Protein AF-A0A0S8GII3-F1 (afdb_monomer_lite)

Structure (mmCIF, N/CA/C/O backbone):
data_AF-A0A0S8GII3-F1
#
_entry.id   AF-A0A0S8GII3-F1
#
loop_
_atom_site.group_PDB
_atom_site.id
_atom_site.type_symbol
_atom_site.label_atom_id
_atom_site.label_alt_id
_atom_site.label_comp_id
_atom_site.label_asym_id
_atom_site.label_entity_id
_atom_site.label_seq_id
_atom_site.pdbx_PDB_ins_code
_atom_site.Cartn_x
_atom_site.Cartn_y
_atom_site.Cartn_z
_atom_site.occupancy
_atom_site.B_iso_or_equiv
_atom_site.auth_seq_id
_atom_site.auth_comp_id
_atom_site.auth_asym_id
_atom_site.auth_atom_id
_atom_site.pdbx_PDB_model_num
ATOM 1 N N . LEU A 1 1 ? -8.214 -13.212 -15.141 1.00 91.00 1 LEU A N 1
ATOM 2 C CA . LEU A 1 1 ? -7.476 -11.940 -15.304 1.00 91.00 1 LEU A CA 1
ATOM 3 C C . LEU A 1 1 ? -8.509 -10.834 -15.435 1.00 91.00 1 LEU A C 1
ATOM 5 O O . LEU A 1 1 ? -9.428 -11.006 -16.223 1.00 91.00 1 LEU A O 1
ATOM 9 N N . LEU A 1 2 ? -8.382 -9.762 -14.656 1.00 94.44 2 LEU A N 1
ATOM 10 C CA . LEU A 1 2 ? -9.183 -8.545 -14.803 1.00 94.44 2 LEU A CA 1
ATOM 11 C C . LEU A 1 2 ? -8.258 -7.447 -15.325 1.00 94.44 2 LEU A C 1
ATOM 13 O O . LEU A 1 2 ? -7.111 -7.370 -14.886 1.00 94.44 2 LEU A O 1
ATOM 17 N N . THR A 1 3 ? -8.733 -6.628 -16.258 1.00 94.00 3 THR A N 1
ATOM 18 C CA . THR A 1 3 ? -7.929 -5.567 -16.876 1.00 94.00 3 THR A CA 1
ATOM 19 C C . THR A 1 3 ? -8.711 -4.266 -16.920 1.00 94.00 3 THR A C 1
ATOM 21 O O . THR A 1 3 ? -9.784 -4.220 -17.521 1.00 94.00 3 THR A O 1
ATOM 24 N N . THR A 1 4 ? -8.133 -3.209 -16.356 1.00 94.25 4 THR A N 1
ATOM 25 C CA . THR A 1 4 ? -8.605 -1.832 -16.520 1.00 94.25 4 THR A CA 1
ATOM 26 C C . THR A 1 4 ? -7.631 -1.125 -17.461 1.00 94.25 4 THR A C 1
ATOM 28 O O . THR A 1 4 ? -6.582 -0.678 -17.004 1.00 94.25 4 THR A O 1
ATOM 31 N N . PRO A 1 5 ? -7.908 -1.077 -18.778 1.00 93.12 5 PRO A N 1
ATOM 32 C CA . PRO A 1 5 ? -6.940 -0.581 -19.758 1.00 93.12 5 PRO A CA 1
ATOM 33 C C . PRO A 1 5 ? -6.629 0.909 -19.579 1.00 93.12 5 PRO A C 1
ATOM 35 O O . PRO A 1 5 ? -5.501 1.330 -19.810 1.00 93.12 5 PRO A O 1
ATOM 38 N N . ILE A 1 6 ? -7.618 1.697 -19.145 1.00 95.00 6 ILE A N 1
ATOM 39 C CA . ILE A 1 6 ? -7.472 3.125 -18.864 1.00 95.00 6 ILE A CA 1
ATOM 40 C C . ILE A 1 6 ? -8.139 3.398 -17.519 1.00 95.00 6 ILE A C 1
ATOM 42 O O . ILE A 1 6 ? -9.363 3.426 -17.421 1.00 95.00 6 ILE A O 1
ATOM 46 N N . TYR A 1 7 ? -7.327 3.555 -16.472 1.00 95.50 7 TYR A N 1
ATOM 47 C CA . TYR A 1 7 ? -7.830 3.834 -15.126 1.00 95.50 7 TYR A CA 1
ATOM 48 C C . TYR A 1 7 ? -8.276 5.294 -14.967 1.00 95.50 7 TYR A C 1
ATOM 50 O O . TYR A 1 7 ? -9.319 5.551 -14.385 1.00 95.50 7 TYR A O 1
ATOM 58 N N . ASN A 1 8 ? -7.523 6.238 -15.543 1.00 96.44 8 ASN A N 1
ATOM 59 C CA . ASN A 1 8 ? -7.852 7.663 -15.557 1.00 96.44 8 ASN A CA 1
ATOM 60 C C . ASN A 1 8 ? -8.403 8.074 -16.933 1.00 96.44 8 ASN A C 1
ATOM 62 O O . ASN A 1 8 ? -7.659 8.623 -17.750 1.00 96.44 8 ASN A O 1
ATOM 66 N N . ILE A 1 9 ? -9.675 7.777 -17.211 1.00 95.00 9 ILE A N 1
ATOM 67 C CA . ILE A 1 9 ? -10.277 8.080 -18.521 1.00 95.00 9 ILE A CA 1
ATOM 68 C C . ILE A 1 9 ? -10.354 9.591 -18.776 1.00 95.00 9 ILE A C 1
ATOM 70 O O . ILE A 1 9 ? -9.913 10.058 -19.822 1.00 95.00 9 ILE A O 1
ATOM 74 N N . ASP A 1 10 ? -10.778 10.375 -17.784 1.00 95.00 10 ASP A N 1
ATOM 75 C CA . ASP A 1 10 ? -10.892 11.833 -17.902 1.00 95.00 10 ASP A CA 1
ATOM 76 C C . ASP A 1 10 ? -9.543 12.507 -18.169 1.00 95.00 10 ASP A C 1
ATOM 78 O O . ASP A 1 10 ? -9.454 13.483 -18.914 1.00 95.00 10 ASP A O 1
ATOM 82 N N . GLY A 1 11 ? -8.479 12.018 -17.531 1.00 95.81 11 GLY A N 1
ATOM 83 C CA . GLY A 1 11 ? -7.125 12.495 -17.772 1.00 95.81 11 GLY A CA 1
ATOM 84 C C . GLY A 1 11 ? -6.608 12.071 -19.141 1.00 95.81 11 GLY A C 1
ATOM 85 O O . GLY A 1 11 ? -5.987 12.888 -19.821 1.00 95.81 11 GLY A O 1
ATOM 86 N N . ASN A 1 12 ? -6.885 10.831 -19.560 1.00 95.06 12 ASN A N 1
ATOM 87 C CA . ASN A 1 12 ? -6.464 10.289 -20.852 1.00 95.06 12 ASN A CA 1
ATOM 88 C C . ASN A 1 12 ? -7.051 11.078 -22.030 1.00 95.06 12 ASN A C 1
ATOM 90 O O . ASN A 1 12 ? -6.300 11.494 -22.908 1.00 95.06 12 ASN A O 1
ATOM 94 N N . GLU A 1 13 ? -8.360 11.347 -22.002 1.00 95.06 13 GLU A N 1
ATOM 95 C CA . GLU A 1 13 ? -9.087 11.989 -23.108 1.00 95.06 13 GLU A CA 1
ATOM 96 C C . GLU A 1 13 ? -8.852 13.506 -23.219 1.00 95.06 13 GLU A C 1
ATOM 98 O O . GLU A 1 13 ? -9.235 14.133 -24.208 1.00 95.06 13 GLU A O 1
ATOM 103 N N . LYS A 1 14 ? -8.167 14.126 -22.249 1.00 94.81 14 LYS A N 1
ATOM 104 C CA . LYS A 1 14 ? -7.734 15.536 -22.315 1.00 94.81 14 LYS A CA 1
ATOM 105 C C . LYS A 1 14 ? -6.505 15.702 -23.215 1.00 94.81 14 LYS A C 1
ATOM 107 O O . LYS A 1 14 ? -5.453 16.169 -22.769 1.00 94.81 14 LYS A O 1
ATOM 112 N N . PHE A 1 15 ? -6.631 15.305 -24.478 1.00 94.88 15 PHE A N 1
ATOM 113 C CA . PHE A 1 15 ? -5.554 15.349 -25.463 1.00 94.88 15 PHE A CA 1
ATOM 114 C C . PHE A 1 15 ? -5.030 16.766 -25.696 1.00 94.88 15 PHE A C 1
ATOM 116 O O . PHE A 1 15 ? -5.774 17.718 -25.920 1.00 94.88 15 PHE A O 1
ATOM 123 N N . GLY A 1 16 ? -3.708 16.889 -25.682 1.00 94.38 16 GLY A N 1
ATOM 124 C CA . GLY A 1 16 ? -3.002 18.120 -25.998 1.00 94.38 16 GLY A CA 1
ATOM 125 C C . GLY A 1 16 ? -1.494 17.917 -25.941 1.00 94.38 16 GLY A C 1
ATOM 126 O O . GLY A 1 16 ? -1.000 16.825 -25.653 1.00 94.38 16 GLY A O 1
ATOM 127 N N . GLN A 1 17 ? -0.739 18.993 -26.149 1.00 91.38 17 GLN A N 1
ATOM 128 C CA . GLN A 1 17 ? 0.716 18.997 -25.967 1.00 91.38 17 GLN A CA 1
ATOM 129 C C . GLN A 1 17 ? 1.098 19.066 -24.477 1.00 91.38 17 GLN A C 1
ATOM 131 O O . GLN A 1 17 ? 1.864 19.929 -24.045 1.00 91.38 17 GLN A O 1
ATOM 136 N N . ASN A 1 18 ? 0.556 18.159 -23.665 1.00 91.19 18 ASN A N 1
ATOM 137 C CA . ASN A 1 18 ? 0.649 18.205 -22.205 1.00 91.19 18 ASN A CA 1
ATOM 138 C C . ASN A 1 18 ? 2.005 17.715 -21.660 1.00 91.19 18 ASN A C 1
ATOM 140 O O . ASN A 1 18 ? 2.262 17.809 -20.460 1.00 91.19 18 ASN A O 1
ATOM 144 N N . ARG A 1 19 ? 2.889 17.180 -22.519 1.00 87.06 19 ARG A N 1
ATOM 145 C CA . ARG A 1 19 ? 4.172 16.557 -22.136 1.00 87.06 19 ARG A CA 1
ATOM 146 C C . ARG A 1 19 ? 5.335 16.925 -23.073 1.00 87.06 19 ARG A C 1
ATOM 148 O O . ARG A 1 19 ? 6.070 16.052 -23.517 1.00 87.06 19 ARG A O 1
ATOM 155 N N . ARG A 1 20 ? 5.559 18.222 -23.322 1.00 78.50 20 ARG A N 1
ATOM 156 C CA . ARG A 1 20 ? 6.575 18.766 -24.266 1.00 78.50 20 ARG A CA 1
ATOM 157 C C . ARG A 1 20 ? 8.039 18.305 -24.068 1.00 78.50 20 ARG A C 1
ATOM 159 O O . ARG A 1 20 ? 8.876 18.586 -24.915 1.00 78.50 20 ARG A O 1
ATOM 166 N N . GLY A 1 21 ? 8.364 17.619 -22.969 1.00 78.94 21 GLY A N 1
ATOM 167 C CA . GLY A 1 21 ? 9.697 17.066 -22.678 1.00 78.94 21 GLY A CA 1
ATOM 168 C C . GLY A 1 21 ? 9.796 15.538 -22.738 1.00 78.94 21 GLY A C 1
ATOM 169 O O . GLY A 1 21 ? 10.797 14.986 -22.290 1.00 78.94 21 GLY A O 1
ATOM 170 N N . GLN A 1 22 ? 8.756 14.849 -23.211 1.00 86.44 22 GLN A N 1
ATOM 171 C CA . GLN A 1 22 ? 8.733 13.392 -23.340 1.00 86.44 22 GLN A CA 1
ATOM 172 C C . GLN A 1 22 ? 8.852 12.975 -24.807 1.00 86.44 22 GLN A C 1
ATOM 174 O O . GLN A 1 22 ? 8.373 13.666 -25.701 1.00 86.44 22 GLN A O 1
ATOM 179 N N . ASN A 1 23 ? 9.453 11.811 -25.044 1.00 88.62 23 ASN A N 1
ATOM 180 C CA . ASN A 1 23 ? 9.511 11.164 -26.349 1.00 88.62 23 ASN A CA 1
ATOM 181 C C . ASN A 1 23 ? 8.264 10.282 -26.536 1.00 88.62 23 ASN A C 1
ATOM 183 O O . ASN A 1 23 ? 8.283 9.059 -26.355 1.00 88.62 23 ASN A O 1
ATOM 187 N N . GLY A 1 24 ? 7.122 10.931 -26.750 1.00 87.00 24 GLY A N 1
ATOM 188 C CA . GLY A 1 24 ? 5.809 10.295 -26.820 1.00 87.00 24 GLY A CA 1
ATOM 189 C C . GLY A 1 24 ? 4.994 10.716 -28.037 1.00 87.00 24 GLY A C 1
ATOM 190 O O . GLY A 1 24 ? 5.507 11.434 -28.891 1.00 87.00 24 GLY A O 1
ATOM 191 N N . PRO A 1 25 ? 3.731 10.263 -28.114 1.00 89.12 25 PRO A N 1
ATOM 192 C CA . PRO A 1 25 ? 2.791 10.733 -29.125 1.00 89.12 25 PRO A CA 1
ATOM 193 C C . PRO A 1 25 ? 2.662 12.262 -29.111 1.00 89.12 25 PRO A C 1
ATOM 195 O O . PRO A 1 25 ? 2.862 12.894 -28.072 1.00 89.12 25 PRO A O 1
ATOM 198 N N . GLU A 1 26 ? 2.294 12.846 -30.254 1.00 89.50 26 GLU A N 1
ATOM 199 C CA . GLU A 1 26 ? 2.123 14.300 -30.403 1.00 89.50 26 GLU A CA 1
ATOM 200 C C . GLU A 1 26 ? 1.080 14.868 -29.427 1.00 89.50 26 GLU A C 1
ATOM 202 O O . GLU A 1 26 ? 1.285 15.924 -28.821 1.00 89.50 26 GLU A O 1
ATOM 207 N N . LEU A 1 27 ? -0.019 14.134 -29.247 1.00 93.56 27 LEU A N 1
ATOM 208 C CA . LEU A 1 27 ? -1.090 14.457 -28.316 1.00 93.56 27 LEU A CA 1
ATOM 209 C C . LEU A 1 27 ? -1.141 13.410 -27.208 1.00 93.56 27 LEU A C 1
ATOM 211 O O . LEU A 1 27 ? -1.164 12.208 -27.465 1.00 93.56 27 LEU A O 1
ATOM 215 N N . VAL A 1 28 ? -1.194 13.874 -25.965 1.00 93.50 28 VAL A N 1
ATOM 216 C CA . VAL A 1 28 ? -1.292 13.027 -24.772 1.00 93.50 28 VAL A CA 1
ATOM 217 C C . VAL A 1 28 ? -2.216 13.664 -23.742 1.00 93.50 28 VAL A C 1
ATOM 219 O O . VAL A 1 28 ? -2.394 14.882 -23.732 1.00 93.50 28 VAL A O 1
ATOM 222 N N . GLY A 1 29 ? -2.775 12.844 -22.857 1.00 94.75 29 GLY A N 1
ATOM 223 C CA . GLY A 1 29 ? -3.607 13.297 -21.747 1.00 94.75 29 GLY A CA 1
ATOM 224 C C . GLY A 1 29 ? -2.853 14.039 -20.634 1.00 94.75 29 GLY A C 1
ATOM 225 O O . GLY A 1 29 ? -1.646 14.314 -20.705 1.00 94.75 29 GLY A O 1
ATOM 226 N N . VAL A 1 30 ? -3.572 14.331 -19.553 1.00 94.69 30 VAL A N 1
AT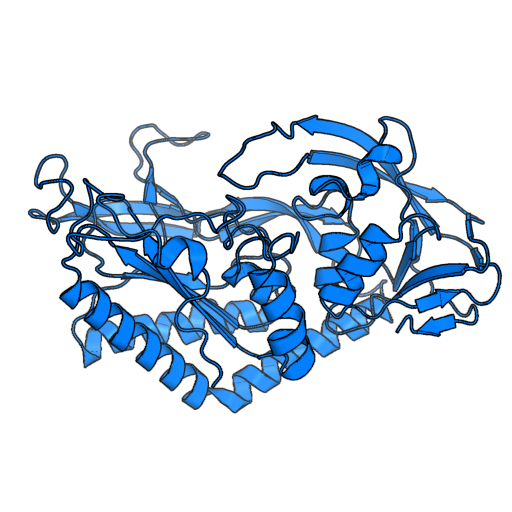OM 227 C CA . VAL A 1 30 ? -3.058 14.947 -18.319 1.00 94.69 30 VAL A CA 1
ATOM 228 C C . VAL A 1 30 ? -2.928 13.920 -17.189 1.00 94.69 30 VAL A C 1
ATOM 230 O O . VAL A 1 30 ? -3.477 12.826 -17.251 1.00 94.69 30 VAL A O 1
ATOM 233 N N . ARG A 1 31 ? -2.148 14.250 -16.148 1.00 92.75 31 ARG A N 1
ATOM 234 C CA . ARG A 1 31 ? -1.897 13.332 -15.018 1.00 92.75 31 ARG A CA 1
ATOM 235 C C . ARG A 1 31 ? -3.133 13.117 -14.144 1.00 92.75 31 ARG A C 1
ATOM 237 O O . ARG A 1 31 ? -3.384 11.992 -13.730 1.00 92.75 31 ARG A O 1
ATOM 244 N N . SER A 1 32 ? -3.822 14.199 -13.803 1.00 93.06 32 SER A N 1
ATOM 245 C CA . SER A 1 32 ? -4.937 14.180 -12.864 1.00 93.06 32 SER A CA 1
ATOM 246 C C . SER A 1 32 ? -6.241 13.761 -13.538 1.00 93.06 32 SER A C 1
ATOM 248 O O . SER A 1 32 ? -6.361 13.841 -14.762 1.00 93.06 32 SER A O 1
ATOM 250 N N . ASN A 1 33 ? -7.216 13.301 -12.759 1.00 94.50 33 ASN A N 1
ATOM 251 C CA . ASN A 1 33 ? -8.548 12.997 -13.285 1.00 94.50 33 ASN A CA 1
ATOM 252 C C . ASN A 1 33 ? -9.400 14.265 -13.502 1.00 94.50 33 ASN A C 1
ATOM 254 O O . ASN A 1 33 ? -8.914 15.398 -13.378 1.00 94.50 33 ASN A O 1
ATOM 258 N N . GLY A 1 34 ? -10.687 14.094 -13.826 1.00 93.81 34 GLY A N 1
ATOM 259 C CA . GLY A 1 34 ? -11.647 15.190 -13.997 1.00 93.81 34 GLY A CA 1
ATOM 260 C C . GLY A 1 34 ? -11.789 16.092 -12.765 1.00 93.81 34 GLY A C 1
ATOM 261 O O . GLY A 1 34 ? -12.039 17.286 -12.912 1.00 93.81 34 GLY A O 1
ATOM 262 N N . GLN A 1 35 ? -11.536 15.552 -11.569 1.00 93.19 35 GLN A N 1
ATOM 263 C CA . GLN A 1 35 ? -11.593 16.249 -10.277 1.00 93.19 35 GLN A CA 1
ATOM 264 C C . GLN A 1 35 ? -10.239 16.834 -9.838 1.00 93.19 35 GLN A C 1
ATOM 266 O O . GLN A 1 35 ? -10.115 17.334 -8.723 1.00 93.19 35 GLN A O 1
ATOM 271 N N . ASN A 1 36 ? -9.220 16.787 -10.702 1.00 92.12 36 ASN A N 1
ATOM 272 C CA . ASN A 1 36 ? -7.838 17.176 -10.404 1.00 92.12 36 ASN A CA 1
ATOM 273 C C . ASN A 1 36 ? -7.146 16.326 -9.317 1.00 92.12 36 ASN A C 1
ATOM 275 O O . ASN A 1 36 ? -6.165 16.772 -8.721 1.00 92.12 36 ASN A O 1
ATOM 279 N N . LEU A 1 37 ? -7.606 15.093 -9.090 1.00 91.62 37 LEU A N 1
ATOM 280 C CA . LEU A 1 37 ? -6.994 14.150 -8.153 1.00 91.62 37 LEU A CA 1
ATOM 281 C C . LEU A 1 37 ? -5.872 13.345 -8.825 1.00 91.62 37 LEU A C 1
ATOM 283 O O . LEU A 1 37 ? -5.947 13.017 -10.012 1.00 91.62 37 LEU A O 1
ATOM 287 N N . ASP A 1 38 ? -4.836 13.003 -8.054 1.00 92.19 38 ASP A N 1
ATOM 288 C CA . ASP A 1 38 ? -3.830 12.011 -8.448 1.00 92.19 38 ASP A CA 1
ATOM 289 C C . ASP A 1 38 ? -4.301 10.621 -8.009 1.00 92.19 38 ASP A C 1
ATOM 291 O O . ASP A 1 38 ? -4.228 10.271 -6.830 1.00 92.19 38 ASP A O 1
ATOM 295 N N . LEU A 1 39 ? -4.774 9.817 -8.964 1.00 94.44 39 LEU A N 1
ATOM 296 C CA . LEU A 1 39 ? -5.328 8.495 -8.666 1.00 94.44 39 LEU A CA 1
ATOM 297 C C . LEU A 1 39 ? -4.299 7.535 -8.044 1.00 94.44 39 LEU A C 1
ATOM 299 O O . LEU A 1 39 ? -4.681 6.640 -7.296 1.00 94.44 39 LEU A O 1
ATOM 303 N N . ASN A 1 40 ? -2.994 7.737 -8.279 1.00 94.00 40 ASN A N 1
ATOM 304 C CA . ASN A 1 40 ? -1.933 6.939 -7.648 1.00 94.00 40 ASN A CA 1
ATOM 305 C C . ASN A 1 40 ? -1.511 7.497 -6.269 1.00 94.00 40 ASN A C 1
ATOM 307 O O . ASN A 1 40 ? -0.396 7.265 -5.793 1.00 94.00 40 ASN A O 1
ATOM 311 N N . ARG A 1 41 ? -2.378 8.297 -5.641 1.00 93.44 41 ARG A N 1
ATOM 312 C CA . ARG A 1 41 ? -2.329 8.702 -4.226 1.00 93.44 41 ARG A CA 1
ATOM 313 C C . ARG A 1 41 ? -3.673 8.509 -3.522 1.00 93.44 41 ARG A C 1
ATOM 315 O O . ARG A 1 41 ? -3.808 8.910 -2.372 1.00 93.44 41 ARG A O 1
ATOM 322 N N . ASP A 1 42 ? -4.652 7.916 -4.199 1.00 94.88 42 ASP A N 1
ATOM 323 C CA . ASP A 1 42 ? -6.036 7.871 -3.733 1.00 94.88 42 ASP A CA 1
ATOM 324 C C . ASP A 1 42 ? -6.445 6.496 -3.186 1.00 94.88 42 ASP A C 1
ATOM 326 O O . ASP A 1 42 ? -7.574 6.319 -2.752 1.00 94.88 42 ASP A O 1
ATOM 330 N N . ALA A 1 43 ? -5.550 5.502 -3.159 1.00 95.94 43 ALA A N 1
ATOM 331 C CA . ALA A 1 43 ? -5.949 4.121 -2.870 1.00 95.94 43 ALA A CA 1
ATOM 332 C C . ALA A 1 43 ? -6.529 3.907 -1.458 1.00 95.94 43 ALA A C 1
ATOM 334 O O . ALA A 1 43 ? -7.336 2.998 -1.269 1.00 95.94 43 ALA A O 1
ATOM 335 N N . VAL A 1 44 ? -6.141 4.743 -0.485 1.00 94.94 44 VAL A N 1
ATOM 336 C CA . VAL A 1 44 ? -6.660 4.702 0.895 1.00 94.94 44 VAL A CA 1
ATOM 337 C C . VAL A 1 44 ? -7.737 5.755 1.137 1.00 94.94 44 VAL A C 1
ATOM 339 O O . VAL A 1 44 ? -8.740 5.462 1.765 1.00 94.94 44 VAL A O 1
ATOM 342 N N . LYS A 1 45 ? -7.566 6.984 0.644 1.00 95.00 45 LYS A N 1
ATOM 343 C CA . LYS A 1 45 ? -8.573 8.035 0.856 1.00 95.00 45 LYS A CA 1
ATOM 344 C C . LYS A 1 45 ? -9.837 7.799 0.022 1.00 95.00 45 LYS A C 1
ATOM 346 O O . LYS A 1 45 ? -10.927 8.166 0.451 1.00 95.00 45 LYS A O 1
ATOM 351 N N . ALA A 1 46 ? -9.667 7.163 -1.137 1.00 95.62 46 ALA A N 1
ATOM 352 C CA . ALA A 1 46 ? -10.701 6.761 -2.078 1.00 95.62 46 ALA A CA 1
ATOM 353 C C . ALA A 1 46 ? -11.709 7.883 -2.367 1.00 95.62 46 ALA A C 1
ATOM 355 O O . ALA A 1 46 ? -12.920 7.668 -2.317 1.00 95.62 46 ALA A O 1
ATOM 356 N N . GLU A 1 47 ? -11.224 9.093 -2.648 1.00 94.12 47 GLU A N 1
ATOM 357 C CA . GLU A 1 47 ? -12.071 10.248 -2.960 1.00 94.12 47 GLU A CA 1
ATOM 358 C C . GLU A 1 47 ? -12.627 10.175 -4.381 1.00 94.12 47 GLU A C 1
ATOM 360 O O . GLU A 1 47 ? -13.785 10.551 -4.617 1.00 94.12 47 GLU A O 1
ATOM 365 N N . SER A 1 48 ? -11.809 9.680 -5.310 1.00 95.81 48 SER A N 1
ATOM 366 C CA . SER A 1 48 ? -12.125 9.600 -6.732 1.00 95.81 48 SER A CA 1
ATOM 367 C C . SER A 1 48 ? -13.218 8.573 -7.017 1.00 95.81 48 SER A C 1
ATOM 369 O O . SER A 1 48 ? -13.360 7.552 -6.334 1.00 95.81 48 SER A O 1
ATOM 371 N N . ASN A 1 49 ? -14.002 8.829 -8.064 1.00 95.88 49 ASN A N 1
ATOM 372 C CA . ASN A 1 49 ? -15.005 7.872 -8.529 1.00 95.88 49 ASN A CA 1
ATOM 373 C C . ASN A 1 49 ? -14.345 6.583 -9.034 1.00 95.88 49 ASN A C 1
ATOM 375 O O . ASN A 1 49 ? -14.884 5.493 -8.844 1.00 95.88 49 ASN A O 1
ATOM 379 N N . GLU A 1 50 ? -13.162 6.703 -9.626 1.00 96.75 50 GLU A N 1
ATOM 380 C CA . GLU A 1 50 ? -12.362 5.608 -10.153 1.00 96.75 50 GLU A CA 1
ATOM 381 C C . GLU A 1 50 ? -11.931 4.651 -9.037 1.00 96.75 50 GLU A C 1
ATOM 383 O O . GLU A 1 50 ? -12.177 3.445 -9.140 1.00 96.75 50 GLU A O 1
ATOM 388 N N . MET A 1 51 ? -11.379 5.167 -7.932 1.00 96.75 51 MET A N 1
ATOM 389 C CA . MET A 1 51 ? -10.973 4.313 -6.813 1.00 96.75 51 MET A CA 1
ATOM 390 C C . MET A 1 51 ? -12.184 3.706 -6.101 1.00 96.75 51 MET A C 1
ATOM 392 O O . MET A 1 51 ? -12.181 2.509 -5.806 1.00 96.75 51 MET A O 1
ATOM 396 N N . LYS A 1 52 ? -13.263 4.475 -5.891 1.00 97.12 52 LYS A N 1
ATOM 397 C CA . LYS A 1 52 ? -14.532 3.950 -5.347 1.00 97.12 52 LYS A CA 1
ATOM 398 C C . LYS A 1 52 ? -15.067 2.787 -6.185 1.00 97.12 52 LYS A C 1
ATOM 400 O O . LYS A 1 52 ? -15.473 1.762 -5.632 1.00 97.12 52 LYS A O 1
ATOM 405 N N . ALA A 1 53 ? -15.040 2.919 -7.512 1.00 95.75 53 ALA A N 1
ATOM 406 C CA . ALA A 1 53 ? -15.483 1.876 -8.429 1.00 95.75 53 ALA A CA 1
ATOM 407 C C . ALA A 1 53 ? -14.581 0.636 -8.363 1.00 95.75 53 ALA A C 1
ATOM 409 O O . ALA A 1 53 ? -15.091 -0.481 -8.288 1.00 95.75 53 ALA A O 1
ATOM 410 N N . VAL A 1 54 ? -13.257 0.811 -8.325 1.00 96.00 54 VAL A N 1
ATOM 411 C CA . VAL A 1 54 ? -12.302 -0.299 -8.163 1.00 96.00 54 VAL A CA 1
ATOM 412 C C . VAL A 1 54 ? -12.536 -1.038 -6.845 1.00 96.00 54 VAL A C 1
ATOM 414 O O . VAL A 1 54 ? -12.598 -2.269 -6.831 1.00 96.00 54 VAL A O 1
ATOM 417 N N . LEU A 1 55 ? -12.731 -0.325 -5.737 1.00 96.88 55 LEU A N 1
ATOM 418 C CA . LEU A 1 55 ? -13.018 -0.952 -4.448 1.00 96.88 55 LEU A CA 1
ATOM 419 C C . LEU A 1 55 ? -14.319 -1.765 -4.496 1.00 96.88 55 LEU A C 1
ATOM 421 O O . LEU A 1 55 ? -14.317 -2.951 -4.164 1.00 96.88 55 LEU A O 1
ATOM 425 N N . LYS A 1 56 ? -15.404 -1.169 -4.999 1.00 94.81 56 LYS A N 1
ATOM 426 C CA . LYS A 1 56 ? -16.735 -1.793 -5.024 1.00 94.81 56 LYS A CA 1
ATOM 427 C C . LYS A 1 56 ? -16.862 -2.946 -6.022 1.00 94.81 56 LYS A C 1
ATOM 429 O O . LYS A 1 56 ? -17.485 -3.956 -5.706 1.00 94.81 56 LYS A O 1
ATOM 434 N N . HIS A 1 57 ? -16.304 -2.801 -7.220 1.00 93.81 57 HIS A N 1
ATOM 435 C CA . HIS A 1 57 ? -16.556 -3.713 -8.343 1.00 93.81 57 HIS A CA 1
ATOM 436 C C . HIS A 1 57 ? -15.391 -4.660 -8.643 1.00 93.81 57 HIS A C 1
ATOM 438 O O . HIS A 1 57 ? -15.577 -5.657 -9.336 1.00 93.81 57 HIS A O 1
ATOM 444 N N . VAL A 1 58 ? -14.197 -4.392 -8.108 1.00 94.88 58 VAL A N 1
ATOM 445 C CA . VAL A 1 58 ? -13.034 -5.276 -8.270 1.00 94.88 58 VAL A CA 1
ATOM 446 C C . VAL A 1 58 ? -12.660 -5.913 -6.941 1.00 94.88 58 VAL A C 1
ATOM 448 O O . VAL A 1 58 ? -12.720 -7.135 -6.821 1.00 94.88 58 VAL A O 1
ATOM 451 N N . TYR A 1 59 ? -12.316 -5.122 -5.923 1.00 95.19 59 TYR A N 1
ATOM 452 C CA . TYR A 1 59 ? -11.838 -5.682 -4.655 1.00 95.19 59 TYR A CA 1
ATOM 453 C C . TYR A 1 59 ? -12.924 -6.426 -3.886 1.00 95.19 59 TYR A C 1
ATOM 455 O O . TYR A 1 59 ? -12.673 -7.545 -3.448 1.00 95.19 59 TYR A O 1
ATOM 463 N N . THR A 1 60 ? -14.122 -5.860 -3.754 1.00 90.31 60 THR A N 1
ATOM 464 C CA . THR A 1 60 ? -15.218 -6.532 -3.040 1.00 90.31 60 THR A CA 1
ATOM 465 C C . THR A 1 60 ? -15.727 -7.762 -3.790 1.00 90.31 60 THR A C 1
ATOM 467 O O . THR A 1 60 ? -16.076 -8.756 -3.161 1.00 90.31 60 THR A O 1
ATOM 470 N N . GLN A 1 61 ? -15.745 -7.728 -5.125 1.00 92.62 61 GLN A N 1
ATOM 471 C CA . GLN A 1 61 ? -16.284 -8.827 -5.930 1.00 92.62 61 GLN A CA 1
ATOM 472 C C . GLN A 1 61 ? -15.281 -9.971 -6.143 1.00 92.62 61 GLN A C 1
ATOM 474 O O . GLN A 1 61 ? -15.667 -11.136 -6.099 1.00 92.62 61 GLN A O 1
ATOM 479 N N . TRP A 1 62 ? -14.009 -9.652 -6.393 1.00 94.81 62 TRP A N 1
ATOM 480 C CA . TRP A 1 62 ? -13.006 -10.632 -6.825 1.00 94.81 62 TRP A CA 1
ATOM 481 C C . TRP A 1 62 ? -11.836 -10.794 -5.854 1.00 94.81 62 TRP A C 1
ATOM 483 O O . TRP A 1 62 ? -11.185 -11.833 -5.885 1.00 94.81 62 TRP A O 1
ATOM 493 N N . ASN A 1 63 ? -11.557 -9.782 -5.023 1.00 94.56 63 ASN A N 1
ATOM 494 C CA . ASN A 1 63 ? -10.463 -9.741 -4.044 1.00 94.56 63 ASN A CA 1
ATOM 495 C C . ASN A 1 63 ? -9.138 -10.350 -4.567 1.00 94.56 63 ASN A C 1
ATOM 497 O O . ASN A 1 63 ? -8.689 -11.377 -4.050 1.00 94.56 63 ASN A O 1
ATOM 501 N N . PRO A 1 64 ? -8.527 -9.759 -5.614 1.00 96.62 64 PRO A N 1
ATOM 502 C CA . PRO A 1 64 ? -7.447 -10.397 -6.361 1.00 96.62 64 PRO A CA 1
ATOM 503 C C . PRO A 1 64 ? -6.204 -10.668 -5.504 1.00 96.62 64 PRO A C 1
ATOM 505 O O . PRO A 1 64 ? -5.820 -9.855 -4.664 1.00 96.62 64 PRO A O 1
ATOM 508 N N . ASP A 1 65 ? -5.532 -11.792 -5.768 1.00 98.06 65 ASP A N 1
ATOM 509 C CA . ASP A 1 65 ? -4.297 -12.172 -5.068 1.00 98.06 65 ASP A CA 1
ATOM 510 C C . ASP A 1 65 ? -3.048 -11.408 -5.558 1.00 98.06 65 ASP A C 1
ATOM 512 O O . ASP A 1 65 ? -2.036 -11.337 -4.855 1.00 98.06 65 ASP A O 1
ATOM 516 N N . ALA A 1 66 ? -3.128 -10.803 -6.749 1.00 98.19 66 ALA A N 1
ATOM 517 C CA . ALA A 1 66 ? -2.069 -10.000 -7.346 1.00 98.19 66 ALA A CA 1
ATOM 518 C C . ALA A 1 66 ? -2.620 -8.789 -8.118 1.00 98.19 66 ALA A C 1
ATOM 520 O O . ALA A 1 66 ? -3.673 -8.875 -8.752 1.00 98.19 66 ALA A O 1
ATOM 521 N N . LEU A 1 67 ? -1.871 -7.687 -8.102 1.00 98.00 67 LEU A N 1
ATOM 522 C CA . LEU A 1 67 ? -2.127 -6.449 -8.833 1.00 98.00 67 LEU A CA 1
ATOM 523 C C . LEU A 1 67 ? -0.858 -6.008 -9.574 1.00 98.00 67 LEU A C 1
ATOM 525 O O . LEU A 1 67 ? 0.230 -5.998 -8.996 1.00 98.00 67 LEU A O 1
ATOM 529 N N . ILE A 1 68 ? -1.014 -5.613 -10.839 1.00 98.25 68 ILE A N 1
ATOM 530 C CA . ILE A 1 68 ? 0.050 -5.038 -11.669 1.00 98.25 68 ILE A CA 1
ATOM 531 C C . ILE A 1 68 ? -0.386 -3.628 -12.077 1.00 98.25 68 ILE A C 1
ATOM 533 O O . ILE A 1 68 ? -1.425 -3.463 -12.712 1.00 98.25 68 ILE A O 1
ATOM 537 N N . ASP A 1 69 ? 0.407 -2.635 -11.698 1.00 97.56 69 ASP A N 1
ATOM 538 C CA . ASP A 1 69 ? 0.162 -1.210 -11.894 1.00 97.56 69 ASP A CA 1
ATOM 539 C C . ASP A 1 69 ? 1.146 -0.654 -12.934 1.00 97.56 69 ASP A C 1
ATOM 541 O O . ASP A 1 69 ? 2.361 -0.658 -12.715 1.00 97.56 69 ASP A O 1
ATOM 545 N N . LEU A 1 70 ? 0.641 -0.237 -14.098 1.00 97.56 70 LEU A N 1
ATOM 546 C CA . LEU A 1 70 ? 1.454 0.101 -15.273 1.00 97.56 70 LEU A CA 1
ATOM 547 C C . LEU A 1 70 ? 1.547 1.620 -15.469 1.00 97.56 70 LEU A C 1
ATOM 549 O O . LEU A 1 70 ? 0.543 2.285 -15.708 1.00 97.56 70 LEU A O 1
ATOM 553 N N . HIS A 1 71 ? 2.767 2.156 -15.434 1.00 96.44 71 HIS A N 1
ATOM 554 C CA . HIS A 1 71 ? 3.063 3.588 -15.491 1.00 96.44 71 HIS A CA 1
ATOM 555 C C . HIS A 1 71 ? 4.157 3.938 -16.512 1.00 96.44 71 HIS A C 1
ATOM 557 O O . HIS A 1 71 ? 4.892 3.093 -17.048 1.00 96.44 71 HIS A O 1
ATOM 563 N N . THR A 1 72 ? 4.267 5.243 -16.766 1.00 94.00 72 THR A N 1
ATOM 564 C CA . THR A 1 72 ? 5.453 5.869 -17.351 1.00 94.00 72 THR A CA 1
ATOM 565 C C . THR A 1 72 ? 5.987 6.936 -16.395 1.00 94.00 72 THR A C 1
ATOM 567 O O . THR A 1 72 ? 5.272 7.882 -16.047 1.00 94.00 72 THR A O 1
ATOM 570 N N . THR A 1 73 ? 7.280 6.864 -16.090 1.00 91.62 73 THR A N 1
ATOM 571 C CA . THR A 1 73 ? 8.006 7.837 -15.280 1.00 91.62 73 THR A CA 1
ATOM 572 C C . THR A 1 73 ? 8.794 8.810 -16.151 1.00 91.62 73 THR A C 1
ATOM 574 O O . THR A 1 73 ? 9.296 8.462 -17.223 1.00 91.62 73 THR A O 1
ATOM 577 N N . ASN A 1 74 ? 8.948 10.043 -15.665 1.00 86.25 74 ASN A N 1
ATOM 578 C CA . ASN A 1 74 ? 9.931 10.967 -16.232 1.00 86.25 74 ASN A CA 1
ATOM 579 C C . ASN A 1 74 ? 11.363 10.492 -15.941 1.00 86.25 74 ASN A C 1
ATOM 581 O O . ASN A 1 74 ? 12.233 10.651 -16.794 1.00 86.25 74 ASN A O 1
ATOM 585 N N . GLY A 1 75 ? 11.567 9.874 -14.771 1.00 82.50 75 GLY A N 1
ATOM 586 C CA . GLY A 1 75 ? 12.801 9.198 -14.390 1.00 82.50 75 GLY A CA 1
ATOM 587 C C . GLY A 1 75 ? 14.050 10.083 -14.293 1.00 82.50 75 GLY A C 1
ATOM 588 O O . GLY A 1 75 ? 14.123 11.205 -14.795 1.00 82.50 75 GLY A O 1
ATOM 589 N N . SER A 1 76 ? 15.097 9.531 -13.688 1.00 89.25 76 SER A N 1
ATOM 590 C CA . SER A 1 76 ? 16.475 9.918 -13.999 1.00 89.25 76 SER A CA 1
ATOM 591 C C . SER A 1 76 ? 16.940 9.291 -15.318 1.00 89.25 76 SER A C 1
ATOM 593 O O . SER A 1 76 ? 16.295 8.391 -15.852 1.00 89.25 76 SER A O 1
ATOM 595 N N . ARG A 1 77 ? 18.064 9.757 -15.867 1.00 90.44 77 ARG A N 1
ATOM 596 C CA . ARG A 1 77 ? 18.585 9.265 -17.151 1.00 90.44 77 ARG A CA 1
ATOM 597 C C . ARG A 1 77 ? 19.503 8.061 -16.936 1.00 90.44 77 ARG A C 1
ATOM 599 O O . ARG A 1 77 ? 20.560 8.193 -16.323 1.00 90.44 77 ARG A O 1
ATOM 606 N N . HIS A 1 78 ? 19.077 6.889 -17.405 1.00 93.81 78 HIS A N 1
ATOM 607 C CA . HIS A 1 78 ? 19.727 5.600 -17.147 1.00 93.81 78 HIS A CA 1
ATOM 608 C C . HIS A 1 78 ? 19.488 4.592 -18.278 1.00 93.81 78 HIS A C 1
ATOM 610 O O . HIS A 1 78 ? 18.599 4.765 -19.107 1.00 93.81 78 HIS A O 1
ATOM 616 N N . GLY A 1 79 ? 20.261 3.508 -18.306 1.00 93.94 79 GLY A N 1
ATOM 617 C CA . GLY A 1 79 ? 20.201 2.512 -19.380 1.00 93.94 79 GLY A CA 1
ATOM 618 C C . GLY A 1 79 ? 18.989 1.575 -19.347 1.00 93.94 79 GLY A C 1
ATOM 619 O O . GLY A 1 79 ? 18.682 0.947 -20.357 1.00 93.94 79 GLY A O 1
ATOM 620 N N . TYR A 1 80 ? 18.272 1.499 -18.223 1.00 94.94 80 TYR A N 1
ATOM 621 C CA . TYR A 1 80 ? 17.096 0.631 -18.074 1.00 94.94 80 TYR A CA 1
ATOM 622 C C . TYR A 1 80 ? 15.883 1.181 -18.831 1.00 94.94 80 TYR A C 1
ATOM 624 O O . TYR A 1 80 ? 15.490 2.330 -18.623 1.00 94.94 80 TYR A O 1
ATOM 632 N N . LYS A 1 81 ? 15.260 0.366 -19.691 1.00 91.19 81 LYS A N 1
ATOM 633 C CA . LYS A 1 81 ? 14.089 0.784 -20.496 1.00 91.19 81 LYS A CA 1
ATOM 634 C C . LYS A 1 81 ? 12.776 0.728 -19.712 1.00 91.19 81 LYS A C 1
ATOM 636 O O . LYS A 1 81 ? 11.807 1.405 -20.059 1.00 91.19 81 LYS A O 1
ATOM 641 N N . LEU A 1 82 ? 12.766 -0.063 -18.647 1.00 96.56 82 LEU A N 1
ATOM 642 C CA . LEU A 1 82 ? 11.707 -0.144 -17.657 1.00 96.56 82 LEU A CA 1
ATOM 643 C C . LEU A 1 82 ? 12.346 -0.400 -16.300 1.00 96.56 82 LEU A C 1
ATOM 645 O O . LEU A 1 82 ? 13.323 -1.141 -16.179 1.00 96.56 82 LEU A O 1
ATOM 649 N N . THR A 1 83 ? 11.777 0.218 -15.280 1.00 97.81 83 THR A N 1
ATOM 650 C CA . THR A 1 83 ? 12.088 -0.096 -13.889 1.00 97.81 83 THR A CA 1
ATOM 651 C C . THR A 1 83 ? 10.814 -0.520 -13.172 1.00 97.81 83 THR A C 1
ATOM 653 O O . THR A 1 83 ? 9.716 -0.235 -13.646 1.00 97.81 83 THR A O 1
ATOM 656 N N . TYR A 1 84 ? 10.928 -1.272 -12.086 1.00 98.38 84 TYR A N 1
ATOM 657 C CA . TYR A 1 84 ? 9.764 -1.856 -11.418 1.00 98.38 84 TYR A CA 1
ATOM 658 C C . TYR A 1 84 ? 9.935 -1.870 -9.904 1.00 98.38 84 TYR A C 1
ATOM 660 O O . TYR A 1 84 ? 11.051 -1.813 -9.400 1.00 98.38 84 TYR A O 1
ATOM 668 N N . ALA A 1 85 ? 8.848 -2.019 -9.157 1.00 98.38 85 ALA A N 1
ATOM 669 C CA . ALA A 1 85 ? 8.936 -2.246 -7.718 1.00 98.38 85 ALA A CA 1
ATOM 670 C C . ALA A 1 85 ? 7.908 -3.272 -7.235 1.00 98.38 85 ALA A C 1
ATOM 672 O O . ALA A 1 85 ? 6.800 -3.316 -7.774 1.00 98.38 85 ALA A O 1
ATOM 673 N N . PRO A 1 86 ? 8.227 -4.059 -6.194 1.00 98.38 86 PRO A N 1
ATOM 674 C CA . PRO A 1 86 ? 7.201 -4.759 -5.433 1.00 98.38 86 PRO A CA 1
ATOM 675 C C . PRO A 1 86 ? 6.378 -3.756 -4.609 1.00 98.38 86 PRO A C 1
ATOM 677 O O . PRO A 1 86 ? 6.738 -2.584 -4.483 1.00 98.38 86 PRO A O 1
ATOM 680 N N . ALA A 1 87 ? 5.313 -4.235 -3.969 1.00 97.12 87 ALA A N 1
ATOM 681 C CA . ALA A 1 87 ? 4.723 -3.549 -2.825 1.00 97.12 87 ALA A CA 1
ATOM 682 C C . ALA A 1 87 ? 5.790 -3.353 -1.731 1.00 97.12 87 ALA A C 1
ATOM 684 O O . ALA A 1 87 ? 6.551 -4.274 -1.427 1.00 97.12 87 ALA A O 1
ATOM 685 N N . GLN A 1 88 ? 5.850 -2.155 -1.151 1.00 95.56 88 GLN A N 1
ATOM 686 C CA . GLN A 1 88 ? 6.927 -1.747 -0.237 1.00 95.56 88 GLN A CA 1
ATOM 687 C C . GLN A 1 88 ? 6.442 -1.466 1.187 1.00 95.56 88 GLN A C 1
ATOM 689 O O . GLN A 1 88 ? 7.212 -0.982 2.012 1.00 95.56 88 GLN A O 1
ATOM 694 N N . TYR A 1 89 ? 5.171 -1.747 1.477 1.00 97.44 89 TYR A N 1
ATOM 695 C CA . TYR A 1 89 ? 4.560 -1.434 2.762 1.00 97.44 89 TYR A CA 1
ATOM 696 C C . TYR A 1 89 ? 5.156 -2.297 3.894 1.00 97.44 89 TYR A C 1
ATOM 698 O O . TYR A 1 89 ? 5.022 -3.517 3.831 1.00 97.44 89 TYR A O 1
ATOM 706 N N . PRO A 1 90 ? 5.777 -1.730 4.950 1.00 97.38 90 PRO A N 1
ATOM 707 C CA . PRO A 1 90 ? 6.542 -2.529 5.918 1.00 97.38 90 PRO A CA 1
ATOM 708 C C . PRO A 1 90 ? 5.721 -3.507 6.762 1.00 97.38 90 PRO A C 1
ATOM 710 O O . PRO A 1 90 ? 6.283 -4.495 7.244 1.00 97.38 90 PRO A O 1
ATOM 713 N N . ASN A 1 91 ? 4.415 -3.252 6.914 1.00 98.12 91 ASN A N 1
ATOM 714 C CA . ASN A 1 91 ? 3.491 -4.158 7.604 1.00 98.12 91 ASN A CA 1
ATOM 715 C C . ASN A 1 91 ? 2.950 -5.274 6.696 1.00 98.12 91 ASN A C 1
ATOM 717 O O . ASN A 1 91 ? 2.181 -6.098 7.178 1.00 98.12 91 ASN A O 1
ATOM 721 N N . LEU A 1 92 ? 3.322 -5.315 5.410 1.00 97.56 92 LEU A N 1
ATOM 722 C CA . LEU A 1 92 ? 3.044 -6.460 4.545 1.00 97.56 92 LEU A CA 1
ATOM 723 C C . LEU A 1 92 ? 3.629 -7.736 5.164 1.00 97.56 92 LEU A C 1
ATOM 725 O O . LEU A 1 92 ? 4.745 -7.748 5.692 1.00 97.56 92 LEU A O 1
ATOM 729 N N . ASP A 1 93 ? 2.874 -8.821 5.048 1.00 98.50 93 ASP A N 1
ATOM 730 C CA . ASP A 1 93 ? 3.314 -10.154 5.415 1.00 98.50 93 ASP A CA 1
ATOM 731 C C . ASP A 1 93 ? 4.666 -10.540 4.784 1.00 98.50 93 ASP A C 1
ATOM 733 O O . ASP A 1 93 ? 4.871 -10.426 3.573 1.00 98.50 93 ASP A O 1
ATOM 737 N N . LYS A 1 94 ? 5.591 -11.037 5.611 1.00 97.81 94 LYS A N 1
ATOM 738 C CA . LYS A 1 94 ? 6.984 -11.272 5.206 1.00 97.81 94 LYS A CA 1
ATOM 739 C C . LYS A 1 94 ? 7.165 -12.405 4.206 1.00 97.81 94 LYS A C 1
ATOM 741 O O . LYS A 1 94 ? 8.088 -12.331 3.394 1.00 97.81 94 LYS A O 1
ATOM 746 N N . ASP A 1 95 ? 6.291 -13.409 4.199 1.00 98.62 95 ASP A N 1
ATOM 747 C CA . ASP A 1 95 ? 6.375 -14.479 3.203 1.00 98.62 95 ASP A CA 1
ATOM 748 C C . ASP A 1 95 ? 5.883 -13.981 1.836 1.00 98.62 95 ASP A C 1
ATOM 750 O O . ASP A 1 95 ? 6.483 -14.290 0.803 1.00 98.62 95 ASP A O 1
ATOM 754 N N . VAL A 1 96 ? 4.823 -13.163 1.831 1.00 98.75 96 VAL A N 1
ATOM 755 C CA . VAL A 1 96 ? 4.301 -12.507 0.622 1.00 98.75 96 VAL A CA 1
ATOM 756 C C . VAL A 1 96 ? 5.320 -11.503 0.072 1.00 98.75 96 VAL A C 1
ATOM 758 O O . VAL A 1 96 ? 5.590 -11.501 -1.131 1.00 98.75 96 VAL A O 1
ATOM 761 N N . GLU A 1 97 ? 5.931 -10.688 0.939 1.00 98.25 97 GLU A N 1
ATOM 762 C CA . GLU A 1 97 ? 6.994 -9.741 0.581 1.00 98.25 97 GLU A CA 1
ATOM 763 C C . GLU A 1 97 ? 8.184 -10.460 -0.066 1.00 98.25 97 GLU A C 1
ATOM 765 O O . GLU A 1 97 ? 8.589 -10.106 -1.177 1.00 98.25 97 GLU A O 1
ATOM 770 N N . LYS A 1 98 ? 8.701 -11.506 0.593 1.00 98.56 98 LYS A N 1
ATOM 771 C CA . LYS A 1 98 ? 9.832 -12.307 0.108 1.00 98.56 98 LYS A CA 1
ATOM 772 C C . LYS A 1 98 ? 9.527 -12.959 -1.236 1.00 98.56 98 LYS A C 1
ATOM 774 O O . LYS A 1 98 ? 10.357 -12.921 -2.141 1.00 98.56 98 LYS A O 1
ATOM 779 N N . PHE A 1 99 ? 8.335 -13.533 -1.405 1.00 98.81 99 PHE A N 1
ATOM 780 C CA . PHE A 1 99 ? 7.941 -14.100 -2.693 1.00 98.81 99 PHE A CA 1
ATOM 781 C C . PHE A 1 99 ? 7.897 -13.026 -3.788 1.00 98.81 99 PHE A C 1
ATOM 783 O O . PHE A 1 99 ? 8.463 -13.229 -4.861 1.00 98.81 99 PHE A O 1
ATOM 790 N N . ASN A 1 100 ? 7.257 -11.882 -3.527 1.00 98.56 100 ASN A N 1
ATOM 791 C CA . ASN A 1 100 ? 7.112 -10.809 -4.510 1.00 98.56 100 ASN A CA 1
ATOM 792 C C . ASN A 1 100 ? 8.477 -10.249 -4.943 1.00 98.56 100 ASN A C 1
ATOM 794 O O . ASN A 1 100 ? 8.810 -10.209 -6.129 1.00 98.56 100 ASN A O 1
ATOM 798 N N . ARG A 1 101 ? 9.293 -9.852 -3.966 1.00 97.94 101 ARG A N 1
ATOM 799 C CA . ARG A 1 101 ? 10.564 -9.166 -4.194 1.00 97.94 101 ARG A CA 1
ATOM 800 C C . ARG A 1 101 ? 11.670 -10.121 -4.631 1.00 97.94 101 ARG A C 1
ATOM 802 O O . ARG A 1 101 ? 12.281 -9.897 -5.672 1.00 97.94 101 ARG A O 1
ATOM 809 N N . ASP A 1 102 ? 11.900 -11.184 -3.866 1.00 97.75 102 ASP A N 1
ATOM 810 C CA . ASP A 1 102 ? 13.128 -11.981 -3.962 1.00 97.75 102 ASP A CA 1
ATOM 811 C C . ASP A 1 102 ? 12.982 -13.196 -4.887 1.00 97.75 102 ASP A C 1
ATOM 813 O O . ASP A 1 102 ? 13.983 -13.770 -5.317 1.00 97.75 102 ASP A O 1
ATOM 817 N N . LYS A 1 103 ? 11.747 -13.592 -5.226 1.00 98.56 103 LYS A N 1
ATOM 818 C CA . LYS A 1 103 ? 11.476 -14.707 -6.147 1.00 98.56 103 LYS A CA 1
ATOM 819 C C . LYS A 1 103 ? 10.843 -14.243 -7.453 1.00 98.56 103 LYS A C 1
ATOM 821 O O . LYS A 1 103 ? 11.444 -14.430 -8.513 1.00 98.56 103 LYS A O 1
ATOM 826 N N . LEU A 1 104 ? 9.650 -13.648 -7.395 1.00 98.81 104 LEU A N 1
ATOM 827 C CA . LEU A 1 104 ? 8.876 -13.260 -8.575 1.00 98.81 104 LEU A CA 1
ATOM 828 C C . LEU A 1 104 ? 9.647 -12.240 -9.417 1.00 98.81 104 LEU A C 1
ATOM 830 O O . LEU A 1 104 ? 9.987 -12.525 -10.564 1.00 98.81 104 LEU A O 1
ATOM 834 N N . LEU A 1 105 ? 9.975 -11.078 -8.851 1.00 98.50 105 LEU A N 1
ATOM 835 C CA . LEU A 1 105 ? 10.589 -9.991 -9.617 1.00 98.50 105 LEU A CA 1
ATOM 836 C C . LEU A 1 105 ? 12.045 -10.268 -10.015 1.00 98.50 105 LEU A C 1
ATOM 838 O O . LEU A 1 105 ? 12.458 -9.881 -11.109 1.00 98.50 105 LEU A O 1
ATOM 842 N N . VAL A 1 106 ? 12.803 -11.007 -9.199 1.00 98.38 106 VAL A N 1
ATOM 843 C CA . VAL A 1 106 ? 14.138 -11.510 -9.579 1.00 98.38 106 VAL A CA 1
ATOM 844 C C . VAL A 1 106 ? 14.047 -12.433 -10.799 1.00 98.38 106 VAL A C 1
ATOM 846 O O . VAL A 1 106 ? 14.823 -12.294 -11.748 1.00 98.38 106 VAL A O 1
ATOM 849 N N . THR A 1 107 ? 13.071 -13.346 -10.820 1.00 98.69 107 THR A N 1
ATOM 850 C CA . THR A 1 107 ? 12.875 -14.259 -11.957 1.00 98.69 107 THR A CA 1
ATOM 851 C C . THR A 1 107 ? 12.412 -13.508 -13.202 1.00 98.69 107 THR A C 1
ATOM 853 O O . THR A 1 107 ? 12.935 -13.764 -14.287 1.00 98.69 107 THR A O 1
ATOM 856 N N . VAL A 1 108 ? 11.508 -12.537 -13.054 1.00 98.75 108 VAL A N 1
ATOM 857 C CA . VAL A 1 108 ? 11.050 -11.670 -14.152 1.00 98.75 108 VAL A CA 1
ATOM 858 C C . VAL A 1 108 ? 12.218 -10.899 -14.771 1.00 98.75 108 VAL A C 1
ATOM 860 O O . VAL A 1 108 ? 12.388 -10.960 -15.988 1.00 98.75 108 VAL A O 1
ATOM 863 N N . ARG A 1 109 ? 13.068 -10.243 -13.965 1.00 98.38 109 ARG A N 1
ATOM 864 C CA . ARG A 1 109 ? 14.270 -9.539 -14.458 1.00 98.38 109 ARG A CA 1
ATOM 865 C C . ARG A 1 109 ? 15.173 -10.470 -15.260 1.00 98.38 109 A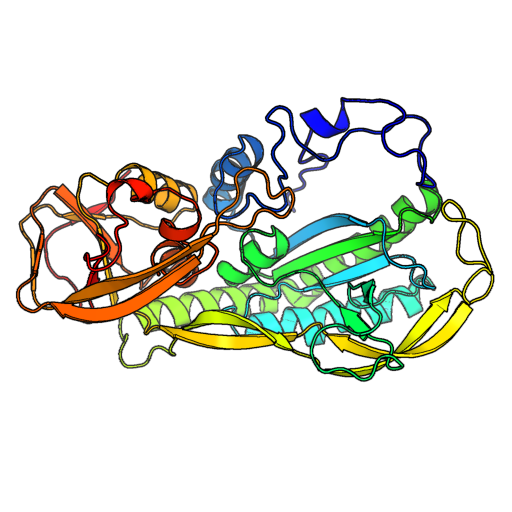RG A C 1
ATOM 867 O O . ARG A 1 109 ? 15.559 -10.139 -16.378 1.00 98.38 109 ARG A O 1
ATOM 874 N N . ARG A 1 110 ? 15.478 -11.651 -14.714 1.00 98.50 110 ARG A N 1
ATOM 875 C CA . ARG A 1 110 ? 16.322 -12.646 -15.387 1.00 98.50 110 ARG A CA 1
ATOM 876 C C . ARG A 1 110 ? 15.727 -13.085 -16.728 1.00 98.50 110 ARG A C 1
ATOM 878 O O . ARG A 1 110 ? 16.451 -13.122 -17.719 1.00 98.50 110 ARG A O 1
ATOM 885 N N . ARG A 1 111 ? 14.431 -13.412 -16.768 1.00 98.44 111 ARG A N 1
ATOM 886 C CA . ARG A 1 111 ? 13.749 -13.869 -17.991 1.00 98.44 111 ARG A CA 1
ATOM 887 C C . ARG A 1 111 ? 13.687 -12.779 -19.055 1.00 98.44 111 ARG A C 1
ATOM 889 O O . ARG A 1 111 ? 13.985 -13.066 -20.204 1.00 98.44 111 ARG A O 1
ATOM 896 N N . LEU A 1 112 ? 13.400 -11.531 -18.685 1.00 98.31 112 LEU A N 1
ATOM 897 C CA . LEU A 1 112 ? 13.402 -10.405 -19.628 1.00 98.31 112 LEU A CA 1
ATOM 898 C C . LEU A 1 112 ? 14.761 -10.214 -20.303 1.00 98.31 112 LEU A C 1
ATOM 900 O O . LEU A 1 112 ? 14.819 -10.026 -21.518 1.00 98.31 112 LEU A O 1
ATOM 904 N N . LYS A 1 113 ? 15.851 -10.330 -19.538 1.00 97.69 113 LYS A N 1
ATOM 905 C CA . LYS A 1 113 ? 17.200 -10.270 -20.102 1.00 97.69 113 LYS A CA 1
ATOM 906 C C . LYS A 1 113 ? 17.485 -11.450 -21.034 1.00 97.69 113 LYS A C 1
ATOM 908 O O . LYS A 1 113 ? 17.996 -11.252 -22.127 1.00 97.69 113 LYS A O 1
ATOM 913 N N . GLN A 1 114 ? 17.152 -12.670 -20.614 1.00 98.25 114 GLN A N 1
ATOM 914 C CA . GLN A 1 114 ? 17.479 -13.898 -21.352 1.00 98.25 114 GLN A CA 1
ATOM 915 C C . GLN A 1 114 ? 16.630 -14.103 -22.613 1.00 98.25 114 GLN A C 1
ATOM 917 O O . GLN A 1 114 ? 17.142 -14.570 -23.624 1.00 98.25 114 GLN A O 1
ATOM 922 N N . GLU A 1 115 ? 15.338 -13.790 -22.549 1.00 98.12 115 GLU A N 1
ATOM 923 C CA . GLU A 1 115 ? 14.365 -14.107 -23.601 1.00 98.12 115 GLU A CA 1
ATOM 924 C C . GLU A 1 115 ? 14.164 -12.941 -24.578 1.00 98.12 115 GLU A C 1
ATOM 926 O O . GLU A 1 115 ? 13.726 -13.159 -25.709 1.00 98.12 115 GLU A O 1
ATOM 931 N N . HIS A 1 116 ? 14.461 -11.706 -24.154 1.00 96.88 116 HIS A N 1
ATOM 932 C CA . HIS A 1 116 ? 14.124 -10.495 -24.908 1.00 96.88 116 HIS A CA 1
ATOM 933 C C . HIS A 1 116 ? 15.244 -9.442 -24.965 1.00 96.88 116 HIS A C 1
ATOM 935 O O . HIS A 1 116 ? 15.043 -8.404 -25.586 1.00 96.88 116 HIS A O 1
ATOM 941 N N . ASP A 1 117 ? 16.397 -9.675 -24.323 1.00 96.31 117 ASP A N 1
ATOM 942 C CA . ASP A 1 117 ? 17.480 -8.687 -24.159 1.00 96.31 117 ASP A CA 1
ATOM 943 C C . ASP A 1 117 ? 17.002 -7.332 -23.592 1.00 96.31 117 ASP A C 1
ATOM 945 O O . ASP A 1 117 ? 17.499 -6.256 -23.924 1.00 96.31 117 ASP A O 1
ATOM 949 N N . ILE A 1 118 ? 16.003 -7.373 -22.705 1.00 95.88 118 ILE A N 1
ATOM 950 C CA . ILE A 1 118 ? 15.466 -6.178 -22.050 1.00 95.88 118 ILE A CA 1
ATOM 951 C C . ILE A 1 118 ? 16.122 -6.024 -20.677 1.00 95.88 118 ILE A C 1
ATOM 953 O O . ILE A 1 118 ? 15.840 -6.780 -19.746 1.00 95.88 118 ILE A O 1
ATOM 957 N N . GLU A 1 119 ? 16.962 -4.997 -20.540 1.00 94.38 119 GLU A N 1
ATOM 958 C CA . GLU A 1 119 ? 17.576 -4.609 -19.268 1.00 94.38 119 GLU A CA 1
ATOM 959 C C . GLU A 1 119 ? 16.587 -3.806 -18.400 1.00 94.38 119 GLU A C 1
ATOM 961 O O . GLU A 1 119 ? 16.099 -2.740 -18.802 1.00 94.38 119 GLU A O 1
ATOM 966 N N . VAL A 1 120 ? 16.310 -4.306 -17.193 1.00 96.62 120 VAL A N 1
ATOM 967 C CA . VAL A 1 120 ? 15.399 -3.691 -16.213 1.00 96.62 120 VAL A CA 1
ATOM 968 C C . VAL A 1 120 ? 16.036 -3.632 -14.827 1.00 96.62 120 VAL A C 1
ATOM 970 O O . VAL A 1 120 ? 16.896 -4.447 -14.496 1.00 96.62 120 VAL A O 1
ATOM 973 N N . PHE A 1 121 ? 15.582 -2.699 -13.991 1.00 97.19 121 PHE A N 1
ATOM 974 C CA . PHE A 1 121 ? 16.093 -2.534 -12.628 1.00 97.19 121 PHE A CA 1
ATOM 975 C C . PHE A 1 121 ? 14.994 -2.143 -11.632 1.00 97.19 121 PHE A C 1
ATOM 977 O O . PHE A 1 121 ? 13.861 -1.863 -12.023 1.00 97.19 121 PHE A O 1
ATOM 984 N N . ASP A 1 122 ? 15.316 -2.145 -10.339 1.00 97.31 122 ASP A N 1
ATOM 985 C CA . ASP A 1 122 ? 14.393 -1.697 -9.298 1.00 97.31 122 ASP A CA 1
ATOM 986 C C . ASP A 1 122 ? 14.111 -0.199 -9.471 1.00 97.31 122 ASP A C 1
ATOM 988 O O . ASP A 1 122 ? 15.007 0.592 -9.780 1.00 97.31 122 ASP A O 1
ATOM 992 N N . TYR A 1 123 ? 12.855 0.197 -9.295 1.00 97.56 123 TYR A N 1
ATOM 993 C CA . TYR A 1 123 ? 12.405 1.562 -9.508 1.00 97.56 123 TYR A CA 1
ATOM 994 C C . TYR A 1 123 ? 13.106 2.518 -8.557 1.00 97.56 123 TYR A C 1
ATOM 996 O O . TYR A 1 123 ? 13.139 2.329 -7.341 1.00 97.56 123 TYR A O 1
ATOM 1004 N N . GLY A 1 124 ? 13.614 3.597 -9.129 1.00 94.81 124 GLY A N 1
ATOM 1005 C CA . GLY A 1 124 ? 14.156 4.701 -8.377 1.00 94.81 124 GLY A CA 1
ATOM 1006 C C . GLY A 1 124 ? 14.655 5.801 -9.287 1.00 94.81 124 GLY A C 1
ATOM 1007 O O . GLY A 1 124 ? 14.531 5.752 -10.510 1.00 94.81 124 GLY A O 1
ATOM 1008 N N . ASN A 1 125 ? 15.172 6.843 -8.658 1.00 93.00 125 ASN A N 1
ATOM 1009 C CA . ASN A 1 125 ? 15.742 7.984 -9.345 1.00 93.00 125 ASN A CA 1
ATOM 1010 C C . ASN A 1 125 ? 17.081 8.342 -8.720 1.00 93.00 125 ASN A C 1
ATOM 1012 O O . ASN A 1 125 ? 17.256 8.246 -7.502 1.00 93.00 125 ASN A O 1
ATOM 1016 N N . THR A 1 126 ? 18.006 8.814 -9.551 1.00 90.69 126 THR A N 1
ATOM 1017 C CA . THR A 1 126 ? 19.264 9.383 -9.076 1.00 90.69 126 THR A CA 1
ATOM 1018 C C . THR A 1 126 ? 18.999 10.603 -8.200 1.00 90.69 126 THR A C 1
ATOM 1020 O O . THR A 1 126 ? 18.379 11.569 -8.652 1.00 90.69 126 THR A O 1
ATOM 1023 N N . SER A 1 127 ? 19.546 10.614 -6.990 1.00 79.69 127 SER A N 1
ATOM 1024 C CA . SER A 1 127 ? 19.683 11.813 -6.164 1.00 79.69 127 SER A CA 1
ATOM 1025 C C . SER A 1 127 ? 21.151 12.058 -5.832 1.00 79.69 127 SER A C 1
ATOM 1027 O O . SER A 1 127 ? 21.929 11.116 -5.695 1.00 79.69 127 SER A O 1
ATOM 1029 N N . ARG A 1 128 ? 21.538 13.331 -5.714 1.00 59.78 128 ARG A N 1
ATOM 1030 C CA . ARG A 1 128 ? 22.815 13.732 -5.112 1.00 59.78 128 ARG A CA 1
ATOM 1031 C C . ARG A 1 128 ? 22.516 14.241 -3.706 1.00 59.78 128 ARG A C 1
ATOM 1033 O O . ARG A 1 128 ? 21.678 15.130 -3.590 1.00 59.78 128 ARG A O 1
ATOM 1040 N N . GLY A 1 129 ? 23.152 13.649 -2.694 1.00 53.16 129 GLY A N 1
ATOM 1041 C CA . GLY A 1 129 ? 23.170 14.076 -1.287 1.00 53.16 129 GLY A CA 1
ATOM 1042 C C . GLY A 1 129 ? 21.885 14.706 -0.724 1.00 53.16 129 GLY A C 1
ATOM 1043 O O . GLY A 1 129 ? 21.659 15.908 -0.864 1.00 53.16 129 GLY A O 1
ATOM 1044 N N . ARG A 1 130 ? 21.089 13.929 0.020 1.00 41.97 130 ARG A N 1
ATOM 1045 C CA . ARG A 1 130 ? 20.118 14.455 1.000 1.00 41.97 130 ARG A CA 1
ATOM 1046 C C . ARG A 1 130 ? 20.210 13.648 2.292 1.00 41.97 130 ARG A C 1
ATOM 1048 O O . ARG A 1 130 ? 20.118 12.430 2.241 1.00 41.97 130 ARG A O 1
ATOM 1055 N N . GLY A 1 131 ? 20.326 14.349 3.423 1.00 42.34 131 GLY A N 1
ATOM 1056 C CA . GLY A 1 131 ? 20.287 13.769 4.771 1.00 42.34 131 GLY A CA 1
ATOM 1057 C C . GLY A 1 131 ? 21.529 12.950 5.132 1.00 42.34 131 GLY A C 1
ATOM 1058 O O . GLY A 1 131 ? 21.524 11.735 4.999 1.00 42.34 131 GLY A O 1
ATOM 1059 N N . GLY A 1 132 ? 22.591 13.611 5.604 1.00 48.78 132 GLY A N 1
ATOM 1060 C CA . GLY A 1 132 ? 23.765 12.953 6.202 1.00 48.78 132 GLY A CA 1
ATOM 1061 C C . GLY A 1 132 ? 24.724 12.229 5.243 1.00 48.78 132 GLY A C 1
ATOM 1062 O O . GLY A 1 132 ? 25.822 11.878 5.661 1.00 48.78 132 GLY A O 1
ATOM 1063 N N . GLU A 1 133 ? 24.364 12.030 3.970 1.00 53.78 133 GLU A N 1
ATOM 1064 C CA . GLU A 1 133 ? 25.250 11.425 2.963 1.00 53.78 133 GLU A CA 1
ATOM 1065 C C . GLU A 1 133 ? 26.331 12.415 2.480 1.00 53.78 133 GLU A C 1
ATOM 1067 O O . GLU A 1 133 ? 26.011 13.583 2.219 1.00 53.78 133 GLU A O 1
ATOM 1072 N N . PRO A 1 134 ? 27.592 11.975 2.286 1.00 49.12 134 PRO A N 1
ATOM 1073 C CA . PRO A 1 134 ? 28.618 12.797 1.658 1.00 49.12 134 PRO A CA 1
ATOM 1074 C C . PRO A 1 134 ? 28.126 13.316 0.293 1.00 49.12 134 PRO A C 1
ATOM 1076 O O . PRO A 1 134 ? 27.623 12.519 -0.503 1.00 49.12 134 PRO A O 1
ATOM 1079 N N . PRO A 1 135 ? 28.316 14.608 -0.045 1.00 53.84 135 PRO A N 1
ATOM 1080 C CA . PRO A 1 135 ? 27.813 15.228 -1.284 1.00 53.84 135 PRO A CA 1
ATOM 1081 C C . PRO A 1 135 ? 28.237 14.541 -2.595 1.00 53.84 135 PRO A C 1
ATOM 1083 O O . PRO A 1 135 ? 27.718 14.861 -3.663 1.00 53.84 135 PRO A O 1
ATOM 1086 N N . GLN A 1 136 ? 29.206 13.628 -2.519 1.00 57.72 136 GLN A N 1
ATOM 1087 C CA . GLN A 1 136 ? 29.841 12.936 -3.637 1.00 57.72 136 GLN A CA 1
ATOM 1088 C C . GLN A 1 136 ? 29.283 11.522 -3.875 1.00 57.72 136 GLN A C 1
ATOM 1090 O O . GLN A 1 136 ? 29.585 10.927 -4.907 1.00 57.72 136 GLN A O 1
ATOM 1095 N N . GLN A 1 137 ? 28.476 10.969 -2.961 1.00 69.62 137 GLN A N 1
ATOM 1096 C CA . GLN A 1 137 ? 27.937 9.617 -3.111 1.00 69.62 137 GLN A CA 1
ATOM 1097 C C . GLN A 1 137 ? 26.646 9.632 -3.937 1.00 69.62 137 GLN A C 1
ATOM 1099 O O . GLN A 1 137 ? 25.672 10.308 -3.600 1.00 69.62 137 GLN A O 1
ATOM 1104 N N . GLN A 1 138 ? 26.637 8.879 -5.037 1.00 85.94 138 GLN A N 1
ATOM 1105 C CA . GLN A 1 138 ? 25.447 8.697 -5.861 1.00 85.94 138 GLN A CA 1
ATOM 1106 C C . GLN A 1 138 ? 24.436 7.822 -5.106 1.00 85.94 138 GLN A C 1
ATOM 1108 O O . GLN A 1 138 ? 24.787 6.751 -4.608 1.00 85.94 138 GLN A O 1
ATOM 1113 N N . SER A 1 139 ? 23.175 8.249 -5.035 1.00 91.94 139 SER A N 1
ATOM 1114 C CA . SER A 1 139 ? 22.082 7.433 -4.495 1.00 91.94 139 SER A CA 1
ATOM 1115 C C . SER A 1 139 ? 20.979 7.215 -5.526 1.00 91.94 139 SER A C 1
ATOM 1117 O O . SER A 1 139 ? 20.796 8.022 -6.444 1.00 91.94 139 SER A O 1
ATOM 1119 N N . TRP A 1 140 ? 20.269 6.097 -5.376 1.00 94.69 140 TRP A N 1
ATOM 1120 C CA . TRP A 1 140 ? 19.115 5.684 -6.171 1.00 94.69 140 TRP A CA 1
ATOM 1121 C C . TRP A 1 140 ? 17.938 5.429 -5.238 1.00 94.69 140 TRP A C 1
ATOM 1123 O O . TRP A 1 140 ? 17.987 4.505 -4.429 1.00 94.69 140 TRP A O 1
ATOM 1133 N N . ARG A 1 141 ? 16.914 6.284 -5.298 1.00 94.38 141 ARG A N 1
ATOM 1134 C CA . ARG A 1 141 ? 15.818 6.308 -4.315 1.00 94.38 141 ARG A CA 1
ATOM 1135 C C . ARG A 1 141 ? 14.472 5.990 -4.956 1.00 94.38 141 ARG A C 1
ATOM 1137 O O . ARG A 1 141 ? 14.115 6.608 -5.962 1.00 94.38 141 ARG A O 1
ATOM 1144 N N . THR A 1 142 ? 13.733 5.057 -4.361 1.00 95.19 142 THR A N 1
ATOM 1145 C CA . THR A 1 142 ? 12.363 4.682 -4.764 1.00 95.19 142 THR A CA 1
ATOM 1146 C C . THR A 1 142 ? 11.303 5.701 -4.285 1.00 95.19 142 THR A C 1
ATOM 1148 O O . THR A 1 142 ? 11.624 6.731 -3.693 1.00 95.19 142 THR A O 1
ATOM 1151 N N . PHE A 1 143 ? 10.023 5.437 -4.566 1.00 93.25 143 PHE A N 1
ATOM 1152 C CA . PHE A 1 143 ? 8.857 6.139 -4.008 1.00 93.25 143 PHE A CA 1
ATOM 1153 C C . PHE A 1 143 ? 8.502 5.652 -2.593 1.00 93.25 143 PHE A C 1
ATOM 1155 O O . PHE A 1 143 ? 9.000 4.626 -2.151 1.00 93.25 143 PHE A O 1
ATOM 1162 N N . GLY A 1 144 ? 7.636 6.385 -1.888 1.00 93.19 144 GLY A N 1
ATOM 1163 C CA . GLY A 1 144 ? 7.253 6.075 -0.508 1.00 93.19 144 GLY A CA 1
ATOM 1164 C C . GLY A 1 144 ? 6.551 4.721 -0.323 1.00 93.19 144 GLY A C 1
ATOM 1165 O O . GLY A 1 144 ? 6.058 4.109 -1.270 1.00 93.19 144 GLY A O 1
ATOM 1166 N N . CYS A 1 145 ? 6.524 4.242 0.919 1.00 95.88 145 CYS A N 1
ATOM 1167 C CA . CYS A 1 145 ? 5.963 2.937 1.278 1.00 95.88 145 CYS A CA 1
ATOM 1168 C C . CYS A 1 145 ? 4.481 2.977 1.669 1.00 95.88 145 CYS A C 1
ATOM 1170 O O . CYS A 1 145 ? 3.897 1.943 1.991 1.00 95.88 145 CYS A O 1
ATOM 1172 N N . GLU A 1 146 ? 3.873 4.161 1.656 1.00 95.31 146 GLU A N 1
ATOM 1173 C CA . GLU A 1 146 ? 2.521 4.386 2.146 1.00 95.31 146 GLU A CA 1
ATOM 1174 C C . GLU A 1 146 ? 1.486 3.618 1.297 1.00 95.31 146 GLU A C 1
ATOM 1176 O O . GLU A 1 146 ? 1.641 3.502 0.078 1.00 95.31 146 GLU A O 1
ATOM 1181 N N . PRO A 1 147 ? 0.419 3.071 1.893 1.00 95.69 147 PRO A N 1
ATOM 1182 C CA . PRO A 1 147 ? -0.605 2.335 1.155 1.00 95.69 147 PRO A CA 1
ATOM 1183 C C . PRO A 1 147 ? -1.478 3.191 0.229 1.00 95.69 147 PRO A C 1
ATOM 1185 O O . PRO A 1 147 ? -2.227 2.628 -0.562 1.00 95.69 147 PRO A O 1
ATOM 1188 N N . ARG A 1 148 ? -1.373 4.526 0.241 1.00 95.25 148 ARG A N 1
ATOM 1189 C CA . ARG A 1 148 ? -2.026 5.410 -0.748 1.00 95.25 148 ARG A CA 1
ATOM 1190 C C . ARG A 1 148 ? -1.621 5.156 -2.205 1.00 95.25 148 ARG A C 1
ATOM 1192 O O . ARG A 1 148 ? -2.355 5.543 -3.113 1.00 95.25 148 ARG A O 1
ATOM 1199 N N . TYR A 1 149 ? -0.445 4.565 -2.428 1.00 96.38 149 TYR A N 1
ATOM 1200 C CA . TYR A 1 149 ? 0.018 4.141 -3.750 1.00 96.38 149 TYR A CA 1
ATOM 1201 C C . TYR A 1 149 ? -0.628 2.800 -4.100 1.00 96.38 149 TYR A C 1
ATOM 1203 O O . TYR A 1 149 ? -0.635 1.894 -3.269 1.00 96.38 149 TYR A O 1
ATOM 1211 N N . VAL A 1 150 ? -1.115 2.627 -5.330 1.00 96.81 150 VAL A N 1
ATOM 1212 C CA . VAL A 1 150 ? -1.924 1.451 -5.718 1.00 96.81 150 VAL A CA 1
ATOM 1213 C C . VAL A 1 150 ? -1.169 0.126 -5.517 1.00 96.81 150 VAL A C 1
ATOM 1215 O O . VAL A 1 150 ? -1.727 -0.847 -5.007 1.00 96.81 150 VAL A O 1
ATOM 1218 N N . SER A 1 151 ? 0.124 0.086 -5.843 1.00 97.12 151 SER A N 1
ATOM 1219 C CA . SER A 1 151 ? 0.970 -1.095 -5.621 1.00 97.12 151 SER A CA 1
ATOM 1220 C C . SER A 1 151 ? 1.171 -1.417 -4.132 1.00 97.12 151 SER A C 1
ATOM 1222 O O . SER A 1 151 ? 1.115 -2.584 -3.743 1.00 97.12 151 SER A O 1
ATOM 1224 N N . ASN A 1 152 ? 1.343 -0.406 -3.277 1.00 98.06 152 ASN A N 1
ATOM 1225 C CA . ASN A 1 152 ? 1.473 -0.590 -1.827 1.00 98.06 152 ASN A CA 1
ATOM 1226 C C . ASN A 1 152 ? 0.128 -0.908 -1.158 1.00 98.06 152 ASN A C 1
ATOM 1228 O O . ASN A 1 152 ? 0.111 -1.643 -0.172 1.00 98.06 152 ASN A O 1
ATOM 1232 N N . TYR A 1 153 ? -0.991 -0.422 -1.705 1.00 98.19 153 TYR A N 1
ATOM 1233 C CA . TYR A 1 153 ? -2.341 -0.768 -1.256 1.00 98.19 153 TYR A CA 1
ATOM 1234 C C . TYR A 1 153 ? -2.592 -2.276 -1.336 1.00 98.19 153 TYR A C 1
ATOM 1236 O O . TYR A 1 153 ? -3.114 -2.874 -0.396 1.00 98.19 153 TYR A O 1
ATOM 1244 N N . ALA A 1 154 ? -2.152 -2.919 -2.426 1.00 98.12 154 ALA A N 1
ATOM 1245 C CA . ALA A 1 154 ? -2.165 -4.377 -2.528 1.00 98.12 154 ALA A CA 1
ATOM 1246 C C . ALA A 1 154 ? -1.372 -5.019 -1.374 1.00 98.12 154 ALA A C 1
ATOM 1248 O O . ALA A 1 154 ? -1.853 -5.961 -0.742 1.00 98.12 154 ALA A O 1
ATOM 1249 N N . GLY A 1 155 ? -0.214 -4.448 -1.030 1.00 97.62 155 GLY A N 1
ATOM 1250 C CA . GLY A 1 155 ? 0.601 -4.881 0.105 1.00 97.62 155 GLY A CA 1
ATOM 1251 C C . GLY A 1 155 ? -0.098 -4.752 1.466 1.00 97.62 155 GLY A C 1
ATOM 1252 O O . GLY A 1 155 ? -0.050 -5.681 2.266 1.00 97.62 155 GLY A O 1
ATOM 1253 N N . ALA A 1 156 ? -0.826 -3.661 1.719 1.00 97.56 156 ALA A N 1
ATOM 1254 C CA . ALA A 1 156 ? -1.621 -3.486 2.946 1.00 97.56 156 ALA A CA 1
ATOM 1255 C C . ALA A 1 156 ? -2.785 -4.484 3.083 1.00 97.56 156 ALA A C 1
ATOM 1257 O O . ALA A 1 156 ? -3.333 -4.659 4.171 1.00 97.56 156 ALA A O 1
ATOM 1258 N N . ARG A 1 157 ? -3.141 -5.166 1.990 1.00 98.00 157 ARG A N 1
ATOM 1259 C CA . ARG A 1 157 ? -4.099 -6.278 1.953 1.00 98.00 157 ARG A CA 1
ATOM 1260 C C . ARG A 1 157 ? -3.406 -7.642 1.877 1.00 98.00 157 ARG A C 1
ATOM 1262 O O . ARG A 1 157 ? -4.048 -8.619 1.512 1.00 98.00 157 ARG A O 1
ATOM 1269 N N . ASN A 1 158 ? -2.103 -7.728 2.148 1.00 98.25 158 ASN A N 1
ATOM 1270 C CA . ASN A 1 158 ? -1.302 -8.949 2.006 1.00 98.25 158 ASN A CA 1
ATOM 1271 C C . ASN A 1 158 ? -1.377 -9.597 0.613 1.00 98.25 158 ASN A C 1
ATOM 1273 O O . ASN A 1 158 ? -1.399 -10.821 0.488 1.00 98.25 158 ASN A O 1
ATOM 1277 N N . ARG A 1 159 ? -1.457 -8.784 -0.445 1.00 98.38 159 ARG A N 1
ATOM 1278 C CA . ARG A 1 159 ? -1.480 -9.229 -1.846 1.00 98.38 159 ARG A CA 1
ATOM 1279 C C . ARG A 1 159 ? -0.179 -8.874 -2.555 1.00 98.38 159 ARG A C 1
ATOM 1281 O O . ARG A 1 159 ? 0.558 -7.980 -2.139 1.00 98.38 159 ARG A O 1
ATOM 1288 N N . ILE A 1 160 ? 0.086 -9.562 -3.661 1.00 98.69 160 ILE A N 1
ATOM 1289 C CA . ILE A 1 160 ? 1.221 -9.251 -4.532 1.00 98.69 160 ILE A CA 1
ATOM 1290 C C . ILE A 1 160 ? 0.933 -7.932 -5.257 1.00 98.69 160 ILE A C 1
ATOM 1292 O O . ILE A 1 160 ? -0.028 -7.840 -6.012 1.00 98.69 160 ILE A O 1
ATOM 1296 N N . GLY A 1 161 ? 1.757 -6.911 -5.038 1.00 98.44 161 GLY A N 1
ATOM 1297 C CA . GLY A 1 161 ? 1.703 -5.651 -5.784 1.00 98.44 161 GLY A CA 1
ATOM 1298 C C . GLY A 1 161 ? 2.946 -5.482 -6.647 1.00 98.44 161 GLY A C 1
ATOM 1299 O O . GLY A 1 161 ? 4.056 -5.668 -6.149 1.00 98.44 161 GLY A O 1
ATOM 1300 N N . VAL A 1 162 ? 2.772 -5.132 -7.918 1.00 98.75 162 VAL A N 1
ATOM 1301 C CA . VAL A 1 162 ? 3.868 -4.860 -8.857 1.00 98.75 162 VAL A CA 1
ATOM 1302 C C . VAL A 1 162 ? 3.636 -3.508 -9.512 1.00 98.75 162 VAL A C 1
ATOM 1304 O O . VAL A 1 162 ? 2.641 -3.325 -10.200 1.00 98.75 162 VAL A O 1
ATOM 1307 N N . LEU A 1 163 ? 4.563 -2.574 -9.325 1.00 98.50 163 LEU A N 1
ATOM 1308 C CA . LEU A 1 163 ? 4.650 -1.340 -10.100 1.00 98.50 163 LEU A CA 1
ATOM 1309 C C . LEU A 1 163 ? 5.563 -1.567 -11.308 1.00 98.50 163 LEU A C 1
ATOM 1311 O O . LEU A 1 163 ? 6.662 -2.097 -11.153 1.00 98.50 163 LEU A O 1
ATOM 1315 N N . SER A 1 164 ? 5.142 -1.104 -12.479 1.00 97.94 164 SER A N 1
ATOM 1316 C CA . SER A 1 164 ? 5.940 -1.028 -13.703 1.00 97.94 164 SER A CA 1
ATOM 1317 C C . SER A 1 164 ? 6.069 0.421 -14.143 1.00 97.94 164 SER A C 1
ATOM 1319 O O . SER A 1 164 ? 5.062 1.092 -14.321 1.00 97.94 164 SER A O 1
ATOM 1321 N N . GLU A 1 165 ? 7.283 0.882 -14.407 1.00 97.31 165 GLU A N 1
ATOM 1322 C CA . GLU A 1 165 ? 7.585 2.260 -14.790 1.00 97.31 165 GLU A CA 1
ATOM 1323 C C . GLU A 1 165 ? 8.459 2.265 -16.045 1.00 97.31 165 GLU A C 1
ATOM 1325 O O . GLU A 1 165 ? 9.684 2.104 -16.004 1.00 97.31 165 GLU A O 1
ATOM 1330 N N . THR A 1 166 ? 7.810 2.442 -17.195 1.00 96.19 166 THR A N 1
ATOM 1331 C CA . THR A 1 166 ? 8.505 2.740 -18.457 1.00 96.19 166 THR A CA 1
ATOM 1332 C C . THR A 1 166 ? 9.068 4.160 -18.425 1.00 96.19 166 THR A C 1
ATOM 1334 O O . THR A 1 166 ? 8.518 5.029 -17.759 1.00 96.19 166 THR A O 1
ATOM 1337 N N . VAL A 1 167 ? 10.148 4.445 -19.150 1.00 92.44 167 VAL A N 1
ATOM 1338 C CA . VAL A 1 167 ? 10.805 5.765 -19.076 1.00 92.44 167 VAL A CA 1
ATOM 1339 C C . VAL A 1 167 ? 10.440 6.679 -20.240 1.00 92.44 167 VAL A C 1
ATOM 1341 O O . VAL A 1 167 ? 10.531 6.298 -21.405 1.00 92.44 167 VAL A O 1
ATOM 1344 N N . SER A 1 168 ? 10.050 7.919 -19.946 1.00 91.69 168 SER A N 1
ATOM 1345 C CA . SER A 1 168 ? 9.429 8.828 -20.920 1.00 91.69 168 SER A CA 1
ATOM 1346 C C . SER A 1 168 ? 10.331 9.291 -22.064 1.00 91.69 168 SER A C 1
ATOM 1348 O O . SER A 1 168 ? 9.838 9.879 -23.022 1.00 91.69 168 SER A O 1
ATOM 1350 N N . TYR A 1 169 ? 11.643 9.096 -21.954 1.00 89.38 169 TYR A N 1
ATOM 1351 C CA . TYR A 1 169 ? 12.617 9.467 -22.981 1.00 89.38 169 TYR A CA 1
ATOM 1352 C C . TYR A 1 169 ? 12.833 8.372 -24.041 1.00 89.38 169 TYR A C 1
ATOM 1354 O O . TYR A 1 169 ? 13.435 8.633 -25.084 1.00 89.38 169 TYR A O 1
ATOM 1362 N N . VAL A 1 170 ? 12.311 7.163 -23.806 1.00 90.81 170 VAL A N 1
ATOM 1363 C CA . VAL A 1 170 ? 12.267 6.078 -24.795 1.00 90.81 170 VAL A CA 1
ATOM 1364 C C . VAL A 1 170 ? 11.066 6.291 -25.735 1.00 90.81 170 VAL A C 1
ATOM 1366 O O . VAL A 1 170 ? 9.973 6.598 -25.241 1.00 90.81 170 VAL A O 1
ATOM 1369 N N . PRO A 1 171 ? 11.233 6.118 -27.066 1.00 92.12 171 PRO A N 1
ATOM 1370 C CA . PRO A 1 171 ? 10.147 6.223 -28.037 1.00 92.12 171 PRO A CA 1
ATOM 1371 C C . PRO A 1 171 ? 8.918 5.407 -27.636 1.00 92.12 171 PRO A C 1
ATOM 1373 O O . PRO A 1 171 ? 9.038 4.304 -27.097 1.00 92.12 171 PRO A O 1
ATOM 1376 N N . PHE A 1 172 ? 7.729 5.940 -27.916 1.00 92.75 172 PHE A N 1
ATOM 1377 C CA . PHE A 1 172 ? 6.463 5.353 -27.468 1.00 92.75 172 PHE A CA 1
ATOM 1378 C C . PHE A 1 172 ? 6.292 3.880 -27.865 1.00 92.75 172 PHE A C 1
ATOM 1380 O O . PHE A 1 172 ? 5.971 3.060 -27.011 1.00 92.75 172 PHE A O 1
ATOM 1387 N N . GLU A 1 173 ? 6.590 3.523 -29.116 1.00 93.81 173 GLU A N 1
ATOM 1388 C CA . GLU A 1 173 ? 6.523 2.137 -29.598 1.00 93.81 173 GLU A CA 1
ATOM 1389 C C . GLU A 1 173 ? 7.384 1.188 -28.748 1.00 93.81 173 GLU A C 1
ATOM 1391 O O . GLU A 1 173 ? 6.910 0.155 -28.273 1.00 93.81 173 GLU A O 1
ATOM 1396 N N . LYS A 1 174 ? 8.632 1.580 -28.462 1.00 94.25 174 LYS A N 1
ATOM 1397 C CA . LYS A 1 174 ? 9.536 0.797 -27.611 1.00 94.25 174 LYS A CA 1
ATOM 1398 C C . LYS A 1 174 ? 9.035 0.712 -26.170 1.00 94.25 174 LYS A C 1
ATOM 1400 O O . LYS A 1 174 ? 9.177 -0.339 -25.548 1.00 94.25 174 LYS A O 1
ATOM 1405 N N . ARG A 1 175 ? 8.425 1.776 -25.632 1.00 94.75 175 ARG A N 1
ATOM 1406 C CA . ARG A 1 175 ? 7.789 1.730 -24.303 1.00 94.75 175 ARG A CA 1
ATOM 1407 C C . ARG A 1 175 ? 6.660 0.707 -24.259 1.00 94.75 175 ARG A C 1
ATOM 1409 O O . ARG A 1 175 ? 6.607 -0.075 -23.314 1.00 94.75 175 ARG A O 1
ATOM 1416 N N . VAL A 1 176 ? 5.796 0.684 -25.275 1.00 95.88 176 VAL A N 1
ATOM 1417 C CA . VAL A 1 176 ? 4.712 -0.305 -25.390 1.00 95.88 176 VAL A CA 1
ATOM 1418 C C . VAL A 1 176 ? 5.288 -1.718 -25.473 1.00 95.88 176 VAL A C 1
ATOM 1420 O O . VAL A 1 176 ? 4.854 -2.591 -24.726 1.00 95.88 176 VAL A O 1
ATOM 1423 N N . HIS A 1 177 ? 6.308 -1.933 -26.307 1.00 96.81 177 HIS A N 1
ATOM 1424 C CA . HIS A 1 177 ? 6.968 -3.231 -26.458 1.00 96.81 177 HIS A CA 1
ATOM 1425 C C . HIS A 1 177 ? 7.565 -3.744 -25.136 1.00 96.81 177 HIS A C 1
ATOM 1427 O O . HIS A 1 177 ? 7.283 -4.865 -24.711 1.00 96.81 177 HIS A O 1
ATOM 1433 N N . VAL A 1 178 ? 8.335 -2.910 -24.434 1.00 97.06 178 VAL A N 1
ATOM 1434 C CA . VAL A 1 178 ? 8.944 -3.288 -23.150 1.00 97.06 178 VAL A CA 1
ATOM 1435 C C . VAL A 1 178 ? 7.879 -3.535 -22.077 1.00 97.06 178 VAL A C 1
ATOM 1437 O O . VAL A 1 178 ? 7.966 -4.522 -21.346 1.00 97.06 178 VAL A O 1
ATOM 1440 N N . CYS A 1 179 ? 6.843 -2.693 -22.008 1.00 97.69 179 CYS A N 1
ATOM 1441 C CA . CYS A 1 179 ? 5.724 -2.879 -21.082 1.00 97.69 179 CYS A CA 1
ATOM 1442 C C . CYS A 1 179 ? 4.970 -4.192 -21.351 1.00 97.69 179 CYS A C 1
ATOM 1444 O O . CYS A 1 179 ? 4.631 -4.915 -20.411 1.00 97.69 179 CYS A O 1
ATOM 1446 N N . TYR A 1 180 ? 4.761 -4.541 -22.625 1.00 97.81 180 TYR A N 1
ATOM 1447 C CA . TYR A 1 180 ? 4.134 -5.797 -23.038 1.00 97.81 180 TYR A CA 1
ATOM 1448 C C . TYR A 1 180 ? 4.933 -7.009 -22.552 1.00 97.81 180 TYR A C 1
ATOM 1450 O O . TYR A 1 180 ? 4.379 -7.877 -21.873 1.00 97.81 180 TYR A O 1
ATOM 1458 N N . HIS A 1 181 ? 6.236 -7.056 -22.846 1.00 98.56 181 HIS A N 1
ATOM 1459 C CA . HIS A 1 181 ? 7.090 -8.173 -22.439 1.00 98.56 181 HIS A CA 1
ATOM 1460 C C . HIS A 1 181 ? 7.218 -8.273 -20.918 1.00 98.56 181 HIS A C 1
ATOM 1462 O O . HIS A 1 181 ? 7.123 -9.377 -20.377 1.00 98.56 181 HIS A O 1
ATOM 1468 N N . PHE A 1 182 ? 7.349 -7.145 -20.211 1.00 98.69 182 PHE A N 1
ATOM 1469 C CA . PHE A 1 182 ? 7.353 -7.120 -18.747 1.00 98.69 182 PHE A CA 1
ATOM 1470 C C . PHE A 1 182 ? 6.052 -7.695 -18.178 1.00 98.69 182 PHE A C 1
ATOM 1472 O O . PHE A 1 182 ? 6.082 -8.671 -17.428 1.00 98.69 182 PHE A O 1
ATOM 1479 N N . THR A 1 183 ? 4.907 -7.153 -18.594 1.00 98.38 183 THR A N 1
ATOM 1480 C CA . THR A 1 183 ? 3.586 -7.565 -18.099 1.00 98.38 183 THR A CA 1
ATOM 1481 C C . THR A 1 183 ? 3.320 -9.038 -18.387 1.00 98.38 183 THR A C 1
ATOM 1483 O O . THR A 1 183 ? 2.912 -9.780 -17.494 1.00 98.38 183 THR A O 1
ATOM 1486 N N . ARG A 1 184 ? 3.607 -9.499 -19.609 1.00 98.44 184 ARG A N 1
ATOM 1487 C CA . ARG A 1 184 ? 3.459 -10.908 -19.989 1.00 98.44 184 ARG A CA 1
ATOM 1488 C C . ARG A 1 184 ? 4.338 -11.820 -19.136 1.00 98.44 184 ARG A C 1
ATOM 1490 O O . ARG A 1 184 ? 3.851 -12.839 -18.656 1.00 98.44 184 ARG A O 1
ATOM 1497 N N . THR A 1 185 ? 5.593 -11.441 -18.904 1.00 98.75 185 THR A N 1
ATOM 1498 C CA . THR A 1 185 ? 6.524 -12.230 -18.083 1.00 98.75 185 THR A CA 1
ATOM 1499 C C . THR A 1 185 ? 6.046 -12.321 -16.635 1.00 98.75 185 THR A C 1
ATOM 1501 O O . THR A 1 185 ? 6.043 -13.414 -16.072 1.00 98.75 185 THR A O 1
ATOM 1504 N N . VAL A 1 186 ? 5.569 -11.216 -16.048 1.00 98.69 186 VAL A N 1
ATOM 1505 C CA . VAL A 1 186 ? 4.980 -11.214 -14.696 1.00 98.69 186 VAL A CA 1
ATOM 1506 C C . VAL A 1 186 ? 3.757 -12.131 -14.635 1.00 98.69 186 VAL A C 1
ATOM 1508 O O . VAL A 1 186 ? 3.665 -12.964 -13.735 1.00 98.69 186 VAL A O 1
ATOM 1511 N N . LEU A 1 187 ? 2.838 -12.029 -15.600 1.00 98.44 187 LEU A N 1
ATOM 1512 C CA . LEU A 1 187 ? 1.645 -12.881 -15.657 1.00 98.44 187 LEU A CA 1
ATOM 1513 C C . LEU A 1 187 ? 2.000 -14.366 -15.802 1.00 98.44 187 LEU A C 1
ATOM 1515 O O . LEU A 1 187 ? 1.394 -15.208 -15.138 1.00 98.44 187 LEU A O 1
ATOM 1519 N N . ASP A 1 188 ? 2.992 -14.698 -16.629 1.00 98.56 188 ASP A N 1
ATOM 1520 C CA . ASP A 1 188 ? 3.476 -16.069 -16.777 1.00 98.56 188 ASP A CA 1
ATOM 1521 C C . ASP A 1 188 ? 4.096 -16.607 -15.485 1.00 98.56 188 ASP A C 1
ATOM 1523 O O . ASP A 1 188 ? 3.834 -17.754 -15.124 1.00 98.56 188 ASP A O 1
ATOM 1527 N N . GLU A 1 189 ? 4.877 -15.801 -14.765 1.00 98.62 189 GLU A N 1
ATOM 1528 C CA . GLU A 1 189 ? 5.459 -16.212 -13.484 1.00 98.62 189 GLU A CA 1
ATOM 1529 C C . GLU A 1 189 ? 4.410 -16.358 -12.380 1.00 98.62 189 GLU A C 1
ATOM 1531 O O . GLU A 1 189 ? 4.446 -17.338 -11.633 1.00 98.62 189 GLU A O 1
ATOM 1536 N N . ILE A 1 190 ? 3.418 -15.466 -12.314 1.00 98.44 190 ILE A N 1
ATOM 1537 C CA . ILE A 1 190 ? 2.274 -15.627 -11.405 1.00 98.44 190 ILE A CA 1
ATOM 1538 C C . ILE A 1 190 ? 1.527 -16.922 -11.734 1.00 98.44 190 ILE A C 1
ATOM 1540 O O . ILE A 1 190 ? 1.245 -17.706 -10.833 1.00 98.44 190 ILE A O 1
ATOM 1544 N N . ARG A 1 191 ? 1.255 -17.199 -13.015 1.00 98.06 191 ARG A N 1
ATOM 1545 C CA . ARG A 1 191 ? 0.579 -18.432 -13.450 1.00 98.06 191 ARG A CA 1
ATOM 1546 C C . ARG A 1 191 ? 1.376 -19.684 -13.080 1.00 98.06 191 ARG A C 1
ATOM 1548 O O . ARG A 1 191 ? 0.786 -20.646 -12.594 1.00 98.06 191 ARG A O 1
ATOM 1555 N N . ARG A 1 192 ? 2.697 -19.688 -13.289 1.00 98.38 192 ARG A N 1
ATOM 1556 C CA . ARG A 1 192 ? 3.587 -20.810 -12.924 1.00 98.38 192 ARG A CA 1
ATOM 1557 C C . ARG A 1 192 ? 3.610 -21.075 -11.418 1.00 98.38 192 ARG A C 1
ATOM 1559 O O . ARG A 1 192 ? 3.771 -22.221 -11.018 1.00 98.38 192 ARG A O 1
ATOM 1566 N N . ASN A 1 193 ? 3.416 -20.040 -10.602 1.00 98.56 193 ASN A N 1
ATOM 1567 C CA . ASN A 1 193 ? 3.450 -20.116 -9.140 1.00 98.56 193 ASN A CA 1
ATOM 1568 C C . ASN A 1 193 ? 2.059 -19.916 -8.500 1.00 98.56 193 ASN A C 1
ATOM 1570 O O . ASN A 1 193 ? 1.972 -19.597 -7.317 1.00 98.56 193 ASN A O 1
ATOM 1574 N N . ALA A 1 194 ? 0.960 -20.101 -9.242 1.00 98.25 194 ALA A N 1
ATOM 1575 C CA . ALA A 1 194 ? -0.378 -19.685 -8.804 1.00 98.25 194 ALA A CA 1
ATOM 1576 C C . ALA A 1 194 ? -0.808 -20.317 -7.468 1.00 98.25 194 ALA A C 1
ATOM 1578 O O . ALA A 1 194 ? -1.320 -19.626 -6.589 1.00 98.25 194 ALA A O 1
ATOM 1579 N N . ALA A 1 195 ? -0.546 -21.616 -7.287 1.00 98.62 195 ALA A N 1
ATOM 1580 C CA . ALA A 1 195 ? -0.851 -22.316 -6.041 1.00 98.62 195 ALA A CA 1
ATOM 1581 C C . ALA A 1 195 ? -0.051 -21.763 -4.849 1.00 98.62 195 ALA A C 1
ATOM 1583 O O . ALA A 1 195 ? -0.580 -21.654 -3.745 1.00 98.62 195 ALA A O 1
ATOM 1584 N N . GLU A 1 196 ? 1.210 -21.381 -5.065 1.00 98.69 196 GLU A N 1
ATOM 1585 C CA . GLU A 1 196 ? 2.041 -20.771 -4.028 1.00 98.69 196 GLU A CA 1
ATOM 1586 C C . GLU A 1 196 ? 1.555 -19.363 -3.686 1.00 98.69 196 GLU A C 1
ATOM 1588 O O . GLU A 1 196 ? 1.424 -19.060 -2.506 1.00 98.69 196 GLU A O 1
ATOM 1593 N N . VAL A 1 197 ? 1.212 -18.545 -4.688 1.00 98.69 197 VAL A N 1
ATOM 1594 C CA . VAL A 1 197 ? 0.643 -17.203 -4.481 1.00 98.69 197 VAL A CA 1
ATOM 1595 C C . VAL A 1 197 ? -0.618 -17.286 -3.622 1.00 98.69 197 VAL A C 1
ATOM 1597 O O . VAL A 1 197 ? -0.678 -16.643 -2.579 1.00 98.69 197 VAL A O 1
ATOM 1600 N N . VAL A 1 198 ? -1.589 -18.125 -4.000 1.00 98.62 198 VAL A N 1
ATOM 1601 C CA . VAL A 1 198 ? -2.839 -18.291 -3.235 1.00 98.62 198 VAL A CA 1
ATOM 1602 C C . VAL A 1 198 ? -2.562 -18.819 -1.828 1.00 98.62 198 VAL A C 1
ATOM 1604 O O . VAL A 1 198 ? -3.146 -18.341 -0.858 1.00 98.62 198 VAL A O 1
ATOM 1607 N N . ARG A 1 199 ? -1.656 -19.791 -1.677 1.00 98.81 199 ARG A N 1
ATOM 1608 C CA . ARG A 1 199 ? -1.287 -20.315 -0.356 1.00 98.81 199 ARG A CA 1
ATOM 1609 C C . ARG A 1 199 ? -0.705 -19.215 0.534 1.00 98.81 199 ARG A C 1
ATOM 1611 O O . ARG A 1 199 ? -1.096 -19.119 1.693 1.00 98.81 199 ARG A O 1
ATOM 1618 N N . LEU A 1 200 ? 0.210 -18.402 0.007 1.00 98.81 200 LEU A N 1
ATOM 1619 C CA . LEU A 1 200 ? 0.865 -17.322 0.746 1.00 98.81 200 LEU A CA 1
ATOM 1620 C C . LEU A 1 200 ? -0.132 -16.242 1.179 1.00 98.81 200 LEU A C 1
ATOM 1622 O O . LEU A 1 200 ? -0.152 -15.880 2.353 1.00 98.81 200 LEU A O 1
ATOM 1626 N N . THR A 1 201 ? -1.003 -15.774 0.279 1.00 98.62 201 THR A N 1
ATOM 1627 C CA . THR A 1 201 ? -1.994 -14.735 0.616 1.00 98.62 201 THR A CA 1
ATOM 1628 C C . THR A 1 201 ? -3.020 -15.233 1.635 1.00 98.62 201 THR A C 1
ATOM 1630 O O . THR A 1 201 ? -3.366 -14.508 2.564 1.00 98.62 201 THR A O 1
ATOM 1633 N N . ARG A 1 202 ? -3.475 -16.491 1.536 1.00 98.62 202 ARG A N 1
ATOM 1634 C CA . ARG A 1 202 ? -4.412 -17.077 2.515 1.00 98.62 202 ARG A CA 1
ATOM 1635 C C . ARG A 1 202 ? -3.763 -17.337 3.874 1.00 98.62 202 ARG A C 1
ATOM 1637 O O . ARG A 1 202 ? -4.419 -17.149 4.894 1.00 98.62 202 ARG A O 1
ATOM 1644 N N . GLN A 1 203 ? -2.491 -17.734 3.914 1.00 98.88 203 GLN A N 1
ATOM 1645 C CA . GLN A 1 203 ? -1.751 -17.857 5.175 1.00 98.88 203 GLN A CA 1
ATOM 1646 C C . GLN A 1 203 ? -1.547 -16.498 5.846 1.00 98.88 203 GLN A C 1
ATOM 1648 O O . GLN A 1 203 ? -1.708 -16.396 7.060 1.00 98.88 203 GLN A O 1
ATOM 1653 N N . ALA A 1 204 ? -1.254 -15.458 5.065 1.00 98.75 204 ALA A N 1
ATOM 1654 C CA . ALA A 1 204 ? -1.170 -14.096 5.573 1.00 98.75 204 ALA A CA 1
ATOM 1655 C C . ALA A 1 204 ? -2.513 -13.624 6.159 1.00 98.75 204 ALA A C 1
ATOM 1657 O O . ALA A 1 204 ? -2.543 -13.104 7.272 1.00 98.75 204 ALA A O 1
ATOM 1658 N N . ASP A 1 205 ? -3.633 -13.878 5.470 1.00 98.75 205 ASP A N 1
ATOM 1659 C CA . ASP A 1 205 ? -4.978 -13.580 5.988 1.00 98.75 205 ASP A CA 1
ATOM 1660 C C . ASP A 1 205 ? -5.251 -14.317 7.313 1.00 98.75 205 ASP A C 1
ATOM 1662 O O . ASP A 1 205 ? -5.727 -13.714 8.274 1.00 98.75 205 ASP A O 1
ATOM 1666 N N . ALA A 1 206 ? -4.907 -15.607 7.392 1.00 98.81 206 ALA A N 1
ATOM 1667 C CA . ALA A 1 206 ? -5.090 -16.413 8.599 1.00 98.81 206 ALA A CA 1
ATOM 1668 C C . ALA A 1 206 ? -4.247 -15.909 9.782 1.00 98.81 206 ALA A C 1
ATOM 1670 O O . ALA A 1 206 ? -4.744 -15.873 10.905 1.00 98.81 206 ALA A O 1
ATOM 1671 N N . ARG A 1 207 ? -3.003 -15.468 9.539 1.00 98.69 207 ARG A N 1
ATOM 1672 C CA . ARG A 1 207 ? -2.149 -14.854 10.570 1.00 98.69 207 ARG A CA 1
ATOM 1673 C C . ARG A 1 207 ? -2.763 -13.577 11.133 1.00 98.69 207 ARG A C 1
ATOM 1675 O O . ARG A 1 207 ? -2.792 -13.414 12.345 1.00 98.69 207 ARG A O 1
ATOM 1682 N N . VAL A 1 208 ? -3.290 -12.699 10.279 1.00 98.62 208 VAL A N 1
ATOM 1683 C CA . VAL A 1 208 ? -3.945 -11.457 10.732 1.00 98.62 208 VAL A CA 1
ATOM 1684 C C . VAL A 1 208 ? -5.207 -11.758 11.545 1.00 98.62 208 VAL A C 1
ATOM 1686 O O . VAL A 1 208 ? -5.454 -11.105 12.558 1.00 98.62 208 VAL A O 1
ATOM 1689 N N . ILE A 1 209 ? -5.986 -12.769 11.143 1.00 98.81 209 ILE A N 1
ATOM 1690 C CA . ILE A 1 209 ? -7.144 -13.226 11.922 1.00 98.81 209 ILE A CA 1
ATOM 1691 C C . ILE A 1 209 ? -6.700 -13.718 13.306 1.00 98.81 209 ILE A C 1
ATOM 1693 O O . ILE A 1 209 ? -7.266 -13.281 14.308 1.00 98.81 209 ILE A O 1
ATOM 1697 N N . ASP A 1 210 ? -5.672 -14.570 13.369 1.00 98.75 210 ASP A N 1
ATOM 1698 C CA . ASP A 1 210 ? -5.110 -15.083 14.626 1.00 98.75 210 ASP A CA 1
ATOM 1699 C C . ASP A 1 210 ? -4.610 -13.950 15.532 1.00 98.75 210 ASP A C 1
ATOM 1701 O O . ASP A 1 210 ? -4.942 -13.924 16.714 1.00 98.75 210 ASP A O 1
ATOM 1705 N N . TRP A 1 211 ? -3.924 -12.946 14.977 1.00 98.50 211 TRP A N 1
ATOM 1706 C CA . TRP A 1 211 ? -3.497 -11.754 15.719 1.00 98.50 211 TRP A CA 1
ATOM 1707 C C . TRP A 1 211 ? -4.664 -10.988 16.342 1.00 98.50 211 TRP A C 1
ATOM 1709 O O . TRP A 1 211 ? -4.533 -10.483 17.451 1.00 98.50 211 TRP A O 1
ATOM 1719 N N . GLY A 1 212 ? -5.804 -10.884 15.658 1.00 98.50 212 GLY A N 1
ATOM 1720 C CA . GLY A 1 212 ? -6.981 -10.216 16.214 1.00 98.50 212 GLY A CA 1
ATOM 1721 C C . GLY A 1 212 ? -7.713 -11.043 17.274 1.00 98.50 212 GLY A C 1
ATOM 1722 O O . GLY A 1 212 ? -8.320 -10.478 18.185 1.00 98.50 212 GLY A O 1
ATOM 1723 N N . LEU A 1 213 ? -7.658 -12.376 17.184 1.00 98.50 213 LEU A N 1
ATOM 1724 C CA . LEU A 1 213 ? -8.190 -13.286 18.208 1.00 98.50 213 LEU A CA 1
ATOM 1725 C C . LEU A 1 213 ? -7.287 -13.329 19.451 1.00 98.50 213 LEU A C 1
ATOM 1727 O O . LEU A 1 213 ? -7.788 -13.400 20.576 1.00 98.50 213 LEU A O 1
ATOM 1731 N N . HIS A 1 214 ? -5.977 -13.230 19.230 1.00 98.25 214 HIS A N 1
ATOM 1732 C CA . HIS A 1 214 ? -4.904 -13.353 20.214 1.00 98.25 214 HIS A CA 1
ATOM 1733 C C . HIS A 1 214 ? -3.928 -12.160 20.126 1.00 98.25 214 HIS A C 1
ATOM 1735 O O . HIS A 1 214 ? -2.760 -12.331 19.752 1.00 98.25 214 HIS A O 1
ATOM 1741 N N . PRO A 1 215 ? -4.367 -10.927 20.456 1.00 97.38 215 PRO A N 1
ATOM 1742 C CA . PRO A 1 215 ? -3.549 -9.716 20.307 1.00 97.38 215 PRO A CA 1
ATOM 1743 C C . PRO A 1 215 ? -2.299 -9.693 21.194 1.00 97.38 215 PRO A C 1
ATOM 1745 O O . PRO A 1 215 ? -1.389 -8.900 20.962 1.00 97.38 215 PRO A O 1
ATOM 1748 N N . GLU A 1 216 ? -2.212 -10.556 22.205 1.00 96.81 216 GLU A N 1
ATOM 1749 C CA . GLU A 1 216 ? -1.002 -10.777 22.998 1.00 96.81 216 GLU A CA 1
ATOM 1750 C C . GLU A 1 216 ? 0.123 -11.470 22.214 1.00 96.81 216 GLU A C 1
ATOM 1752 O O . GLU A 1 216 ? 1.291 -11.330 22.576 1.00 96.81 216 GLU A O 1
ATOM 1757 N N . LYS A 1 217 ? -0.215 -12.193 21.139 1.00 96.25 217 LYS A N 1
ATOM 1758 C CA . LYS A 1 217 ? 0.737 -12.856 20.230 1.00 96.25 217 LYS A CA 1
ATOM 1759 C C . LYS A 1 217 ? 1.026 -12.033 18.976 1.00 96.25 217 LYS A C 1
ATOM 1761 O O . LYS A 1 217 ? 1.955 -12.355 18.236 1.00 96.25 217 LYS A O 1
ATOM 1766 N N . ALA A 1 218 ? 0.225 -11.002 18.718 1.00 97.75 218 ALA A N 1
ATOM 1767 C CA . ALA A 1 218 ? 0.376 -10.159 17.547 1.00 97.75 218 ALA A CA 1
ATOM 1768 C C . ALA A 1 218 ? 1.680 -9.340 17.615 1.00 97.75 218 ALA A C 1
ATOM 1770 O O . ALA A 1 218 ? 2.011 -8.787 18.671 1.00 97.75 218 ALA A O 1
ATOM 1771 N N . PRO A 1 219 ? 2.419 -9.198 16.501 1.00 97.44 219 PRO A N 1
ATOM 1772 C CA . PRO A 1 219 ? 3.532 -8.265 16.450 1.00 97.44 219 PRO A CA 1
ATOM 1773 C C . PRO A 1 219 ? 3.018 -6.825 16.573 1.00 97.44 219 PRO A C 1
ATOM 1775 O O . PRO A 1 219 ? 1.917 -6.490 16.130 1.00 97.44 219 PRO A O 1
ATOM 1778 N N . ALA A 1 220 ? 3.843 -5.938 17.128 1.00 97.75 220 ALA A N 1
ATOM 1779 C CA . ALA A 1 220 ? 3.592 -4.510 16.992 1.00 97.75 220 ALA A CA 1
ATOM 1780 C C . ALA A 1 220 ? 3.792 -4.112 15.521 1.00 97.75 220 ALA A C 1
ATOM 1782 O O . ALA A 1 220 ? 4.820 -4.434 14.922 1.00 97.75 220 ALA A O 1
ATOM 1783 N N . LEU A 1 221 ? 2.816 -3.416 14.942 1.00 98.44 221 LEU A N 1
ATOM 1784 C CA . LEU A 1 221 ? 2.860 -2.985 13.547 1.00 98.44 221 LEU A CA 1
ATOM 1785 C C . LEU A 1 221 ? 3.341 -1.538 13.456 1.00 98.44 221 LEU A C 1
ATOM 1787 O O . LEU A 1 221 ? 3.144 -0.738 14.370 1.00 98.44 221 LEU A O 1
ATOM 1791 N N . GLY A 1 222 ? 3.994 -1.192 12.354 1.00 98.38 222 GLY A N 1
ATOM 1792 C CA . GLY A 1 222 ? 4.507 0.147 12.119 1.00 98.38 222 GLY A CA 1
ATOM 1793 C C . GLY A 1 222 ? 3.414 1.172 11.839 1.00 98.38 222 GLY A C 1
ATOM 1794 O O . GLY A 1 222 ? 2.450 0.902 11.125 1.00 98.38 222 GLY A O 1
ATOM 1795 N N . VAL A 1 223 ? 3.599 2.368 12.387 1.00 97.62 223 VAL A N 1
ATOM 1796 C CA . VAL A 1 223 ? 2.775 3.562 12.134 1.00 97.62 223 VAL A CA 1
ATOM 1797 C C . VAL A 1 223 ? 3.617 4.698 11.540 1.00 97.62 223 VAL A C 1
ATOM 1799 O O . VAL A 1 223 ? 3.106 5.538 10.804 1.00 97.62 223 VAL A O 1
ATOM 1802 N N . ARG A 1 224 ? 4.940 4.668 11.753 1.00 96.19 224 ARG A N 1
ATOM 1803 C CA . ARG A 1 224 ? 5.914 5.530 11.069 1.00 96.19 224 ARG A CA 1
ATOM 1804 C C . ARG A 1 224 ? 7.004 4.699 10.416 1.00 96.19 224 ARG A C 1
ATOM 1806 O O . ARG A 1 224 ? 7.419 3.670 10.956 1.00 96.19 224 ARG A O 1
ATOM 1813 N N . PHE A 1 225 ? 7.474 5.182 9.275 1.00 95.31 225 PHE A N 1
ATOM 1814 C CA . PHE A 1 225 ? 8.430 4.482 8.433 1.00 95.31 225 PHE A CA 1
ATOM 1815 C C . PHE A 1 225 ? 9.479 5.454 7.909 1.00 95.31 225 PHE A C 1
ATOM 1817 O O . PHE A 1 225 ? 9.186 6.621 7.653 1.00 95.31 225 PHE A O 1
ATOM 1824 N N . GLU A 1 226 ? 10.682 4.947 7.697 1.00 94.50 226 GLU A N 1
ATOM 1825 C CA . GLU A 1 226 ? 11.756 5.647 7.005 1.00 94.50 226 GLU A CA 1
ATOM 1826 C C . GLU A 1 226 ? 12.299 4.771 5.887 1.00 94.50 226 GLU A C 1
ATOM 1828 O O . GLU A 1 226 ? 12.316 3.543 5.992 1.00 94.50 226 GLU A O 1
ATOM 1833 N N . MET A 1 227 ? 12.756 5.414 4.815 1.00 94.38 227 MET A N 1
ATOM 1834 C CA . MET A 1 227 ? 13.474 4.723 3.754 1.00 94.38 227 MET A CA 1
ATOM 1835 C C . MET A 1 227 ? 14.797 4.186 4.303 1.00 94.38 227 MET A C 1
ATOM 1837 O O . MET A 1 227 ? 15.480 4.844 5.086 1.00 94.38 227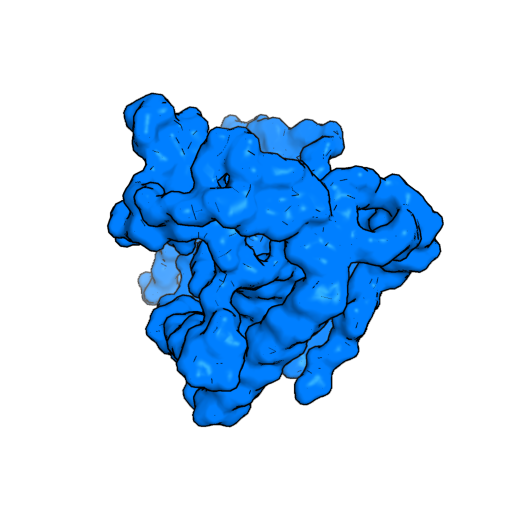 MET A O 1
ATOM 1841 N N . ASP A 1 228 ? 15.153 2.997 3.858 1.00 95.56 228 ASP A N 1
ATOM 1842 C CA . ASP A 1 228 ? 16.380 2.291 4.180 1.00 95.56 228 ASP A CA 1
ATOM 1843 C C . ASP A 1 228 ? 17.027 1.781 2.884 1.00 95.56 228 ASP A C 1
ATOM 1845 O O . ASP A 1 228 ? 16.440 1.880 1.798 1.00 95.56 228 ASP A O 1
ATOM 1849 N N . ASN A 1 229 ? 18.248 1.266 2.971 1.00 95.62 229 ASN A N 1
ATOM 1850 C CA . ASN A 1 229 ? 19.021 0.839 1.809 1.00 95.62 229 ASN A CA 1
ATOM 1851 C C . ASN A 1 229 ? 19.507 -0.606 1.918 1.00 95.62 229 ASN A C 1
ATOM 1853 O O . ASN A 1 229 ? 19.611 -1.172 3.002 1.00 95.62 229 ASN A O 1
ATOM 1857 N N . ARG A 1 230 ? 19.828 -1.195 0.765 1.00 95.31 230 ARG A N 1
ATOM 1858 C CA . ARG A 1 230 ? 20.410 -2.544 0.661 1.00 95.31 230 ARG A CA 1
ATOM 1859 C C . ARG A 1 230 ? 21.895 -2.536 0.281 1.00 95.31 230 ARG A C 1
ATOM 1861 O O . ARG A 1 230 ? 22.426 -3.553 -0.154 1.00 95.31 230 ARG A O 1
ATOM 1868 N N . GLY A 1 231 ? 22.565 -1.397 0.458 1.00 95.50 231 GLY A N 1
ATOM 1869 C CA . GLY A 1 231 ? 23.972 -1.209 0.120 1.00 95.50 231 GLY A CA 1
ATOM 1870 C C . GLY A 1 231 ? 24.216 -0.659 -1.287 1.00 95.50 231 GLY A C 1
ATOM 1871 O O . GLY A 1 231 ? 23.322 -0.110 -1.935 1.00 95.50 231 GLY A O 1
ATOM 1872 N N . ALA A 1 232 ? 25.477 -0.745 -1.717 1.00 95.25 232 ALA A N 1
ATOM 1873 C CA . ALA A 1 232 ? 25.949 -0.194 -2.982 1.00 95.25 232 ALA A CA 1
ATOM 1874 C C . ALA A 1 232 ? 25.849 -1.213 -4.122 1.00 95.25 232 ALA A C 1
ATOM 1876 O O . ALA A 1 232 ? 26.360 -2.325 -4.003 1.00 95.25 232 ALA A O 1
ATOM 1877 N N . GLU A 1 233 ? 25.298 -0.790 -5.255 1.00 96.06 233 GLU A N 1
ATOM 1878 C CA . GLU A 1 233 ? 25.259 -1.559 -6.500 1.00 96.06 233 GLU A CA 1
ATOM 1879 C C . GLU A 1 233 ? 25.758 -0.717 -7.673 1.00 96.06 233 GLU A C 1
ATOM 1881 O O . GLU A 1 233 ? 25.836 0.513 -7.608 1.00 96.06 233 GLU A O 1
ATOM 1886 N N . ASP A 1 234 ? 26.115 -1.400 -8.754 1.00 95.44 234 ASP A N 1
ATOM 1887 C CA . ASP A 1 234 ? 26.532 -0.772 -9.997 1.00 95.44 234 ASP A CA 1
ATOM 1888 C C . ASP A 1 234 ? 25.295 -0.435 -10.843 1.00 95.44 234 ASP A C 1
ATOM 1890 O O . ASP A 1 234 ? 24.502 -1.310 -11.192 1.00 95.44 234 ASP A O 1
ATOM 1894 N N . LEU A 1 235 ? 25.129 0.849 -11.167 1.00 94.88 235 LEU A N 1
ATOM 1895 C CA . LEU A 1 235 ? 24.024 1.368 -11.969 1.00 94.88 235 LEU A CA 1
ATOM 1896 C C . LEU A 1 235 ? 24.490 1.845 -13.332 1.00 94.88 235 LEU A C 1
ATOM 1898 O O . LEU A 1 235 ? 25.525 2.493 -13.459 1.00 94.88 235 LEU A O 1
ATOM 1902 N N . LEU A 1 236 ? 23.659 1.608 -14.340 1.00 94.38 236 LEU A N 1
ATOM 1903 C CA . LEU A 1 236 ? 23.878 2.105 -15.688 1.00 94.38 236 LEU A CA 1
ATOM 1904 C C . LEU A 1 236 ? 23.245 3.492 -15.838 1.00 94.38 236 LEU A C 1
ATOM 1906 O O . LEU A 1 236 ? 22.044 3.602 -16.085 1.00 94.38 236 LEU A O 1
ATOM 1910 N N . LEU A 1 237 ? 24.033 4.553 -15.679 1.00 93.69 237 LEU A N 1
ATOM 1911 C CA . LEU A 1 237 ? 23.565 5.943 -15.745 1.00 93.69 237 LEU A CA 1
ATOM 1912 C C . LEU A 1 237 ? 24.050 6.636 -17.015 1.00 93.69 237 LEU A C 1
ATOM 1914 O O . LEU A 1 237 ? 25.092 6.289 -17.561 1.00 93.69 237 LEU A O 1
ATOM 1918 N N . GLU A 1 238 ? 23.316 7.643 -17.480 1.00 92.06 238 GLU A N 1
ATOM 1919 C CA . GLU A 1 238 ? 23.829 8.510 -18.539 1.00 92.06 238 GLU A CA 1
ATOM 1920 C C . GLU A 1 238 ? 24.965 9.384 -17.999 1.00 92.06 238 GLU A C 1
ATOM 1922 O O . GLU A 1 238 ? 24.843 10.019 -16.945 1.00 92.06 238 GLU A O 1
ATOM 1927 N N . LYS A 1 239 ? 26.068 9.454 -18.743 1.00 89.50 239 LYS A N 1
ATOM 1928 C CA . LYS A 1 239 ? 27.138 10.406 -18.469 1.00 89.50 239 LYS A CA 1
ATOM 1929 C C . LYS A 1 239 ? 26.564 11.831 -18.518 1.00 89.50 239 LYS A C 1
ATOM 1931 O O . LYS A 1 239 ? 25.889 12.185 -19.487 1.00 89.50 239 LYS A O 1
ATOM 1936 N N . PRO A 1 240 ? 26.821 12.676 -17.504 1.00 85.06 240 PRO A N 1
ATOM 1937 C CA . PRO A 1 240 ? 26.265 14.023 -17.461 1.00 85.06 240 PRO A CA 1
ATOM 1938 C C . PRO A 1 240 ? 26.526 14.813 -18.751 1.00 85.06 240 PRO A C 1
ATOM 1940 O O . PRO A 1 240 ? 27.672 14.966 -19.165 1.00 85.06 240 PRO A O 1
ATOM 1943 N N . GLY A 1 241 ? 25.456 15.323 -19.366 1.00 81.19 241 GLY A N 1
ATOM 1944 C CA . GLY A 1 241 ? 25.522 16.140 -20.583 1.00 81.19 241 GLY A CA 1
ATOM 1945 C C . GLY A 1 241 ? 25.614 15.365 -21.901 1.00 81.19 241 GLY A C 1
ATOM 1946 O O . GLY A 1 241 ? 25.670 16.004 -22.945 1.00 81.19 241 GLY A O 1
ATOM 1947 N N . ALA A 1 242 ? 25.602 14.028 -21.882 1.00 82.38 242 ALA A N 1
ATOM 1948 C CA . ALA A 1 242 ? 25.779 13.228 -23.095 1.00 82.38 242 ALA A CA 1
ATOM 1949 C C . ALA A 1 242 ? 24.556 13.189 -24.029 1.00 82.38 242 ALA A C 1
ATOM 1951 O O . ALA A 1 242 ? 24.722 12.927 -25.216 1.00 82.38 242 ALA A O 1
ATOM 1952 N N . GLY A 1 243 ? 23.339 13.439 -23.533 1.00 80.00 243 GLY A N 1
ATOM 1953 C CA . GLY A 1 243 ? 22.121 13.290 -24.334 1.00 80.00 243 GLY A CA 1
ATOM 1954 C C . GLY A 1 243 ? 21.042 14.340 -24.078 1.00 80.00 243 GLY A C 1
ATOM 1955 O O . GLY A 1 243 ? 21.036 15.066 -23.079 1.00 80.00 243 GLY A O 1
ATOM 1956 N N . GLY A 1 244 ? 20.099 14.420 -25.020 1.00 79.50 244 GLY A N 1
ATOM 1957 C CA . GLY A 1 244 ? 18.936 15.300 -24.938 1.00 79.50 244 GLY A CA 1
ATOM 1958 C C . GLY A 1 244 ? 17.846 14.758 -24.008 1.00 79.50 244 GLY A C 1
ATOM 1959 O O . GLY A 1 244 ? 17.612 13.554 -23.921 1.00 79.50 244 GLY A O 1
ATOM 1960 N N . ARG A 1 245 ? 17.101 15.658 -23.348 1.00 76.75 245 ARG A N 1
ATOM 1961 C CA . ARG A 1 245 ? 16.018 15.285 -22.410 1.00 76.75 245 ARG A CA 1
ATOM 1962 C C . ARG A 1 245 ? 14.937 14.390 -23.038 1.00 76.75 245 ARG A C 1
ATOM 1964 O O . ARG A 1 245 ? 14.433 13.503 -22.356 1.00 76.75 245 ARG A O 1
ATOM 1971 N N . SER A 1 246 ? 14.635 14.589 -24.320 1.00 81.31 246 SER A N 1
ATOM 1972 C CA . SER A 1 246 ? 13.604 13.846 -25.065 1.00 81.31 246 SER A CA 1
ATOM 1973 C C . SER A 1 246 ? 14.177 12.756 -25.982 1.00 81.31 246 SER A C 1
ATOM 1975 O O . SER A 1 246 ? 13.515 12.343 -26.926 1.00 81.31 246 SER A O 1
ATOM 1977 N N . GLN A 1 247 ? 15.415 12.316 -25.756 1.00 85.25 247 GLN A N 1
ATOM 1978 C CA . GLN A 1 247 ? 16.076 11.274 -26.551 1.00 85.25 247 GLN A CA 1
ATOM 1979 C C . GLN A 1 247 ? 16.454 10.095 -25.662 1.00 85.25 247 GLN A C 1
ATOM 1981 O O . GLN A 1 247 ? 16.509 10.242 -24.445 1.00 85.25 247 GLN A O 1
ATOM 1986 N N . GLU A 1 248 ? 16.732 8.928 -26.237 1.00 88.81 248 GLU A N 1
ATOM 1987 C CA . GLU A 1 248 ? 17.333 7.846 -25.454 1.00 88.81 248 GLU A CA 1
ATOM 1988 C C . GLU A 1 248 ? 18.730 8.255 -24.948 1.00 88.81 248 GLU A C 1
ATOM 1990 O O . GLU A 1 248 ? 19.387 9.075 -25.591 1.00 88.81 248 GLU A O 1
ATOM 1995 N N . PRO A 1 249 ? 19.188 7.725 -23.799 1.00 90.12 249 PRO A N 1
ATOM 1996 C CA . PRO A 1 249 ? 20.522 8.022 -23.299 1.00 90.12 249 PRO A CA 1
ATOM 1997 C C . PRO A 1 249 ? 21.624 7.654 -24.294 1.00 90.12 249 PRO A C 1
ATOM 1999 O O . PRO A 1 249 ? 21.602 6.549 -24.834 1.00 90.12 249 PRO A O 1
ATOM 2002 N N . ALA A 1 250 ? 22.570 8.570 -24.522 1.00 89.31 250 ALA A N 1
ATOM 2003 C CA . ALA A 1 250 ? 23.594 8.421 -25.562 1.00 89.31 250 ALA A CA 1
ATOM 2004 C C . ALA A 1 250 ? 24.857 7.691 -25.072 1.00 89.31 250 ALA A C 1
ATOM 2006 O O . ALA A 1 250 ? 25.230 6.659 -25.623 1.00 89.31 250 ALA A O 1
ATOM 2007 N N . GLU A 1 251 ? 25.500 8.204 -24.016 1.00 92.81 251 GLU A N 1
ATOM 2008 C CA . GLU A 1 251 ? 26.675 7.582 -23.389 1.00 92.81 251 GLU A CA 1
ATOM 2009 C C . GLU A 1 251 ? 26.301 7.076 -21.999 1.00 92.81 251 GLU A C 1
ATOM 2011 O O . GLU A 1 251 ? 26.025 7.865 -21.091 1.00 92.81 251 GLU A O 1
ATOM 2016 N N . LEU A 1 252 ? 26.300 5.756 -21.827 1.00 94.75 252 LEU A N 1
ATOM 2017 C CA . LEU A 1 252 ? 26.034 5.118 -20.544 1.00 94.75 252 LEU A CA 1
ATOM 2018 C C . LEU A 1 252 ? 27.345 4.758 -19.841 1.00 94.75 252 LEU A C 1
ATOM 2020 O O . LEU A 1 252 ? 28.287 4.271 -20.462 1.00 94.75 252 LEU A O 1
ATOM 2024 N N . VAL A 1 253 ? 27.385 4.984 -18.534 1.00 94.44 253 VAL A N 1
ATOM 2025 C CA . VAL A 1 253 ? 28.512 4.670 -17.656 1.00 94.44 253 VAL A CA 1
ATOM 2026 C C . VAL A 1 253 ? 28.026 3.884 -16.447 1.00 94.44 253 VAL A C 1
ATOM 2028 O O . VAL A 1 253 ? 26.924 4.109 -15.940 1.00 94.44 253 VAL A O 1
ATOM 2031 N N . THR A 1 254 ? 28.869 2.977 -15.965 1.00 95.50 254 THR A N 1
ATOM 2032 C CA . THR A 1 254 ? 28.621 2.265 -14.714 1.00 95.50 254 THR A CA 1
ATOM 2033 C C . THR A 1 254 ? 29.015 3.150 -13.539 1.00 95.50 254 THR A C 1
ATOM 2035 O O . THR A 1 254 ? 30.168 3.564 -13.421 1.00 95.50 254 THR A O 1
ATOM 2038 N N . VAL A 1 255 ? 28.060 3.441 -12.662 1.00 92.75 255 VAL A N 1
ATOM 2039 C CA . VAL A 1 255 ? 28.247 4.272 -11.472 1.00 92.75 255 VAL A CA 1
ATOM 2040 C C . VAL A 1 255 ? 27.841 3.475 -10.247 1.00 92.75 255 VAL A C 1
ATOM 2042 O O . VAL A 1 255 ? 26.721 2.980 -10.165 1.00 92.75 255 VAL A O 1
ATOM 2045 N N . LYS A 1 256 ? 28.738 3.392 -9.265 1.00 93.94 256 LYS A N 1
ATOM 2046 C CA . LYS A 1 256 ? 28.424 2.785 -7.973 1.00 93.94 256 LYS A CA 1
ATOM 2047 C C . LYS A 1 256 ? 27.503 3.714 -7.181 1.00 93.94 256 LYS A C 1
ATOM 2049 O O . LYS A 1 256 ? 27.861 4.868 -6.941 1.00 93.94 256 LYS A O 1
ATOM 2054 N N . ALA A 1 257 ? 26.336 3.222 -6.776 1.00 93.44 257 ALA A N 1
ATOM 2055 C CA . ALA A 1 257 ? 25.329 4.003 -6.066 1.00 93.44 257 ALA A CA 1
ATOM 2056 C C . ALA A 1 257 ? 24.696 3.215 -4.915 1.00 93.44 257 ALA A C 1
ATOM 2058 O O . ALA A 1 257 ? 24.530 2.002 -5.007 1.00 93.44 257 ALA A O 1
ATOM 2059 N N . ILE A 1 258 ? 24.306 3.909 -3.843 1.00 95.31 258 ILE A N 1
ATOM 2060 C CA . ILE A 1 258 ? 23.532 3.300 -2.750 1.00 95.31 258 ILE A CA 1
ATOM 2061 C C . ILE A 1 258 ? 22.071 3.175 -3.166 1.00 95.31 258 ILE A C 1
ATOM 2063 O O . ILE A 1 258 ? 21.451 4.167 -3.570 1.00 95.31 258 ILE A O 1
ATOM 2067 N N . ILE A 1 259 ? 21.526 1.965 -3.044 1.00 96.25 259 ILE A N 1
ATOM 2068 C CA . ILE A 1 259 ? 20.158 1.638 -3.446 1.00 96.25 259 ILE A CA 1
ATOM 2069 C C . ILE A 1 259 ? 19.228 1.737 -2.241 1.00 96.25 259 ILE A C 1
ATOM 2071 O O . ILE A 1 259 ? 19.227 0.881 -1.356 1.00 96.25 259 ILE A O 1
ATOM 2075 N N . TRP A 1 260 ? 18.427 2.795 -2.224 1.00 96.44 260 TRP A N 1
ATOM 2076 C CA . TRP A 1 260 ? 17.419 3.080 -1.211 1.00 96.44 260 TRP A CA 1
ATOM 2077 C C . TRP A 1 260 ? 16.043 2.633 -1.706 1.00 96.44 260 TRP A C 1
ATOM 2079 O O . TRP A 1 260 ? 15.272 3.423 -2.257 1.00 96.44 260 TRP A O 1
ATOM 2089 N N . ASP A 1 261 ? 15.767 1.343 -1.543 1.00 95.25 261 ASP A N 1
ATOM 2090 C CA . ASP A 1 261 ? 14.527 0.665 -1.946 1.00 95.25 261 ASP A CA 1
ATOM 2091 C C . ASP A 1 261 ? 13.968 -0.255 -0.838 1.00 95.25 261 ASP A C 1
ATOM 2093 O O . ASP A 1 261 ? 13.221 -1.213 -1.090 1.00 95.25 261 ASP A O 1
ATOM 2097 N N . ARG A 1 262 ? 14.399 -0.005 0.400 1.00 95.81 262 ARG A N 1
ATOM 2098 C CA . ARG A 1 262 ? 13.927 -0.665 1.617 1.00 95.81 262 ARG A CA 1
ATOM 2099 C C . ARG A 1 262 ? 13.248 0.360 2.508 1.00 95.81 262 ARG A C 1
ATOM 2101 O O . ARG A 1 262 ? 13.389 1.564 2.315 1.00 95.81 262 ARG A O 1
ATOM 2108 N N . PHE A 1 263 ? 12.497 -0.134 3.481 1.00 96.69 263 PHE A N 1
ATOM 2109 C CA . PHE A 1 263 ? 11.839 0.694 4.476 1.00 96.69 263 PHE A CA 1
ATOM 2110 C C . PHE A 1 263 ? 11.917 0.012 5.829 1.00 96.69 263 PHE A C 1
ATOM 2112 O O . PHE A 1 263 ? 11.692 -1.195 5.938 1.00 96.69 263 PHE A O 1
ATOM 2119 N N . LYS A 1 264 ? 12.211 0.801 6.855 1.00 94.94 264 LYS A N 1
ATOM 2120 C CA . LYS A 1 26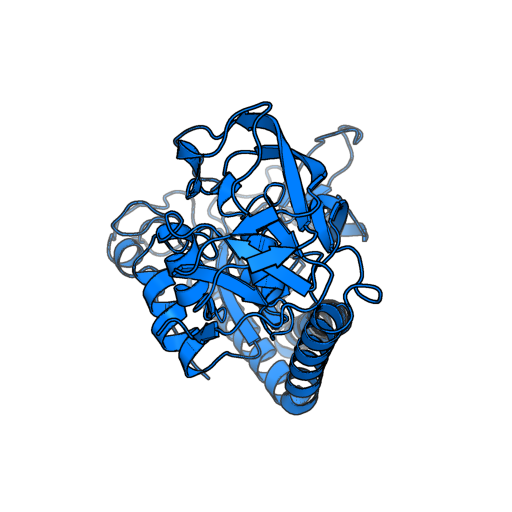4 ? 12.221 0.363 8.246 1.00 94.94 264 LYS A CA 1
ATOM 2121 C C . LYS A 1 264 ? 11.137 1.087 9.024 1.00 94.94 264 LYS A C 1
ATOM 2123 O O . LYS A 1 264 ? 10.828 2.250 8.767 1.00 94.94 264 LYS A O 1
ATOM 2128 N N . THR A 1 265 ? 10.577 0.393 9.999 1.00 97.12 265 THR A N 1
ATOM 2129 C CA . THR A 1 265 ? 9.621 0.973 10.937 1.00 97.12 265 THR A CA 1
ATOM 2130 C C . THR A 1 265 ? 10.362 1.789 11.991 1.00 97.12 265 THR A C 1
ATOM 2132 O O . THR A 1 265 ? 11.285 1.281 12.623 1.00 97.12 265 THR A O 1
ATOM 2135 N N . THR A 1 266 ? 9.948 3.037 12.202 1.00 96.94 266 THR A N 1
ATOM 2136 C CA . THR A 1 266 ? 10.534 3.939 13.212 1.00 96.94 266 THR A CA 1
ATOM 2137 C C . THR A 1 266 ? 9.638 4.169 14.416 1.00 96.94 266 THR A C 1
ATOM 2139 O O . THR A 1 266 ? 10.130 4.485 15.495 1.00 96.94 266 THR A O 1
ATOM 2142 N N . LYS A 1 267 ? 8.329 3.953 14.263 1.00 98.12 267 LYS A N 1
ATOM 2143 C CA . LYS A 1 267 ? 7.377 3.905 15.374 1.00 98.12 267 LYS A CA 1
ATOM 2144 C C . LYS A 1 267 ? 6.395 2.773 15.146 1.00 98.12 267 LYS A C 1
ATOM 2146 O O . LYS A 1 267 ? 5.898 2.605 14.031 1.00 98.12 267 LYS A O 1
ATOM 2151 N N . THR A 1 268 ? 6.116 2.018 16.199 1.00 98.62 268 THR A N 1
ATOM 2152 C CA . THR A 1 268 ? 5.141 0.928 16.197 1.00 98.62 268 THR A CA 1
ATOM 2153 C C . THR A 1 268 ? 3.966 1.236 17.112 1.00 98.62 268 THR A C 1
ATOM 2155 O O . THR A 1 268 ? 4.049 2.073 18.008 1.00 98.62 268 THR A O 1
ATOM 2158 N N . SER A 1 269 ? 2.868 0.528 16.883 1.00 98.62 269 SER A N 1
ATOM 2159 C CA . SER A 1 269 ? 1.692 0.514 17.737 1.00 98.62 269 SER A CA 1
ATOM 2160 C C . SER A 1 269 ? 1.194 -0.926 17.864 1.00 98.62 269 SER A C 1
ATOM 2162 O O . SER A 1 269 ? 1.331 -1.734 16.939 1.00 98.62 269 SER A O 1
ATOM 2164 N N . ARG A 1 270 ? 0.673 -1.291 19.038 1.00 98.50 270 ARG A N 1
ATOM 2165 C CA . ARG A 1 270 ? 0.183 -2.653 19.285 1.00 98.50 270 ARG A CA 1
ATOM 2166 C C . ARG A 1 270 ? -1.078 -2.915 18.464 1.00 98.50 270 ARG A C 1
ATOM 2168 O O . ARG A 1 270 ? -1.954 -2.048 18.385 1.00 98.50 270 ARG A O 1
ATOM 2175 N N . PHE A 1 271 ? -1.165 -4.115 17.897 1.00 98.56 271 PHE A N 1
ATOM 2176 C CA . PHE A 1 271 ? -2.342 -4.587 17.177 1.00 98.56 271 PHE A CA 1
ATOM 2177 C C . PHE A 1 271 ? -3.446 -4.955 18.189 1.00 98.56 271 PHE A C 1
ATOM 2179 O O . PHE A 1 271 ? -3.219 -5.829 19.029 1.00 98.56 271 PHE A O 1
ATOM 2186 N N . PRO A 1 272 ? -4.599 -4.262 18.197 1.00 98.69 272 PRO A N 1
ATOM 2187 C CA . PRO A 1 272 ? -5.668 -4.542 19.154 1.00 98.69 272 PRO A CA 1
ATOM 2188 C C . PRO A 1 272 ? -6.523 -5.728 18.689 1.00 98.69 272 PRO A C 1
ATOM 2190 O O . PRO A 1 272 ? -6.451 -6.107 17.526 1.00 98.69 272 PRO A O 1
ATOM 2193 N N . ALA A 1 273 ? -7.378 -6.272 19.560 1.00 98.75 273 ALA A N 1
ATOM 2194 C CA . ALA A 1 273 ? -8.441 -7.204 19.157 1.00 98.75 273 ALA A CA 1
ATOM 2195 C C . ALA A 1 273 ? -9.565 -6.487 18.391 1.00 98.75 273 ALA A C 1
ATOM 2197 O O . ALA A 1 273 ? -10.196 -7.055 17.496 1.00 98.75 273 ALA A O 1
ATOM 2198 N N . ALA A 1 274 ? -9.839 -5.231 18.752 1.00 98.75 274 ALA A N 1
ATOM 2199 C CA . ALA A 1 274 ? -10.848 -4.420 18.090 1.00 98.75 274 ALA A CA 1
ATOM 2200 C C . ALA A 1 274 ? -10.642 -2.914 18.298 1.00 98.75 274 ALA A C 1
ATOM 2202 O O . ALA A 1 274 ? -9.962 -2.481 19.232 1.00 98.75 274 ALA A O 1
ATOM 2203 N N . TYR A 1 275 ? -11.310 -2.131 17.457 1.00 98.88 275 TYR A N 1
ATOM 2204 C CA . TYR A 1 275 ? -11.503 -0.696 17.622 1.00 98.88 275 TYR A CA 1
ATOM 2205 C C . TYR A 1 275 ? -12.968 -0.384 17.930 1.00 98.88 275 TYR A C 1
ATOM 2207 O O . TYR A 1 275 ? -13.864 -0.929 17.283 1.00 98.88 275 TYR A O 1
ATOM 2215 N N . LEU A 1 276 ? -13.201 0.519 18.880 1.00 98.69 276 LEU A N 1
ATOM 2216 C CA . LEU A 1 276 ? -14.507 1.120 19.147 1.00 98.69 276 LEU A CA 1
ATOM 2217 C C . LEU A 1 276 ? -14.541 2.524 18.551 1.00 98.69 276 LEU A C 1
ATOM 2219 O O . LEU A 1 276 ? -13.662 3.341 18.831 1.00 98.69 276 LEU A O 1
ATOM 2223 N N . ILE A 1 277 ? -15.562 2.789 17.744 1.00 98.62 277 ILE A N 1
ATOM 2224 C CA . ILE A 1 277 ? -15.735 4.032 16.993 1.00 98.62 277 ILE A CA 1
ATOM 2225 C C . ILE A 1 277 ? -17.091 4.640 17.396 1.00 98.62 277 ILE A C 1
ATOM 2227 O O . ILE A 1 277 ? -18.110 3.955 17.285 1.00 98.62 277 ILE A O 1
ATOM 2231 N N . PRO A 1 278 ? -17.139 5.894 17.872 1.00 97.94 278 PRO A N 1
ATOM 2232 C CA . PRO A 1 278 ? -18.386 6.581 18.199 1.00 97.94 278 PRO A CA 1
ATOM 2233 C C . PRO A 1 278 ? -19.366 6.669 17.015 1.00 97.94 278 PRO A C 1
ATOM 2235 O O . PRO A 1 278 ? -18.968 6.622 15.850 1.00 97.94 278 PRO A O 1
ATOM 2238 N N . ALA A 1 279 ? -20.664 6.777 17.313 1.00 97.06 279 ALA A N 1
ATOM 2239 C CA . ALA A 1 279 ? -21.734 6.730 16.310 1.00 97.06 279 ALA A CA 1
ATOM 2240 C C . ALA A 1 279 ? -21.737 7.911 15.314 1.00 97.06 279 ALA A C 1
ATOM 2242 O O . ALA A 1 279 ? -22.296 7.791 14.224 1.00 97.06 279 ALA A O 1
ATOM 2243 N N . ASP A 1 280 ? -21.129 9.041 15.670 1.00 96.00 280 ASP A N 1
ATOM 2244 C CA . ASP A 1 280 ? -21.004 10.247 14.842 1.00 96.00 280 ASP A CA 1
ATOM 2245 C C . ASP A 1 280 ? -19.917 10.131 13.757 1.00 96.00 280 ASP A C 1
ATOM 2247 O O . ASP A 1 280 ? -20.023 10.782 12.717 1.00 96.00 280 ASP A O 1
ATOM 2251 N N . LEU A 1 281 ? -18.944 9.224 13.907 1.00 97.06 281 LEU A N 1
ATOM 2252 C CA . LEU A 1 281 ? -17.850 8.978 12.950 1.00 97.06 281 LEU A CA 1
ATOM 2253 C C . LEU A 1 281 ? -18.283 8.182 11.695 1.00 97.06 281 LEU A C 1
ATOM 2255 O O . LEU A 1 281 ? -17.562 7.320 11.181 1.00 97.06 281 LEU A O 1
ATOM 2259 N N . THR A 1 282 ? -19.457 8.501 11.154 1.00 96.25 282 THR A N 1
ATOM 2260 C CA . THR A 1 282 ? -20.069 7.837 9.990 1.00 96.25 282 THR A CA 1
ATOM 2261 C C . THR A 1 282 ? -19.176 7.860 8.748 1.00 96.25 282 THR A C 1
ATOM 2263 O O . THR A 1 282 ? -19.006 6.825 8.114 1.00 96.25 282 THR A O 1
ATOM 2266 N N . ALA A 1 283 ? -18.495 8.974 8.456 1.00 96.44 283 ALA A N 1
ATOM 2267 C CA . ALA A 1 283 ? -17.587 9.072 7.307 1.00 96.44 283 ALA A CA 1
ATOM 2268 C C . ALA A 1 283 ? -16.386 8.107 7.398 1.00 96.44 283 ALA A C 1
ATOM 2270 O O . ALA A 1 283 ? -15.950 7.548 6.391 1.00 96.44 283 ALA A O 1
ATOM 2271 N N . THR A 1 284 ? -15.867 7.872 8.610 1.00 97.69 284 THR A N 1
ATOM 2272 C CA . THR A 1 284 ? -14.798 6.882 8.839 1.00 97.69 284 THR A CA 1
ATOM 2273 C C . THR A 1 284 ? -15.323 5.464 8.618 1.00 97.69 284 THR A C 1
ATOM 2275 O O . THR A 1 284 ? -14.661 4.646 7.977 1.00 97.69 284 THR A O 1
ATOM 2278 N N . VAL A 1 285 ? -16.533 5.176 9.101 1.00 98.38 285 VAL A N 1
ATOM 2279 C CA . VAL A 1 285 ? -17.201 3.880 8.917 1.00 98.38 285 VAL A CA 1
ATOM 2280 C C . VAL A 1 285 ? -17.518 3.605 7.449 1.00 98.38 285 VAL A C 1
ATOM 2282 O O . VAL A 1 285 ? -17.263 2.499 6.970 1.00 98.38 285 VAL A O 1
ATOM 2285 N N . ASP A 1 286 ? -18.006 4.599 6.714 1.00 97.88 286 ASP A N 1
ATOM 2286 C CA . ASP A 1 286 ? -18.299 4.475 5.288 1.00 97.88 286 ASP A CA 1
ATOM 2287 C C . ASP A 1 286 ? -17.032 4.192 4.476 1.00 97.88 286 ASP A C 1
ATOM 2289 O O . ASP A 1 286 ? -17.053 3.322 3.601 1.00 97.88 286 ASP A O 1
ATOM 2293 N N . LEU A 1 287 ? -15.905 4.841 4.800 1.00 97.81 287 LEU A N 1
ATOM 2294 C CA . LEU A 1 287 ? -14.624 4.550 4.152 1.00 97.81 287 LEU A CA 1
ATOM 2295 C C . LEU A 1 287 ? -14.141 3.121 4.453 1.00 97.81 287 LEU A C 1
ATOM 2297 O O . LEU A 1 287 ? -13.738 2.395 3.541 1.00 97.81 287 LEU A O 1
ATOM 2301 N N . LEU A 1 288 ? -14.213 2.679 5.712 1.00 98.50 288 LEU A N 1
ATOM 2302 C CA . LEU A 1 288 ? -13.861 1.306 6.098 1.00 98.50 288 LEU A CA 1
ATOM 2303 C C . LEU A 1 288 ? -14.684 0.277 5.312 1.00 98.50 288 LEU A C 1
ATOM 2305 O O . LEU A 1 288 ? -14.125 -0.654 4.721 1.00 98.50 288 LEU A O 1
ATOM 2309 N N . LYS A 1 289 ? -16.005 0.474 5.249 1.00 97.88 289 LYS A N 1
ATOM 2310 C CA . LYS A 1 289 ? -16.918 -0.386 4.488 1.00 97.88 289 LYS A CA 1
ATOM 2311 C C . LYS A 1 289 ? -16.619 -0.363 2.997 1.00 97.88 289 LYS A C 1
ATOM 2313 O O . LYS A 1 289 ? -16.641 -1.417 2.365 1.00 97.88 289 LYS A O 1
ATOM 2318 N N . LEU A 1 290 ? -16.302 0.803 2.434 1.00 97.62 290 LEU A N 1
ATOM 2319 C CA . LEU A 1 290 ? -15.921 0.932 1.029 1.00 97.62 290 LEU A CA 1
ATOM 2320 C C . LEU A 1 290 ? -14.685 0.082 0.705 1.00 97.62 290 LEU A C 1
ATOM 2322 O O . LEU A 1 290 ? -14.651 -0.572 -0.333 1.00 97.62 290 LEU A O 1
ATOM 2326 N N . HIS A 1 291 ? -13.705 0.013 1.608 1.00 98.00 291 HIS A N 1
ATOM 2327 C CA . HIS A 1 291 ? -12.556 -0.888 1.469 1.00 98.00 291 HIS A CA 1
ATOM 2328 C C . HIS A 1 291 ? -12.875 -2.377 1.685 1.00 98.00 291 HIS A C 1
ATOM 2330 O O . HIS A 1 291 ? -12.006 -3.230 1.459 1.00 98.00 291 HIS A O 1
ATOM 2336 N N . GLY A 1 292 ? -14.092 -2.701 2.118 1.00 97.38 292 GLY A N 1
ATOM 2337 C CA . GLY A 1 292 ? -14.541 -4.051 2.436 1.00 97.38 292 GLY A CA 1
ATOM 2338 C C . GLY A 1 292 ? -14.216 -4.502 3.861 1.00 97.38 292 GLY A C 1
ATOM 2339 O O . GLY A 1 292 ? -14.363 -5.689 4.151 1.00 97.38 292 GLY A O 1
ATOM 2340 N N . VAL A 1 293 ? -13.768 -3.599 4.744 1.00 98.38 293 VAL A N 1
ATOM 2341 C CA . VAL A 1 293 ? -13.587 -3.915 6.170 1.00 98.38 293 VAL A CA 1
ATOM 2342 C C . VAL A 1 293 ? -14.955 -4.225 6.770 1.00 98.38 293 VAL A C 1
ATOM 2344 O O . VAL A 1 293 ? -15.923 -3.491 6.565 1.00 98.38 293 VAL A O 1
ATOM 2347 N N . VAL A 1 294 ? -15.046 -5.325 7.514 1.00 98.38 294 VAL A N 1
ATOM 2348 C CA . VAL A 1 294 ? -16.253 -5.664 8.265 1.00 98.38 294 VAL A CA 1
ATOM 2349 C C . VAL A 1 294 ? -16.373 -4.696 9.434 1.00 98.38 294 VAL A C 1
ATOM 2351 O O . VAL A 1 294 ? -15.509 -4.673 10.313 1.00 98.38 294 VAL A O 1
ATOM 2354 N N . VAL A 1 295 ? -17.452 -3.914 9.420 1.00 98.75 295 VAL A N 1
ATOM 2355 C CA . VAL A 1 295 ? -17.847 -3.016 10.504 1.00 98.75 295 VAL A CA 1
ATOM 2356 C C . VAL A 1 295 ? -19.149 -3.524 11.109 1.00 98.75 295 VAL A C 1
ATOM 2358 O O . VAL A 1 295 ? -20.079 -3.912 10.396 1.00 98.75 295 VAL A O 1
ATOM 2361 N N . GLU A 1 296 ? -19.206 -3.522 12.429 1.00 98.69 296 GLU A N 1
ATOM 2362 C CA . GLU A 1 296 ? -20.361 -3.919 13.218 1.00 98.69 296 GLU A CA 1
ATOM 2363 C C . GLU A 1 296 ? -20.919 -2.716 13.982 1.00 98.69 296 GLU A C 1
ATOM 2365 O O . GLU A 1 296 ? -20.196 -1.766 14.279 1.00 98.69 296 GLU A O 1
ATOM 2370 N N . LYS A 1 297 ? -22.204 -2.756 14.318 1.00 98.62 297 LYS A N 1
ATOM 2371 C CA . LYS A 1 297 ? -22.888 -1.787 15.172 1.00 98.62 297 LYS A CA 1
ATOM 2372 C C . LYS A 1 297 ? -23.243 -2.453 16.496 1.00 98.62 297 LYS A C 1
ATOM 2374 O O . LYS A 1 297 ? -23.754 -3.572 16.502 1.00 98.62 297 LYS A O 1
ATOM 2379 N N . LEU A 1 298 ? -22.971 -1.777 17.609 1.00 98.62 298 LEU A N 1
ATOM 2380 C CA . LEU A 1 298 ? -23.340 -2.233 18.947 1.00 98.62 298 LEU A CA 1
ATOM 2381 C C . LEU A 1 298 ? -24.862 -2.166 19.128 1.00 98.62 298 LEU A C 1
ATOM 2383 O O . LEU A 1 298 ? -25.468 -1.123 18.884 1.00 98.62 298 LEU A O 1
ATOM 2387 N N . LEU A 1 299 ? -25.472 -3.256 19.594 1.00 98.44 299 LEU A N 1
ATOM 2388 C CA . LEU A 1 299 ? -26.911 -3.335 19.894 1.00 98.44 299 LEU A CA 1
ATOM 2389 C C . LEU A 1 299 ? -27.235 -3.048 21.367 1.00 98.44 299 LEU A C 1
ATOM 2391 O O . LEU A 1 299 ? -28.398 -2.903 21.732 1.00 98.44 299 LEU A O 1
ATOM 2395 N N . ALA A 1 300 ? -26.210 -2.975 22.210 1.00 98.19 300 ALA A N 1
ATOM 2396 C CA . ALA A 1 300 ? -26.301 -2.631 23.620 1.00 98.19 300 ALA A CA 1
ATOM 2397 C C . ALA A 1 300 ? -25.092 -1.779 24.017 1.00 98.19 300 ALA A C 1
ATOM 2399 O O . ALA A 1 300 ? -24.070 -1.786 23.326 1.00 98.19 300 ALA A O 1
ATOM 2400 N N . ASP A 1 301 ? -25.202 -1.072 25.139 1.00 98.12 301 ASP A N 1
ATOM 2401 C CA . ASP A 1 301 ? -24.091 -0.304 25.689 1.00 98.12 301 ASP A CA 1
ATOM 2402 C C . ASP A 1 301 ? -22.902 -1.225 26.000 1.00 98.12 301 ASP A C 1
ATOM 2404 O O . ASP A 1 301 ? -23.036 -2.301 26.589 1.00 98.12 301 ASP A O 1
ATOM 2408 N N . PHE A 1 302 ? -21.713 -0.785 25.613 1.00 98.25 302 PHE A N 1
ATOM 2409 C CA . PHE A 1 302 ? -20.450 -1.388 26.002 1.00 98.25 302 PHE A CA 1
ATOM 2410 C C . PHE A 1 302 ? -19.866 -0.636 27.200 1.00 98.25 302 PHE A C 1
ATOM 2412 O O . PHE A 1 302 ? -19.838 0.596 27.224 1.00 98.25 302 PHE A O 1
ATOM 2419 N N . GLN A 1 303 ? -19.331 -1.386 28.162 1.00 97.69 303 GLN A N 1
ATOM 2420 C CA . GLN A 1 303 ? -18.451 -0.866 29.201 1.00 97.69 303 GLN A CA 1
ATOM 2421 C C . GLN A 1 303 ? -17.267 -1.816 29.373 1.00 97.69 303 GLN A C 1
ATOM 2423 O O . GLN A 1 303 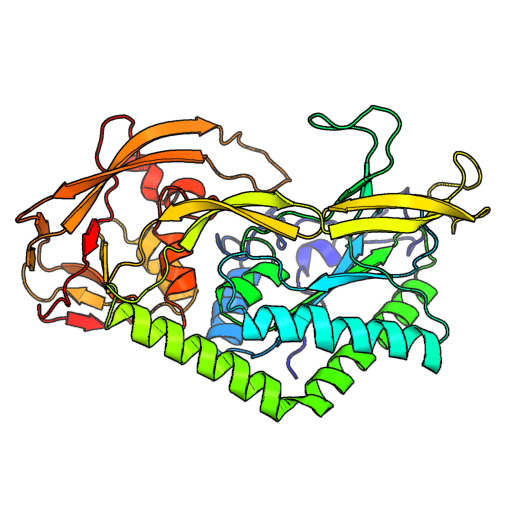? -17.457 -3.012 29.596 1.00 97.69 303 GLN A O 1
ATOM 2428 N N . GLY A 1 304 ? -16.047 -1.292 29.301 1.00 96.94 304 GLY A N 1
ATOM 2429 C CA . GLY A 1 304 ? -14.853 -2.111 29.475 1.00 96.94 304 GLY A CA 1
ATOM 2430 C C . GLY A 1 304 ? -13.556 -1.324 29.380 1.00 96.94 304 GLY A C 1
ATOM 2431 O O . GLY A 1 304 ? -13.551 -0.113 29.164 1.00 96.94 304 GLY A O 1
ATOM 2432 N N . ASP A 1 305 ? -12.447 -2.030 29.560 1.00 97.94 305 ASP A N 1
ATOM 2433 C CA . ASP A 1 305 ? -11.121 -1.428 29.511 1.00 97.94 305 ASP A CA 1
ATOM 2434 C C . ASP A 1 305 ? -10.655 -1.234 28.071 1.00 97.94 305 ASP A C 1
ATOM 2436 O O . ASP A 1 305 ? -10.669 -2.162 27.256 1.00 97.94 305 ASP A O 1
ATOM 2440 N N . THR A 1 306 ? -10.206 -0.018 27.773 1.00 98.44 306 THR A N 1
ATOM 2441 C CA . THR A 1 306 ? -9.696 0.363 26.457 1.00 98.44 306 THR A CA 1
ATOM 2442 C C . THR A 1 306 ? -8.391 1.144 26.585 1.00 98.44 306 THR A C 1
ATOM 2444 O O . THR A 1 306 ? -7.982 1.546 27.675 1.00 98.44 306 THR A O 1
ATOM 2447 N N . GLU A 1 307 ? -7.752 1.429 25.458 1.00 98.50 307 GLU A N 1
ATOM 2448 C CA . GLU A 1 307 ? -6.747 2.488 25.349 1.00 98.50 307 GLU A CA 1
ATOM 2449 C C . GLU A 1 307 ? -7.293 3.622 24.476 1.00 98.50 307 GLU A C 1
ATOM 2451 O O . GLU A 1 307 ? -7.931 3.374 23.450 1.00 98.50 307 GLU A O 1
ATOM 2456 N N . ALA A 1 308 ? -7.059 4.861 24.901 1.00 98.06 308 ALA A N 1
ATOM 2457 C CA . ALA A 1 308 ? -7.390 6.070 24.155 1.00 98.06 308 ALA A CA 1
ATOM 2458 C C . ALA A 1 308 ? -6.093 6.757 23.733 1.00 98.06 308 ALA A C 1
ATOM 2460 O O . ALA A 1 308 ? -5.155 6.845 24.525 1.00 98.06 308 ALA A O 1
ATOM 2461 N N . PHE A 1 309 ? -6.028 7.247 22.500 1.00 98.56 309 PHE A N 1
ATOM 2462 C CA . PHE A 1 309 ? -4.875 8.018 22.053 1.00 98.56 309 PHE A CA 1
ATOM 2463 C C . PHE A 1 309 ? -5.037 9.480 22.466 1.00 98.56 309 PHE A C 1
ATOM 2465 O O . PHE A 1 309 ? -6.056 10.089 22.152 1.00 98.56 309 PHE A O 1
ATOM 2472 N N . VAL A 1 310 ? -4.050 10.047 23.152 1.00 98.44 310 VAL A N 1
ATOM 2473 C CA . VAL A 1 310 ? -3.988 11.475 23.479 1.00 98.44 310 VAL A CA 1
ATOM 2474 C C . VAL A 1 310 ? -3.100 12.158 22.451 1.00 98.44 310 VAL A C 1
ATOM 2476 O O . VAL A 1 310 ? -1.944 11.772 22.266 1.00 98.44 310 VAL A O 1
ATOM 2479 N N . VAL A 1 311 ? -3.656 13.153 21.764 1.00 98.19 311 VAL A N 1
ATOM 2480 C CA . VAL A 1 311 ? -2.953 13.919 20.731 1.00 98.19 311 VAL A CA 1
ATOM 2481 C C . VAL A 1 311 ? -1.997 14.892 21.416 1.00 98.19 311 VAL A C 1
ATOM 2483 O O . VAL A 1 311 ? -2.430 15.760 22.164 1.00 98.19 311 VAL A O 1
ATOM 2486 N N . GLU A 1 312 ? -0.703 14.785 21.141 1.00 97.81 312 GLU A N 1
ATOM 2487 C CA . GLU A 1 312 ? 0.316 15.701 21.675 1.00 97.81 312 GLU A CA 1
ATOM 2488 C C . GLU A 1 312 ? 0.725 16.750 20.635 1.00 97.81 312 GLU A C 1
ATOM 2490 O O . GLU A 1 312 ? 1.049 17.883 20.981 1.00 97.81 312 GLU A O 1
ATOM 2495 N N . GLU A 1 313 ? 0.666 16.403 19.349 1.00 96.31 313 GLU A N 1
ATOM 2496 C CA . GLU A 1 313 ? 1.044 17.298 18.259 1.00 96.31 313 GLU A CA 1
ATOM 2497 C C . GLU A 1 313 ? 0.229 17.001 17.000 1.00 96.31 313 GLU A C 1
ATOM 2499 O O . GLU A 1 313 ? -0.013 15.844 16.644 1.00 96.31 313 GLU A O 1
ATOM 2504 N N . ILE A 1 314 ? -0.138 18.062 16.284 1.00 93.69 314 ILE A N 1
ATOM 2505 C CA . ILE A 1 314 ? -0.668 17.980 14.925 1.00 93.69 314 ILE A CA 1
ATOM 2506 C C . ILE A 1 314 ? 0.274 18.791 14.036 1.00 93.69 314 ILE A C 1
ATOM 2508 O O . ILE A 1 314 ? 0.306 20.020 14.096 1.00 93.69 314 ILE A O 1
ATOM 2512 N N . GLY A 1 315 ? 1.071 18.086 13.242 1.00 86.56 315 GLY A N 1
ATOM 2513 C CA . GLY A 1 315 ? 1.992 18.661 12.273 1.00 86.56 315 GLY A CA 1
ATOM 2514 C C . GLY A 1 315 ? 1.348 18.816 10.896 1.00 86.56 315 GLY A C 1
ATOM 2515 O O . GLY A 1 315 ? 0.303 18.236 10.592 1.00 86.56 315 GLY A O 1
ATOM 2516 N N . GLY A 1 316 ? 1.975 19.652 10.067 1.00 69.00 316 GLY A N 1
ATOM 2517 C CA . GLY A 1 316 ? 1.389 20.213 8.853 1.00 69.00 316 GLY A CA 1
ATOM 2518 C C . GLY A 1 316 ? 0.667 19.238 7.912 1.00 69.00 316 GLY A C 1
ATOM 2519 O O . GLY A 1 316 ? 1.079 18.104 7.705 1.00 69.00 316 GLY A O 1
ATOM 2520 N N . GLY A 1 317 ? -0.369 19.777 7.266 1.00 51.25 317 GLY A N 1
ATOM 2521 C CA . GLY A 1 317 ? -0.951 19.334 6.002 1.00 51.25 317 GLY A CA 1
ATOM 2522 C C . GLY A 1 317 ? -1.226 20.587 5.170 1.00 51.25 317 GLY A C 1
ATOM 2523 O O . GLY A 1 317 ? -2.251 21.242 5.339 1.00 51.25 317 GLY A O 1
ATOM 2524 N N . GLY A 1 318 ? -0.277 20.997 4.328 1.00 39.19 318 GLY A N 1
ATOM 2525 C CA . GLY A 1 318 ? -0.520 22.105 3.407 1.00 39.19 318 GLY A CA 1
ATOM 2526 C C . GLY A 1 318 ? -1.594 21.702 2.397 1.00 39.19 318 GLY A C 1
ATOM 2527 O O . GLY A 1 318 ? -1.427 20.705 1.691 1.00 39.19 318 GLY A O 1
ATOM 2528 N N . ARG A 1 319 ? -2.679 22.483 2.291 1.00 36.31 319 ARG A N 1
ATOM 2529 C CA . ARG A 1 319 ? -3.570 22.440 1.119 1.00 36.31 319 ARG A CA 1
ATOM 2530 C C . ARG A 1 319 ? -2.696 22.555 -0.136 1.00 36.31 319 ARG A C 1
ATOM 2532 O O . ARG A 1 319 ? -2.017 23.562 -0.308 1.00 36.31 319 ARG A O 1
ATOM 2539 N N . GLY A 1 320 ? -2.701 21.534 -0.993 1.00 38.66 320 GLY A N 1
ATOM 2540 C CA . GLY A 1 320 ? -2.040 21.594 -2.305 1.00 38.66 320 GLY A CA 1
ATOM 2541 C C . GLY A 1 320 ? -0.756 20.777 -2.482 1.00 38.66 320 GLY A C 1
ATOM 2542 O O . GLY A 1 320 ? -0.041 20.988 -3.461 1.00 38.66 320 GLY A O 1
ATOM 2543 N N . SER A 1 321 ? -0.452 19.809 -1.615 1.00 36.38 321 SER A N 1
ATOM 2544 C CA . SER A 1 321 ? 0.557 18.799 -1.951 1.00 36.38 321 SER A CA 1
ATOM 2545 C C . SER A 1 321 ? 0.043 17.918 -3.104 1.00 36.38 321 SER A C 1
ATOM 2547 O O . SER A 1 321 ? -0.694 16.957 -2.907 1.00 36.38 321 SER A O 1
ATOM 2549 N N . PHE A 1 322 ? 0.514 18.194 -4.323 1.00 39.12 322 PHE A N 1
ATOM 2550 C CA . PHE A 1 322 ? 0.439 17.270 -5.469 1.00 39.12 322 PHE A CA 1
ATOM 2551 C C . PHE A 1 322 ? 1.118 15.908 -5.165 1.00 39.12 322 PHE A C 1
ATOM 2553 O O . PHE A 1 322 ? 1.022 14.972 -5.950 1.00 39.12 322 PHE A O 1
ATOM 2560 N N . SER A 1 323 ? 1.833 15.801 -4.032 1.00 43.28 323 SER A N 1
ATOM 2561 C CA . SER A 1 323 ? 2.468 14.587 -3.505 1.00 43.28 323 SER A CA 1
ATOM 2562 C C . SER A 1 323 ? 1.579 13.759 -2.558 1.00 43.28 323 SER A C 1
ATOM 2564 O O . SER A 1 323 ? 2.006 12.684 -2.129 1.00 43.28 323 SER A O 1
ATOM 2566 N N . GLY A 1 324 ? 0.350 14.207 -2.270 1.00 50.66 324 GLY A N 1
ATOM 2567 C CA . GLY A 1 324 ? -0.654 13.473 -1.493 1.00 50.66 324 GLY A CA 1
ATOM 2568 C C . GLY A 1 324 ? -0.417 13.442 0.021 1.00 50.66 324 GLY A C 1
ATOM 2569 O O . GLY A 1 324 ? -1.040 12.637 0.701 1.00 50.66 324 GLY A O 1
ATOM 2570 N N . GLY A 1 325 ? 0.501 14.244 0.573 1.00 58.88 325 GLY A N 1
ATOM 2571 C CA . GLY A 1 325 ? 0.807 14.271 2.012 1.00 58.88 325 GLY A CA 1
ATOM 2572 C C . GLY A 1 325 ? -0.384 14.731 2.862 1.00 58.88 325 GLY A C 1
ATOM 2573 O O . GLY A 1 325 ? -0.815 15.872 2.722 1.00 58.88 325 GLY A O 1
ATOM 2574 N N . GLY A 1 326 ? -0.900 13.850 3.728 1.00 74.50 326 GLY A N 1
ATOM 2575 C CA . GLY A 1 326 ? -1.868 14.198 4.774 1.00 74.50 326 GLY A CA 1
ATOM 2576 C C . GLY A 1 326 ? -1.191 14.849 5.983 1.00 74.50 326 GLY A C 1
ATOM 2577 O O . GLY A 1 326 ? 0.034 14.976 6.018 1.00 74.50 326 GLY A O 1
ATOM 2578 N N . LYS A 1 327 ? -1.979 15.249 6.984 1.00 87.50 327 LYS A N 1
ATOM 2579 C CA . LYS A 1 327 ? -1.432 15.796 8.236 1.00 87.50 327 LYS A CA 1
ATOM 2580 C C . LYS A 1 327 ? -0.710 14.728 9.050 1.00 87.50 327 LYS A C 1
ATOM 2582 O O . LYS A 1 327 ? -1.067 13.548 8.994 1.00 87.50 327 LYS A O 1
ATOM 2587 N N . THR A 1 328 ? 0.271 15.136 9.844 1.00 91.38 328 THR A N 1
ATOM 2588 C CA . THR A 1 328 ? 0.914 14.251 10.820 1.00 91.38 328 THR A CA 1
ATOM 2589 C C . THR A 1 328 ? 0.281 14.450 12.188 1.00 91.38 328 THR A C 1
ATOM 2591 O O . THR A 1 328 ? 0.028 15.571 12.609 1.00 91.38 328 THR A O 1
ATOM 2594 N N . VAL A 1 329 ? 0.024 13.356 12.896 1.00 94.56 329 VAL A N 1
ATOM 2595 C CA . VAL A 1 329 ? -0.508 13.377 14.264 1.00 94.56 329 VAL A CA 1
ATOM 2596 C C . VAL A 1 329 ? 0.437 12.583 15.144 1.00 94.56 329 VAL A C 1
ATOM 2598 O O . VAL A 1 329 ? 0.697 11.424 14.830 1.00 94.56 329 VAL A O 1
ATOM 2601 N N . ASN A 1 330 ? 0.963 13.188 16.204 1.00 96.88 330 ASN A N 1
ATOM 2602 C CA . ASN A 1 330 ? 1.811 12.507 17.177 1.00 96.88 330 ASN A CA 1
ATOM 2603 C C . ASN A 1 330 ? 1.149 12.507 18.551 1.00 96.88 330 ASN A C 1
ATOM 2605 O O . ASN A 1 330 ? 0.378 13.406 18.897 1.00 96.88 330 ASN A O 1
ATOM 2609 N N . GLY A 1 331 ? 1.462 11.482 19.331 1.00 97.31 331 GLY A N 1
ATOM 2610 C CA . GLY A 1 331 ? 0.944 11.327 20.680 1.00 97.31 331 GLY A CA 1
ATOM 2611 C C . GLY A 1 331 ? 1.219 9.947 21.251 1.00 97.31 331 GLY A C 1
ATOM 2612 O O . GLY A 1 331 ? 2.161 9.249 20.841 1.00 97.31 331 GLY A O 1
ATOM 2613 N N . LYS A 1 332 ? 0.376 9.548 22.202 1.00 97.75 332 LYS A N 1
ATOM 2614 C CA . LYS A 1 332 ? 0.526 8.296 22.947 1.00 97.75 332 LYS A CA 1
ATOM 2615 C C . LYS A 1 332 ? -0.815 7.687 23.328 1.00 97.75 332 LYS A C 1
ATOM 2617 O O . LYS A 1 332 ? -1.798 8.391 23.537 1.00 97.75 332 LYS A O 1
ATOM 2622 N N . PHE A 1 333 ? -0.833 6.366 23.458 1.00 98.19 333 PHE A N 1
ATOM 2623 C CA . PHE A 1 333 ? -1.967 5.651 24.030 1.00 98.19 333 PHE A CA 1
ATOM 2624 C C . PHE A 1 333 ? -1.895 5.661 25.558 1.00 98.19 333 PHE A C 1
ATOM 2626 O O . PHE A 1 333 ? -0.852 5.370 26.144 1.00 98.19 333 PHE A O 1
ATOM 2633 N N . GLU A 1 334 ? -3.023 5.954 26.192 1.00 98.12 334 GLU A N 1
ATOM 2634 C CA . GLU A 1 334 ? -3.216 5.886 27.636 1.00 98.12 334 GLU A CA 1
ATOM 2635 C C . GLU A 1 334 ? -4.337 4.902 27.970 1.00 98.12 334 GLU A C 1
ATOM 2637 O O . GLU A 1 334 ? -5.312 4.758 27.225 1.00 98.12 334 GLU A O 1
ATOM 2642 N N . LYS A 1 335 ? -4.218 4.229 29.119 1.00 97.94 335 LYS A N 1
ATOM 2643 C CA . LYS A 1 335 ? -5.287 3.364 29.624 1.00 97.94 335 LYS A CA 1
ATOM 2644 C C . LYS A 1 335 ? -6.534 4.202 29.899 1.00 97.94 335 LYS A C 1
ATOM 2646 O O . LYS A 1 335 ? -6.476 5.209 30.600 1.00 97.94 335 LYS A O 1
ATOM 2651 N N . SER A 1 336 ? -7.670 3.740 29.401 1.00 97.00 336 SER A N 1
ATOM 2652 C CA . SER A 1 336 ? -8.991 4.294 29.678 1.00 97.00 336 SER A CA 1
ATOM 2653 C C . SER A 1 336 ? -9.858 3.164 30.240 1.00 97.00 336 SER A C 1
ATOM 2655 O O . SER A 1 336 ? -10.542 2.476 29.481 1.00 97.00 336 SER A O 1
ATOM 2657 N N . PRO A 1 337 ? -9.760 2.887 31.555 1.00 95.50 337 PRO A N 1
ATOM 2658 C CA . PRO A 1 337 ? -10.549 1.837 32.181 1.00 95.50 337 PRO A CA 1
ATOM 2659 C C . PRO A 1 337 ? -12.023 2.238 32.227 1.00 95.50 337 PRO A C 1
ATOM 2661 O O . PRO A 1 337 ? -12.348 3.417 32.382 1.00 95.50 337 PRO A O 1
ATOM 2664 N N . SER A 1 338 ? -12.919 1.254 32.141 1.00 94.44 338 SER A N 1
ATOM 2665 C CA . SER A 1 338 ? -14.373 1.494 32.173 1.00 94.44 338 SER A CA 1
ATOM 2666 C C . SER A 1 338 ? -14.882 2.503 31.126 1.00 94.44 338 SER A C 1
ATOM 2668 O O . SER A 1 338 ? -15.838 3.238 31.388 1.00 94.44 338 SER A O 1
ATOM 2670 N N . THR A 1 339 ? -14.276 2.539 29.936 1.00 97.00 339 THR A N 1
ATOM 2671 C CA . THR A 1 339 ? -14.796 3.310 28.799 1.00 97.00 339 THR A CA 1
ATOM 2672 C C . THR A 1 339 ? -16.208 2.843 28.484 1.00 97.00 339 THR A C 1
ATOM 2674 O O . THR A 1 339 ? -16.449 1.646 28.324 1.00 97.00 339 THR A O 1
ATOM 2677 N N . LYS A 1 340 ? -17.135 3.797 28.392 1.00 96.81 340 LYS A N 1
ATOM 2678 C CA . LYS A 1 340 ? -18.525 3.555 28.011 1.00 96.81 340 LYS A CA 1
ATOM 2679 C C . LYS A 1 340 ? -18.724 3.938 26.557 1.00 96.81 340 LYS A C 1
ATOM 2681 O O . LYS A 1 340 ? -18.316 5.022 26.150 1.00 96.81 340 LYS A O 1
ATOM 2686 N N . MET A 1 341 ? -19.367 3.064 25.800 1.00 97.50 341 MET A N 1
ATOM 2687 C CA . MET A 1 341 ? -19.735 3.318 24.416 1.00 97.50 341 MET A CA 1
ATOM 2688 C C . MET A 1 341 ? -21.208 2.932 24.241 1.00 97.50 341 MET A C 1
ATOM 2690 O O . MET A 1 341 ? -21.540 1.773 24.489 1.00 97.50 341 MET A O 1
ATOM 2694 N N . PRO A 1 342 ? -22.101 3.869 23.885 1.00 97.94 342 PRO A N 1
ATOM 2695 C CA . PRO A 1 342 ? -23.527 3.580 23.826 1.00 97.94 342 PRO A CA 1
ATOM 2696 C C . PRO A 1 342 ? -23.870 2.608 22.692 1.00 97.94 342 PRO A C 1
ATOM 2698 O O . PRO A 1 342 ? -23.135 2.486 21.703 1.00 97.94 342 PRO A O 1
ATOM 2701 N N . ALA A 1 343 ? -25.025 1.957 22.811 1.00 98.25 343 ALA A N 1
ATOM 2702 C CA . ALA A 1 343 ? -25.654 1.272 21.691 1.00 98.25 343 ALA A CA 1
ATOM 2703 C C . ALA A 1 343 ? -25.745 2.215 20.476 1.00 98.25 343 ALA A C 1
ATOM 2705 O O . ALA A 1 343 ? -26.053 3.401 20.594 1.00 98.25 343 ALA A O 1
ATOM 2706 N N . GLY A 1 344 ? -25.471 1.681 19.292 1.00 98.25 344 GLY A N 1
ATOM 2707 C CA . GLY A 1 344 ? -25.422 2.437 18.046 1.00 98.25 344 GLY A CA 1
ATOM 2708 C C . GLY A 1 344 ? -24.033 2.899 17.614 1.00 98.25 344 GLY A C 1
ATOM 2709 O O . GLY A 1 344 ? -23.865 3.192 16.432 1.00 98.25 344 GLY A O 1
ATOM 2710 N N . SER A 1 345 ? -23.043 2.888 18.508 1.00 98.62 345 SER A N 1
ATOM 2711 C CA . SER A 1 345 ? -21.635 3.026 18.128 1.00 98.62 345 SER A CA 1
ATOM 2712 C C . SER A 1 345 ? -21.139 1.817 17.337 1.00 98.62 345 SER A C 1
ATOM 2714 O O . SER A 1 345 ? -21.778 0.762 17.301 1.00 98.62 345 SER A O 1
ATOM 2716 N N . PHE A 1 346 ? -19.978 1.958 16.709 1.00 98.75 346 PHE A N 1
ATOM 2717 C CA . PHE A 1 346 ? -19.419 0.956 15.816 1.00 98.75 346 PHE A CA 1
ATOM 2718 C C . PHE A 1 346 ? -18.253 0.192 16.442 1.00 98.75 346 PHE A C 1
ATOM 2720 O O . PHE A 1 346 ? -17.500 0.697 17.279 1.00 98.75 346 PHE A O 1
ATOM 2727 N N . LEU A 1 347 ? -18.097 -1.045 15.989 1.00 98.81 347 LEU A N 1
ATOM 2728 C CA . LEU A 1 347 ? -17.058 -1.979 16.379 1.00 98.81 347 LEU A CA 1
ATOM 2729 C C . LEU A 1 347 ? -16.369 -2.509 15.120 1.00 98.81 347 LEU A C 1
ATOM 2731 O O . LEU A 1 347 ? -17.018 -2.981 14.188 1.00 98.81 347 LEU A O 1
ATOM 2735 N N . VAL A 1 348 ? -15.040 -2.470 15.110 1.00 98.88 348 VAL A N 1
ATOM 2736 C CA . VAL A 1 348 ? -14.218 -3.097 14.070 1.00 98.88 348 VAL A CA 1
ATOM 2737 C C . VAL A 1 348 ? -13.305 -4.110 14.731 1.00 98.88 348 VAL A C 1
ATOM 2739 O O . VAL A 1 348 ? -12.293 -3.746 15.328 1.00 98.88 348 VAL A O 1
ATOM 2742 N N . ARG A 1 349 ? -13.648 -5.393 14.627 1.00 98.75 349 ARG A N 1
ATOM 2743 C CA . ARG A 1 349 ? -12.770 -6.483 15.071 1.00 98.75 349 ARG A CA 1
ATOM 2744 C C . ARG A 1 349 ? -11.598 -6.608 14.112 1.00 98.75 349 ARG A C 1
ATOM 2746 O O . ARG A 1 349 ? -11.796 -6.638 12.901 1.00 98.75 349 ARG A O 1
ATOM 2753 N N . THR A 1 350 ? -10.381 -6.709 14.623 1.00 98.75 350 THR A N 1
ATOM 2754 C CA . THR A 1 350 ? -9.186 -6.851 13.776 1.00 98.75 350 THR A CA 1
ATOM 2755 C C . THR A 1 350 ? -8.966 -8.286 13.302 1.00 98.75 350 THR A C 1
ATOM 2757 O O . THR A 1 350 ? -8.204 -8.494 12.361 1.00 98.75 350 THR A O 1
ATOM 2760 N N . ALA A 1 351 ? -9.679 -9.254 13.895 1.00 98.62 351 ALA A N 1
ATOM 2761 C CA . ALA A 1 351 ? -9.712 -10.668 13.519 1.00 98.62 351 ALA A CA 1
ATOM 2762 C C . ALA A 1 351 ? -10.423 -10.905 12.168 1.00 98.62 351 ALA A C 1
ATOM 2764 O O . ALA A 1 351 ? -11.439 -11.593 12.078 1.00 98.62 351 ALA A O 1
ATOM 2765 N N . GLN A 1 352 ? -9.912 -10.293 11.104 1.00 98.38 352 GLN A N 1
ATOM 2766 C CA . GLN A 1 352 ? -10.410 -10.390 9.735 1.00 98.38 352 GLN A CA 1
ATOM 2767 C C . GLN A 1 352 ? -9.247 -10.206 8.746 1.00 98.38 352 GLN A C 1
ATOM 2769 O O . GLN A 1 352 ? -8.259 -9.561 9.097 1.00 98.38 352 GLN A O 1
ATOM 2774 N N . PRO A 1 353 ? -9.349 -10.689 7.491 1.00 98.31 353 PRO A N 1
ATOM 2775 C CA . PRO A 1 353 ? -8.265 -10.571 6.505 1.00 98.31 353 PRO A CA 1
ATOM 2776 C C . PRO A 1 353 ? -7.738 -9.141 6.303 1.00 98.31 353 PRO A C 1
ATOM 2778 O O . PRO A 1 353 ? -6.554 -8.931 6.063 1.00 98.31 353 PRO A O 1
ATOM 2781 N N . LEU A 1 354 ? -8.613 -8.138 6.439 1.00 98.50 354 LEU A N 1
ATOM 2782 C CA . LEU A 1 354 ? -8.274 -6.720 6.286 1.00 98.50 354 LEU A CA 1
ATOM 2783 C C . LEU A 1 354 ? -7.842 -6.039 7.593 1.00 98.50 354 LEU A C 1
ATOM 2785 O O . LEU A 1 354 ? -7.813 -4.812 7.651 1.00 98.50 354 LEU A O 1
ATOM 2789 N N . GLY A 1 355 ? -7.481 -6.797 8.633 1.00 98.56 355 GLY A N 1
ATOM 2790 C CA . GLY A 1 355 ? -7.075 -6.251 9.931 1.00 98.56 355 GLY A CA 1
ATOM 2791 C C . GLY A 1 355 ? -5.906 -5.261 9.846 1.00 98.56 355 GLY A C 1
ATOM 2792 O O . GLY A 1 355 ? -5.939 -4.229 10.509 1.00 98.56 355 GLY A O 1
ATOM 2793 N N . ILE A 1 356 ? -4.922 -5.499 8.969 1.00 98.56 356 ILE A N 1
ATOM 2794 C CA . ILE A 1 356 ? -3.805 -4.561 8.725 1.00 98.56 356 ILE A CA 1
ATOM 2795 C C . ILE A 1 356 ? -4.290 -3.258 8.071 1.00 98.56 356 ILE A C 1
ATOM 2797 O O . ILE A 1 356 ? -3.805 -2.177 8.412 1.00 98.56 356 ILE A O 1
ATOM 2801 N N . LEU A 1 357 ? -5.261 -3.328 7.157 1.00 98.56 357 LEU A N 1
ATOM 2802 C CA . LEU A 1 357 ? -5.840 -2.137 6.532 1.00 98.56 357 LEU A CA 1
ATOM 2803 C C . LEU A 1 357 ? -6.707 -1.352 7.528 1.00 98.56 357 LEU A C 1
ATOM 2805 O O . LEU A 1 357 ? -6.612 -0.129 7.578 1.00 98.56 357 LEU A O 1
ATOM 2809 N N . ALA A 1 358 ? -7.491 -2.041 8.363 1.00 98.75 358 ALA A N 1
ATOM 2810 C CA . ALA A 1 358 ? -8.232 -1.414 9.456 1.00 98.75 358 ALA A CA 1
ATOM 2811 C C . ALA A 1 358 ? -7.280 -0.719 10.443 1.00 98.75 358 ALA A C 1
ATOM 2813 O O . ALA A 1 358 ? -7.496 0.441 10.778 1.00 98.75 358 ALA A O 1
ATOM 2814 N N . PHE A 1 359 ? -6.183 -1.381 10.825 1.00 98.81 359 PHE A N 1
ATOM 2815 C CA . PHE A 1 359 ? -5.112 -0.785 11.625 1.00 98.81 359 PHE A CA 1
ATOM 2816 C C . PHE A 1 359 ? -4.528 0.458 10.936 1.00 98.81 359 PHE A C 1
ATOM 2818 O O . PHE A 1 359 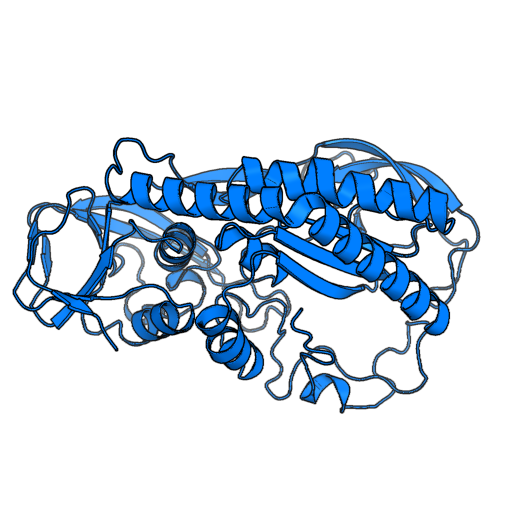? -4.463 1.525 11.529 1.00 98.81 359 PHE A O 1
ATOM 2825 N N . THR A 1 360 ? -4.186 0.371 9.650 1.00 98.00 360 THR A N 1
ATOM 2826 C CA . THR A 1 360 ? -3.667 1.511 8.871 1.00 98.00 360 THR A CA 1
ATOM 2827 C C . THR A 1 360 ? -4.595 2.727 8.927 1.00 98.00 360 THR A C 1
ATOM 2829 O O . THR A 1 360 ? -4.127 3.845 9.126 1.00 98.00 360 THR A O 1
ATOM 2832 N N . LEU A 1 361 ? -5.902 2.505 8.771 1.00 98.31 361 LEU A N 1
ATOM 2833 C CA . LEU A 1 361 ? -6.918 3.556 8.754 1.00 98.31 361 LEU A CA 1
ATOM 2834 C C . LEU A 1 361 ? -7.230 4.118 10.148 1.00 98.31 361 LEU A C 1
ATOM 2836 O O . LEU A 1 361 ? -7.557 5.297 10.257 1.00 98.31 361 LEU A O 1
ATOM 2840 N N . LEU A 1 362 ? -7.151 3.307 11.204 1.00 98.69 362 LEU A N 1
ATOM 2841 C CA . LEU A 1 362 ? -7.614 3.675 12.550 1.00 98.69 362 LEU A CA 1
ATOM 2842 C C . LEU A 1 362 ? -6.488 4.053 13.520 1.00 98.69 362 LEU A C 1
ATOM 2844 O O . LEU A 1 362 ? -6.764 4.642 14.564 1.00 98.69 362 LEU A O 1
ATOM 2848 N N . GLU A 1 363 ? -5.225 3.770 13.195 1.00 98.25 363 GLU A N 1
ATOM 2849 C CA . GLU A 1 363 ? -4.083 4.272 13.964 1.00 98.25 363 GLU A CA 1
ATOM 2850 C C . GLU A 1 363 ? -3.823 5.755 13.660 1.00 98.25 363 GLU A C 1
ATOM 2852 O O . GLU A 1 363 ? -3.362 6.062 12.562 1.00 98.25 363 GLU A O 1
ATOM 2857 N N . PRO A 1 364 ? -4.005 6.689 14.610 1.00 97.00 364 PRO A N 1
ATOM 2858 C CA . PRO A 1 364 ? -3.905 8.129 14.335 1.00 97.00 364 PRO A CA 1
ATOM 2859 C C . PRO A 1 364 ? -2.509 8.552 13.862 1.00 97.00 364 PRO A C 1
ATOM 2861 O O . PRO A 1 364 ? -2.353 9.500 13.097 1.00 97.00 364 PRO A O 1
ATOM 2864 N N . GLU A 1 365 ? -1.482 7.814 14.277 1.00 96.81 365 GLU A N 1
ATOM 2865 C CA . GLU A 1 365 ? -0.100 8.052 13.880 1.00 96.81 365 GLU A CA 1
ATOM 2866 C C . GLU A 1 365 ? 0.293 7.336 12.590 1.00 96.81 365 GLU A C 1
ATOM 2868 O O . GLU A 1 365 ? 1.479 7.231 12.312 1.00 96.81 365 GLU A O 1
ATOM 2873 N N . ASN A 1 366 ? -0.635 6.812 11.794 1.00 96.12 366 ASN A N 1
ATOM 2874 C CA . ASN A 1 366 ? -0.324 6.315 10.455 1.00 96.12 366 ASN A CA 1
ATOM 2875 C C . ASN A 1 366 ? -0.537 7.439 9.421 1.00 96.12 366 ASN A C 1
ATOM 2877 O O . ASN A 1 366 ? -1.558 8.123 9.502 1.00 96.12 366 ASN A O 1
ATOM 2881 N N . PRO A 1 367 ? 0.387 7.668 8.461 1.00 92.94 367 PRO A N 1
ATOM 2882 C CA . PRO A 1 367 ? 0.264 8.745 7.467 1.00 92.94 367 PRO A CA 1
ATOM 2883 C C . PRO A 1 367 ? -0.959 8.627 6.541 1.00 92.94 367 PRO A C 1
ATOM 2885 O O . PRO A 1 367 ? -1.304 9.611 5.888 1.00 92.94 367 PRO A O 1
ATOM 2888 N N . ASP A 1 368 ? -1.599 7.457 6.479 1.00 94.31 368 ASP A N 1
ATOM 2889 C CA . ASP A 1 368 ? -2.819 7.181 5.707 1.00 94.31 368 ASP A CA 1
ATOM 2890 C C . ASP A 1 368 ? -4.048 6.904 6.596 1.00 94.31 368 ASP A C 1
ATOM 2892 O O . ASP A 1 368 ? -5.045 6.350 6.139 1.00 94.31 368 ASP A O 1
ATOM 2896 N N . SER A 1 369 ? -3.999 7.298 7.869 1.00 96.44 369 SER A N 1
ATOM 2897 C CA . SER A 1 369 ? -5.122 7.147 8.800 1.00 96.44 369 SER A CA 1
ATOM 2898 C C . SER A 1 369 ? -6.276 8.109 8.525 1.00 96.44 369 SER A C 1
ATOM 2900 O O . SER A 1 369 ? -6.081 9.177 7.944 1.00 96.44 369 SER A O 1
ATOM 2902 N N . ALA A 1 370 ? -7.465 7.788 9.045 1.00 96.12 370 ALA A N 1
ATOM 2903 C CA . ALA A 1 370 ? -8.631 8.670 9.103 1.00 96.12 370 ALA A CA 1
ATOM 2904 C C . ALA A 1 370 ? -8.280 10.033 9.720 1.00 96.12 370 ALA A C 1
ATOM 2906 O O . ALA A 1 370 ? -8.753 11.068 9.245 1.00 96.12 370 ALA A O 1
ATOM 2907 N N . ALA A 1 371 ? -7.384 10.037 10.718 1.00 95.06 371 ALA A N 1
ATOM 2908 C CA . ALA A 1 371 ? -6.769 11.253 11.222 1.00 95.06 371 ALA A CA 1
ATOM 2909 C C . ALA A 1 371 ? -5.994 11.951 10.101 1.00 95.06 371 ALA A C 1
ATOM 2911 O O . ALA A 1 371 ? -6.430 12.999 9.644 1.00 95.06 371 ALA A O 1
ATOM 2912 N N . SER A 1 372 ? -4.919 11.376 9.569 1.00 93.25 372 SER A N 1
ATOM 2913 C CA . SER A 1 372 ? -4.066 12.017 8.556 1.00 93.25 372 SER A CA 1
ATOM 2914 C C . SER A 1 372 ? -4.787 12.505 7.293 1.00 93.25 372 SER A C 1
ATOM 2916 O O . SER A 1 372 ? -4.421 13.556 6.757 1.00 93.25 372 SER A O 1
ATOM 2918 N N . ILE A 1 373 ? -5.827 11.809 6.833 1.00 92.44 373 ILE A N 1
ATOM 2919 C CA . ILE A 1 373 ? -6.556 12.156 5.601 1.00 92.44 373 ILE A CA 1
ATOM 2920 C C . ILE A 1 373 ? -7.720 13.138 5.805 1.00 92.44 373 ILE A C 1
ATOM 2922 O O . ILE A 1 373 ? -8.254 13.627 4.811 1.00 92.44 373 ILE A O 1
ATOM 2926 N N . GLY A 1 374 ? -8.094 13.467 7.048 1.00 91.81 374 GLY A N 1
ATOM 2927 C CA . GLY A 1 374 ? -9.087 14.521 7.318 1.00 91.81 374 GLY A CA 1
ATOM 2928 C C . GLY A 1 374 ? -10.495 14.081 7.693 1.00 91.81 374 GLY A C 1
ATOM 2929 O O . GLY A 1 374 ? -11.379 14.927 7.731 1.00 91.81 374 GLY A O 1
ATOM 2930 N N . LEU A 1 375 ? -10.733 12.799 7.979 1.00 92.88 375 LEU A N 1
ATOM 2931 C CA . LEU A 1 375 ? -12.089 12.299 8.258 1.00 92.88 375 LEU A CA 1
ATOM 2932 C C . LEU A 1 375 ? -12.604 12.593 9.669 1.00 92.88 375 LEU A C 1
ATOM 2934 O O . LEU A 1 375 ? -13.772 12.356 9.951 1.00 92.88 375 LEU A O 1
ATOM 2938 N N . VAL A 1 376 ? -11.736 13.065 10.559 1.00 94.31 376 VAL A N 1
ATOM 2939 C CA . VAL A 1 376 ? -12.026 13.254 11.992 1.00 94.31 376 VAL A CA 1
ATOM 2940 C C . VAL A 1 376 ? -11.521 14.608 12.497 1.00 94.31 376 VAL A C 1
ATOM 2942 O O . VAL A 1 376 ? -11.245 14.766 13.683 1.00 94.31 376 VAL A O 1
ATOM 2945 N N . ASP A 1 377 ? -11.363 15.584 11.598 1.00 92.00 377 ASP A N 1
ATOM 2946 C CA . ASP A 1 377 ? -10.755 16.890 11.908 1.00 92.00 377 ASP A CA 1
ATOM 2947 C C . ASP A 1 377 ? -11.511 17.659 12.982 1.00 92.00 377 ASP A C 1
ATOM 2949 O O . ASP A 1 377 ? -10.895 18.316 13.816 1.00 92.00 377 ASP A O 1
ATOM 2953 N N . GLU A 1 378 ? -12.833 17.526 13.011 1.00 91.25 378 GLU A N 1
ATOM 2954 C CA . GLU A 1 378 ? -13.677 18.151 14.029 1.00 91.25 378 GLU A CA 1
ATOM 2955 C C . GLU A 1 378 ? -13.419 17.614 15.451 1.00 91.25 378 GLU A C 1
ATOM 2957 O O . GLU A 1 378 ? -13.636 18.330 16.430 1.00 91.25 378 GLU A O 1
ATOM 2962 N N . PHE A 1 379 ? -12.878 16.395 15.565 1.00 89.69 379 PHE A N 1
ATOM 2963 C CA . PHE A 1 379 ? -12.545 15.728 16.828 1.00 89.69 379 PHE A CA 1
ATOM 2964 C C . PHE A 1 379 ? -11.048 15.765 17.161 1.00 89.69 379 PHE A C 1
ATOM 2966 O O . PHE A 1 379 ? -10.637 15.286 18.217 1.00 89.69 379 PHE A O 1
ATOM 2973 N N . LEU A 1 380 ? -10.205 16.281 16.262 1.00 92.12 380 LEU A N 1
ATOM 2974 C CA . LEU A 1 380 ? -8.756 16.206 16.403 1.00 92.12 380 LEU A CA 1
ATOM 2975 C C . LEU A 1 380 ? -8.190 17.507 16.984 1.00 92.12 380 LEU A C 1
ATOM 2977 O O . LEU A 1 380 ? -8.008 18.495 16.274 1.00 92.12 380 LEU A O 1
ATOM 2981 N N . LYS A 1 381 ? -7.861 17.495 18.279 1.00 95.00 381 LYS A N 1
ATOM 2982 C CA . LYS A 1 381 ? -7.286 18.645 18.995 1.00 95.00 381 LYS A CA 1
ATOM 2983 C C . LYS A 1 381 ? -6.124 18.223 19.885 1.00 95.00 381 LYS A C 1
ATOM 2985 O O . LYS A 1 381 ? -6.150 17.155 20.487 1.00 95.00 381 LYS A O 1
ATOM 2990 N N . VAL A 1 382 ? -5.108 19.081 19.973 1.00 96.19 382 VAL A N 1
ATOM 2991 C CA . VAL A 1 382 ? -3.948 18.871 20.852 1.00 96.19 382 VAL A CA 1
ATOM 2992 C C . VAL A 1 382 ? -4.403 18.850 22.314 1.00 96.19 382 VAL A C 1
ATOM 2994 O O . VAL A 1 382 ? -5.210 19.679 22.726 1.00 96.19 382 VAL A O 1
ATOM 2997 N N . ASN A 1 383 ? -3.857 17.915 23.087 1.00 96.38 383 ASN A N 1
ATOM 2998 C CA . ASN A 1 383 ? -4.208 17.576 24.467 1.00 96.38 383 ASN A CA 1
ATOM 2999 C C . ASN A 1 383 ? -5.619 16.992 24.664 1.00 96.38 383 ASN A C 1
ATOM 3001 O O . ASN A 1 383 ? -6.055 16.836 25.805 1.00 96.38 383 ASN A O 1
ATOM 3005 N N . GLU A 1 384 ? -6.323 16.625 23.590 1.00 97.19 384 GLU A N 1
ATOM 3006 C CA . GLU A 1 384 ? -7.587 15.887 23.663 1.00 97.19 384 GLU A CA 1
ATOM 3007 C C . GLU A 1 384 ? -7.415 14.425 23.221 1.00 97.19 384 GLU A C 1
ATOM 3009 O O . GLU A 1 384 ? -6.405 14.024 22.628 1.00 97.19 384 GLU A O 1
ATOM 3014 N N . ARG A 1 385 ? -8.413 13.597 23.553 1.00 96.62 385 ARG A N 1
ATOM 3015 C CA . ARG A 1 385 ? -8.451 12.188 23.152 1.00 96.62 385 ARG A CA 1
ATOM 3016 C C . ARG A 1 385 ? -8.944 12.068 21.713 1.00 96.62 385 ARG A C 1
ATOM 3018 O O . ARG A 1 385 ? -9.996 12.594 21.370 1.00 96.62 385 ARG A O 1
ATOM 3025 N N . TYR A 1 386 ? -8.221 11.305 20.905 1.00 97.06 386 TYR A N 1
ATOM 3026 C CA . TYR A 1 386 ? -8.697 10.807 19.621 1.00 97.06 386 TYR A CA 1
ATOM 3027 C C . TYR A 1 386 ? -9.971 9.965 19.829 1.00 97.06 386 TYR A C 1
ATOM 3029 O O . TYR A 1 386 ? -9.998 9.146 20.754 1.00 97.06 386 TYR A O 1
ATOM 3037 N N . PRO A 1 387 ? -11.013 10.124 18.991 1.00 96.62 387 PRO A N 1
ATOM 3038 C CA . PRO A 1 387 ? -12.322 9.510 19.224 1.00 96.62 387 PRO A CA 1
ATOM 3039 C C . PRO A 1 387 ? -12.361 7.983 19.078 1.00 96.62 387 PRO A C 1
ATOM 3041 O O . PRO A 1 387 ? -13.337 7.372 19.499 1.00 96.62 387 PRO A O 1
ATOM 3044 N N . VAL A 1 388 ? -11.344 7.342 18.490 1.00 98.25 388 VAL A N 1
ATOM 3045 C CA . VAL A 1 388 ? -11.316 5.880 18.317 1.00 98.25 388 VAL A CA 1
ATOM 3046 C C . VAL A 1 388 ? -10.508 5.222 19.431 1.00 98.25 388 VAL A C 1
ATOM 3048 O O . VAL A 1 388 ? -9.351 5.572 19.676 1.00 98.25 388 VAL A O 1
ATOM 3051 N N . TYR A 1 389 ? -11.103 4.213 20.065 1.00 98.56 389 TYR A N 1
ATOM 3052 C CA . TYR A 1 389 ? -10.514 3.490 21.191 1.00 98.56 389 TYR A CA 1
ATOM 3053 C C . TYR A 1 389 ? -10.054 2.098 20.778 1.00 98.56 389 TYR A C 1
ATOM 3055 O O . TYR A 1 389 ? -10.700 1.430 19.970 1.00 98.56 389 TYR A O 1
ATOM 3063 N N . LYS A 1 390 ? -8.974 1.618 21.395 1.00 98.62 390 LYS A N 1
ATOM 3064 C CA . LYS A 1 390 ? -8.478 0.248 21.228 1.00 98.62 390 LYS A CA 1
ATOM 3065 C C . LYS A 1 390 ? -8.960 -0.670 22.329 1.00 98.62 390 LYS A C 1
ATOM 3067 O O . LYS A 1 390 ? -8.882 -0.318 23.503 1.00 98.62 390 LYS A O 1
ATOM 3072 N N . CYS A 1 391 ? -9.333 -1.885 21.956 1.00 98.31 391 CYS A N 1
ATOM 3073 C CA . CYS A 1 391 ? -9.663 -2.962 22.882 1.00 98.31 391 CYS A CA 1
ATOM 3074 C C . CYS A 1 391 ? -8.714 -4.139 22.658 1.00 98.31 391 CYS A C 1
ATOM 3076 O O . CYS A 1 391 ? -8.547 -4.593 21.528 1.00 98.31 391 CYS A O 1
ATOM 3078 N N . TYR A 1 392 ? -8.107 -4.652 23.729 1.00 97.88 392 TYR A N 1
ATOM 3079 C CA . TYR A 1 392 ? -7.249 -5.848 23.667 1.00 97.88 392 TYR A CA 1
ATOM 3080 C C . TYR A 1 392 ? -7.951 -7.111 24.157 1.00 97.88 392 TYR A C 1
ATOM 3082 O O . TYR A 1 392 ? -7.496 -8.210 23.870 1.00 97.88 392 TYR A O 1
ATOM 3090 N N . ASN A 1 393 ? -9.072 -6.959 24.858 1.00 96.25 393 ASN A N 1
ATOM 3091 C CA . ASN A 1 393 ? -9.944 -8.074 25.190 1.00 96.25 393 ASN A CA 1
ATOM 3092 C C . ASN A 1 393 ? -10.981 -8.258 24.080 1.00 96.25 393 ASN A C 1
ATOM 3094 O O . ASN A 1 393 ? -11.403 -7.287 23.446 1.00 96.25 393 ASN A O 1
ATOM 3098 N N . GLN A 1 394 ? -11.423 -9.499 23.879 1.00 96.31 394 GLN A N 1
ATOM 3099 C CA . GLN A 1 394 ? -12.536 -9.782 22.979 1.00 96.31 394 GLN A CA 1
ATOM 3100 C C . GLN A 1 394 ? -13.820 -9.126 23.499 1.00 96.31 394 GLN A C 1
ATOM 3102 O O . GLN A 1 394 ? -14.135 -9.196 24.687 1.00 96.31 394 GLN A O 1
ATOM 3107 N N . ILE A 1 395 ? -14.563 -8.485 22.596 1.00 95.00 395 ILE A N 1
ATOM 3108 C CA . ILE A 1 395 ? -15.830 -7.824 22.924 1.00 95.00 395 ILE A CA 1
ATOM 3109 C C . ILE A 1 395 ? -16.980 -8.804 22.701 1.00 95.00 395 ILE A C 1
ATOM 3111 O O . ILE A 1 395 ? -17.178 -9.271 21.580 1.00 95.00 395 ILE A O 1
ATOM 3115 N N . ASN A 1 396 ? -17.757 -9.071 23.752 1.00 94.44 396 ASN A N 1
ATOM 3116 C CA . ASN A 1 396 ? -18.917 -9.973 23.716 1.00 94.44 396 ASN A CA 1
ATOM 3117 C C . ASN A 1 396 ? -20.265 -9.232 23.647 1.00 94.44 396 ASN A C 1
ATOM 3119 O O . ASN A 1 396 ? -21.314 -9.872 23.650 1.00 94.44 396 ASN A O 1
ATOM 3123 N N . THR A 1 397 ? -20.252 -7.895 23.611 1.00 95.81 397 THR A N 1
ATOM 3124 C CA . THR A 1 397 ? -21.466 -7.084 23.445 1.00 95.81 397 THR A CA 1
ATOM 3125 C C . THR A 1 397 ? -22.183 -7.484 22.152 1.00 95.81 397 THR A C 1
ATOM 3127 O O . THR A 1 397 ? -21.508 -7.611 21.128 1.00 95.81 397 THR A O 1
ATOM 3130 N N . PRO A 1 398 ? -23.517 -7.676 22.168 1.00 97.38 398 PRO A N 1
ATOM 3131 C CA . PRO A 1 398 ? -24.273 -8.007 20.967 1.00 97.38 398 PRO A CA 1
ATOM 3132 C C . PRO A 1 398 ? -24.076 -6.968 19.864 1.00 97.38 398 PRO A C 1
ATOM 3134 O O . PRO A 1 398 ? -24.142 -5.760 20.113 1.00 97.38 398 PRO A O 1
ATOM 3137 N N . THR A 1 399 ? -23.856 -7.450 18.646 1.00 98.19 399 THR A N 1
ATOM 3138 C CA . THR A 1 399 ? -23.609 -6.625 17.467 1.00 98.19 399 THR A CA 1
ATOM 3139 C C . THR A 1 399 ? -24.401 -7.103 16.260 1.00 98.19 399 THR A C 1
ATOM 3141 O O . THR A 1 399 ? -24.810 -8.260 16.176 1.00 98.19 399 THR A O 1
ATOM 3144 N N . GLU A 1 400 ? -24.579 -6.208 15.294 1.00 97.69 400 GLU A N 1
ATOM 3145 C CA . GLU A 1 400 ? -25.011 -6.550 13.940 1.00 97.69 400 GLU A CA 1
ATOM 3146 C C . GLU A 1 400 ? -24.029 -5.990 12.910 1.00 97.69 400 GLU A C 1
ATOM 3148 O O . GLU A 1 400 ? -23.408 -4.948 13.125 1.00 97.69 400 GLU A O 1
ATOM 3153 N N . ARG A 1 401 ? -23.871 -6.665 11.769 1.00 97.12 401 ARG A N 1
ATOM 3154 C CA . ARG A 1 401 ? -23.023 -6.160 10.685 1.00 97.12 401 ARG A CA 1
ATOM 3155 C C . ARG A 1 401 ? -23.702 -4.974 10.002 1.00 97.12 401 ARG A C 1
ATOM 3157 O O . ARG A 1 401 ? -24.857 -5.076 9.596 1.00 97.12 401 ARG A O 1
ATOM 3164 N N . VAL A 1 402 ? -22.961 -3.888 9.799 1.00 94.44 402 VAL A N 1
ATOM 3165 C CA . VAL A 1 402 ? -23.441 -2.738 9.024 1.00 94.44 402 VAL A CA 1
ATOM 3166 C C . VAL A 1 402 ? -23.444 -3.117 7.541 1.00 94.44 402 VAL A C 1
ATOM 3168 O O . VAL A 1 402 ? -22.390 -3.456 6.996 1.00 94.44 402 VAL A O 1
ATOM 3171 N N . GLN A 1 403 ? -24.620 -3.082 6.905 1.00 80.00 403 GLN A N 1
ATOM 3172 C CA . GLN A 1 403 ? -24.791 -3.398 5.479 1.00 80.00 403 GLN A CA 1
ATOM 3173 C C . GLN A 1 403 ? -24.225 -2.316 4.569 1.00 80.00 403 GLN A C 1
ATOM 3175 O O . GLN A 1 403 ? -24.467 -1.119 4.850 1.00 80.00 403 GLN A O 1
#

Sequence (403 aa):
LLTTPIYNIDGNEKFGQNRRGQNGPELVGVRSNGQNLDLNRDAVKAESNEMKAVLKHVYTQWNPDALIDLHTTNGSRHGYKLTYAPAQYPNLDKDVEKFNRDKLLVTVRRRLKQEHDIEVFDYGNTSRGRGGEPPQQQSWRTFGCEPRYVSNYAGARNRIGVLSETVSYVPFEKRVHVCYHFTRTVLDEIRRNAAEVVRLTRQADARVIDWGLHPEKAPALGVRFEMDNRGAEDLLLEKPGAGGRSQEPAELVTVKAIIWDRFKTTKTSRFPAAYLIPADLTATVDLLKLHGVVVEKLLADFQGDTEAFVVEEIGGGGRGSFSGGGKTVNGKFEKSPSTKMPAGSFLVRTAQPLGILAFTLLEPENPDSAASIGLVDEFLKVNERYPVYKCYNQINTPTERVQ

pLDDT: mean 93.27, std 10.94, range [36.31, 98.88]

Secondary structure (DSSP, 8-state):
----S-S-HHHHT--BBTTTTSSS-SSB--SS-TTS--GGG-TTT--SHHHHHHIIIIIHHH--SEEEEEEEE---SBS-SEEEEE---TTS-HHHHHIIIIIIIHHHHHHHHHHH---EEES-EEEE--SSS-TT-EEEE-----TTSHHHHHHHTT-EEEEEEEETTS-HHHHHHHHHHHHHHHHHHHHHTHHHHHHHHHHHHHHHHHHHH-TTTSPPEEEEEEEE---EEEEEEEPTTSS-TTS--SSEEEEEEEEE-EEEEEEEE---SEEEE-TT-HHHHHHHHHTT---EEESS-EEEEEEEEEEEEEE---TT-TT----EEEEEEEEEEEEEE-TT-EEEES-STTHHHHHHHH-TTSTTSHHHHTTTGGG--TTSEEEEEEE-SPP-S-EEE--

Radius of gyration: 22.41 Å; chains: 1; bounding box: 57×45×63 Å

Foldseek 3Di:
DDDDPCLQPQQFPQWDCQPVLFQEDRIGGHQAHPVRARQQQCCQVVPDPSNLCCLVPPCVPPVDQEDEAEEADQAAAFDAQKEKEKQAAPQFDPVLVCCQPVPLVVVLQVCCCVVPVHHYYHDFHWDQDDDPDDRPAIATAHDDNACSGVNNVCRLLNHIGMYMYGHRLDHPVVSVVSSVSSVVSSVVSCVVCVVVSVVRSVVLFQLQLVCLVQLVPDDFAAQDKDFDWPAKDWGWGADPPQDGSNHHRDDTDTDIHTYGRHMDGPDTDGQAQKKWFALVLVVLVVSCVSNVFWKKFFQAKDWFKWKWWAWADWADDDDDPPVNFFIATDTDIDIDGGDIHGGNTMMGGSSGSSSSVVCLQPVCRHRSHCNRNPSCVVQDDHRHTDRMIGHRDDDPGDIDTDD